Protein AF-0000000082581229 (afdb_homodimer)

Radius of gyration: 25.02 Å; Cα contacts (8 Å, |Δi|>4): 1072; chains: 2; bounding box: 58×76×61 Å

Nearest PDB structures (foldseek):
  4x6g-assembly1_D  TM=8.024E-01  e=5.594E-21  Pseudomonas aeruginosa PAO1
  4x6g-assembly2_H  TM=7.876E-01  e=1.575E-20  Pseudomonas aeruginosa PAO1
  7d98-assembly1_Q  TM=5.792E-01  e=1.252E-20  Cupriavidus necator
  6g4r-assembly1_B  TM=6.058E-01  e=4.700E-20  Corynebacterium glutamicum
  1ixc-assembly1_B-2  TM=5.741E-01  e=1.485E-19  Cupriavidus necator

Structure (mmCIF, N/CA/C/O backbone):
data_AF-0000000082581229-model_v1
#
loop_
_entity.id
_entity.type
_entity.pdbx_description
1 polymer 'LysR family transcriptional regulator'
#
loop_
_atom_site.group_PDB
_atom_site.id
_atom_site.type_symbol
_atom_site.label_atom_id
_atom_site.label_alt_id
_atom_site.label_comp_id
_atom_site.label_asym_id
_atom_site.label_entity_id
_atom_site.label_seq_id
_atom_site.pdbx_PDB_ins_code
_atom_site.Cartn_x
_atom_site.Cartn_y
_atom_site.Cartn_z
_atom_site.occupancy
_atom_site.B_iso_or_equiv
_atom_site.auth_seq_id
_atom_site.auth_comp_id
_atom_site.auth_asym_id
_atom_site.auth_atom_id
_atom_site.pdbx_PDB_model_num
ATOM 1 N N . MET A 1 1 ? 14.617 14.516 34 1 65.75 1 MET A N 1
ATOM 2 C CA . MET A 1 1 ? 14.312 14.227 32.594 1 65.75 1 MET A CA 1
ATOM 3 C C . MET A 1 1 ? 13.984 15.508 31.844 1 65.75 1 MET A C 1
ATOM 5 O O . MET A 1 1 ? 13.422 16.438 32.406 1 65.75 1 MET A O 1
ATOM 9 N N . SER A 1 2 ? 14.648 15.609 30.688 1 73.06 2 SER A N 1
ATOM 10 C CA . SER A 1 2 ? 14.523 16.859 29.938 1 73.06 2 SER A CA 1
ATOM 11 C C . SER A 1 2 ? 13.734 16.641 28.656 1 73.06 2 SER A C 1
ATOM 13 O O . SER A 1 2 ? 13.633 15.523 28.156 1 73.06 2 SER A O 1
ATOM 15 N N . LEU A 1 3 ? 13.125 17.75 28.219 1 74.19 3 LEU A N 1
ATOM 16 C CA . LEU A 1 3 ? 12.406 17.719 26.953 1 74.19 3 LEU A CA 1
ATOM 17 C C . LEU A 1 3 ? 13.32 17.234 25.828 1 74.19 3 LEU A C 1
ATOM 19 O O . LEU A 1 3 ? 12.867 16.531 24.922 1 74.19 3 LEU A O 1
ATOM 23 N N . PHE A 1 4 ? 14.5 17.594 26.078 1 78.19 4 PHE A N 1
ATOM 24 C CA . PHE A 1 4 ? 15.484 17.234 25.078 1 78.19 4 PHE A CA 1
ATOM 25 C C . PHE A 1 4 ? 15.688 15.719 25.047 1 78.19 4 PHE A C 1
ATOM 27 O O . PHE A 1 4 ? 15.797 15.117 23.984 1 78.19 4 PHE A O 1
ATOM 34 N N . SER A 1 5 ? 15.719 15.125 26.172 1 84.25 5 SER A N 1
ATOM 35 C CA . SER A 1 5 ? 15.852 13.672 26.234 1 84.25 5 SER A CA 1
ATOM 36 C C . SER A 1 5 ? 14.641 12.977 25.625 1 84.25 5 SER A C 1
ATOM 38 O O . SER A 1 5 ? 14.773 11.922 25.016 1 84.25 5 SER A O 1
ATOM 40 N N . TYR A 1 6 ? 13.508 13.555 25.797 1 84.12 6 TYR A N 1
ATOM 41 C CA . TYR A 1 6 ? 12.281 13.016 25.219 1 84.12 6 TYR A CA 1
ATOM 42 C C . TYR A 1 6 ? 12.305 13.117 23.688 1 84.12 6 TYR A C 1
ATOM 44 O O . TYR A 1 6 ? 11.867 12.203 23 1 84.12 6 TYR A O 1
ATOM 52 N N . GLN A 1 7 ? 12.805 14.203 23.219 1 85.75 7 GLN A N 1
ATOM 53 C CA . GLN A 1 7 ? 12.953 14.398 21.781 1 85.75 7 GLN A CA 1
ATOM 54 C C . GLN A 1 7 ? 13.883 13.344 21.172 1 85.75 7 GLN A C 1
ATOM 56 O O . GLN A 1 7 ? 13.617 12.828 20.078 1 85.75 7 GLN A O 1
ATOM 61 N N . ILE A 1 8 ? 14.93 13.102 21.891 1 86.88 8 ILE A N 1
ATOM 62 C CA . ILE A 1 8 ? 15.891 12.109 21.422 1 86.88 8 ILE A CA 1
ATOM 63 C C . ILE A 1 8 ? 15.25 10.727 21.406 1 86.88 8 ILE A C 1
ATOM 65 O O . ILE A 1 8 ? 15.406 9.977 20.438 1 86.88 8 ILE A O 1
ATOM 69 N N . PHE A 1 9 ? 14.555 10.398 22.438 1 89.25 9 PHE A N 1
ATOM 70 C CA . PHE A 1 9 ? 13.836 9.133 22.531 1 89.25 9 PHE A CA 1
ATOM 71 C C . PHE A 1 9 ? 12.875 8.969 21.359 1 89.25 9 PHE A C 1
ATOM 73 O O . PHE A 1 9 ? 12.859 7.93 20.703 1 89.25 9 PHE A O 1
ATOM 80 N N . ASP A 1 10 ? 12.141 9.977 21.156 1 86.75 10 ASP A N 1
ATOM 81 C CA . ASP A 1 10 ? 11.172 9.977 20.047 1 86.75 10 ASP A CA 1
ATOM 82 C C . ASP A 1 10 ? 11.875 9.812 18.703 1 86.75 10 ASP A C 1
ATOM 84 O O . ASP A 1 10 ? 11.398 9.078 17.844 1 86.75 10 ASP A O 1
ATOM 88 N N . ALA A 1 11 ? 12.969 10.477 18.516 1 85.81 11 ALA A N 1
ATOM 89 C CA . ALA A 1 11 ? 13.727 10.422 17.281 1 85.81 11 ALA A CA 1
ATOM 90 C C . ALA A 1 11 ? 14.266 9.016 17.031 1 85.81 11 ALA A C 1
ATOM 92 O O . ALA A 1 11 ? 14.203 8.516 15.906 1 85.81 11 ALA A O 1
ATOM 93 N N . VAL A 1 12 ? 14.734 8.422 18.078 1 88.75 12 VAL A N 1
ATOM 94 C CA . VAL A 1 12 ? 15.273 7.078 17.953 1 88.75 12 VAL A CA 1
ATOM 95 C C . VAL A 1 12 ? 14.156 6.102 17.594 1 88.75 12 VAL A C 1
ATOM 97 O O . VAL A 1 12 ? 14.336 5.207 16.766 1 88.75 12 VAL A O 1
ATOM 100 N N . ALA A 1 13 ? 13.094 6.301 18.25 1 85.31 13 ALA A N 1
ATOM 101 C CA . ALA A 1 13 ? 11.953 5.43 17.984 1 85.31 13 ALA A CA 1
ATOM 102 C C . ALA A 1 13 ? 11.477 5.566 16.547 1 85.31 13 ALA A C 1
ATOM 104 O O . ALA A 1 13 ? 11.148 4.57 15.891 1 85.31 13 ALA A O 1
ATOM 105 N N . LYS A 1 14 ? 11.461 6.785 16.109 1 79.56 14 LYS A N 1
ATOM 106 C CA . LYS A 1 14 ? 11 7.094 14.758 1 79.56 14 LYS A CA 1
ATOM 107 C C . LYS A 1 14 ? 11.953 6.531 13.711 1 79.56 14 LYS A C 1
ATOM 109 O O . LYS A 1 14 ? 11.516 5.973 12.703 1 79.56 14 LYS A O 1
ATOM 114 N N . GLN A 1 15 ? 13.234 6.684 13.961 1 75.81 15 GLN A N 1
ATOM 115 C CA . GLN A 1 15 ? 14.258 6.328 12.977 1 75.81 15 GLN A CA 1
ATOM 116 C C . GLN A 1 15 ? 14.656 4.859 13.109 1 75.81 15 GLN A C 1
ATOM 118 O O . GLN A 1 15 ? 15.305 4.305 12.227 1 75.81 15 GLN A O 1
ATOM 123 N N . GLN A 1 16 ? 14.25 4.344 14.203 1 79 16 GLN A N 1
ATOM 124 C CA . GLN A 1 16 ? 14.633 2.98 14.555 1 79 16 GLN A CA 1
ATOM 125 C C . GLN A 1 16 ? 16.141 2.781 14.414 1 79 16 GLN A C 1
ATOM 127 O O . GLN A 1 16 ? 16.594 1.725 13.969 1 79 16 GLN A O 1
ATOM 132 N N . SER A 1 17 ? 16.828 3.82 14.648 1 83.31 17 SER A N 1
ATOM 133 C CA . SER A 1 17 ? 18.281 3.838 14.555 1 83.31 17 SER A CA 1
ATOM 134 C C . SER A 1 17 ? 18.875 4.973 15.383 1 83.31 17 SER A C 1
ATOM 136 O O . SER A 1 17 ? 18.422 6.117 15.281 1 83.31 17 SER A O 1
ATOM 138 N N . PHE A 1 18 ? 19.906 4.598 16.141 1 87.94 18 PHE A N 1
ATOM 139 C CA . PHE A 1 18 ? 20.594 5.617 16.938 1 87.94 18 PHE A CA 1
ATOM 140 C C . PHE A 1 18 ? 21.391 6.551 16.031 1 87.94 18 PHE A C 1
ATOM 142 O O . PHE A 1 18 ? 21.406 7.766 16.25 1 87.94 18 PHE A O 1
ATOM 149 N N . LEU A 1 19 ? 21.938 5.93 15.055 1 85.56 19 LEU A N 1
ATOM 150 C CA . LEU A 1 19 ? 22.75 6.703 14.133 1 85.56 19 LEU A CA 1
ATOM 151 C C . LEU A 1 19 ? 21.891 7.688 13.336 1 85.56 19 LEU A C 1
ATOM 153 O O . LEU A 1 19 ? 22.234 8.867 13.234 1 85.56 19 LEU A O 1
ATOM 157 N N . ARG A 1 20 ? 20.859 7.223 12.867 1 81.44 20 ARG A N 1
ATOM 158 C CA . ARG A 1 20 ? 19.984 8.078 12.062 1 81.44 20 ARG A CA 1
ATOM 159 C C . ARG A 1 20 ? 19.344 9.156 12.922 1 81.44 20 ARG A C 1
ATOM 161 O O . ARG A 1 20 ? 19.172 10.289 12.477 1 81.44 20 ARG A O 1
ATOM 168 N N . ALA A 1 21 ? 18.953 8.758 14.062 1 86.25 21 ALA A N 1
ATOM 169 C CA . ALA A 1 21 ? 18.391 9.734 14.984 1 86.25 21 ALA A CA 1
ATOM 170 C C . ALA A 1 21 ? 19.391 10.852 15.273 1 86.25 21 ALA A C 1
ATOM 172 O O . ALA A 1 21 ? 19.031 12.031 15.328 1 86.25 21 ALA A O 1
ATOM 173 N N . ALA A 1 22 ? 20.641 10.477 15.383 1 86.69 22 ALA A N 1
ATOM 174 C CA . ALA A 1 22 ? 21.703 11.461 15.633 1 86.69 22 ALA A CA 1
ATOM 175 C C . ALA A 1 22 ? 21.844 12.422 14.453 1 86.69 22 ALA A C 1
ATOM 177 O O . ALA A 1 22 ? 21.953 13.633 14.648 1 86.69 22 ALA A O 1
ATOM 178 N N . GLU A 1 23 ? 21.719 11.898 13.328 1 80.81 23 GLU A N 1
ATOM 179 C CA . GLU A 1 23 ? 21.828 12.703 12.117 1 80.81 23 GLU A CA 1
ATOM 180 C C . GLU A 1 23 ? 20.688 13.695 12.008 1 80.81 23 GLU A C 1
ATOM 182 O O . GLU A 1 23 ? 20.906 14.883 11.75 1 80.81 23 GLU A O 1
ATOM 187 N N . VAL A 1 24 ? 19.578 13.25 12.297 1 77.44 24 VAL A N 1
ATOM 188 C CA . VAL A 1 24 ? 18.391 14.07 12.133 1 77.44 24 VAL A CA 1
ATOM 189 C C . VAL A 1 24 ? 18.359 15.156 13.203 1 77.44 24 VAL A C 1
ATOM 191 O O . VAL A 1 24 ? 17.891 16.281 12.953 1 77.44 24 VAL A O 1
ATOM 194 N N . MET A 1 25 ? 18.953 14.844 14.297 1 81.62 25 MET A N 1
ATOM 195 C CA . MET A 1 25 ? 18.906 15.781 15.414 1 81.62 25 MET A CA 1
ATOM 196 C C . MET A 1 25 ? 20.188 16.609 15.477 1 81.62 25 MET A C 1
ATOM 198 O O . MET A 1 25 ? 20.328 17.469 16.359 1 81.62 25 MET A O 1
ATOM 202 N N . ASN A 1 26 ? 21.062 16.297 14.445 1 81.69 26 ASN A N 1
ATOM 203 C CA . ASN A 1 26 ? 22.359 16.969 14.414 1 81.69 26 ASN A CA 1
ATOM 204 C C . ASN A 1 26 ? 23.125 16.781 15.727 1 81.69 26 ASN A C 1
ATOM 206 O O . ASN A 1 26 ? 23.562 17.766 16.344 1 81.69 26 ASN A O 1
ATOM 210 N N . LEU A 1 27 ? 23.125 15.547 16.141 1 84.38 27 LEU A N 1
ATOM 211 C CA . LEU A 1 27 ? 23.844 15.125 17.344 1 84.38 27 LEU A CA 1
ATOM 212 C C . LEU A 1 27 ? 24.859 14.031 17.016 1 84.38 27 LEU A C 1
ATOM 214 O O . LEU A 1 27 ? 24.828 13.469 15.922 1 84.38 27 LEU A O 1
ATOM 218 N N . THR A 1 28 ? 25.766 13.805 17.859 1 84.5 28 THR A N 1
ATOM 219 C CA . THR A 1 28 ? 26.641 12.641 17.719 1 84.5 28 THR A CA 1
ATOM 220 C C . THR A 1 28 ? 25.922 11.375 18.188 1 84.5 28 THR A C 1
ATOM 222 O O . THR A 1 28 ? 25.094 11.43 19.094 1 84.5 28 THR A O 1
ATOM 225 N N . PRO A 1 29 ? 26.234 10.336 17.547 1 88.25 29 PRO A N 1
ATOM 226 C CA . PRO A 1 29 ? 25.641 9.07 18 1 88.25 29 PRO A CA 1
ATOM 227 C C . PRO A 1 29 ? 25.906 8.805 19.469 1 88.25 29 PRO A C 1
ATOM 229 O O . PRO A 1 29 ? 25.047 8.242 20.156 1 88.25 29 PRO A O 1
ATOM 232 N N . SER A 1 30 ? 27 9.18 19.938 1 88.44 30 SER A N 1
ATOM 233 C CA . SER A 1 30 ? 27.344 8.992 21.344 1 88.44 30 SER A CA 1
ATOM 234 C C . SER A 1 30 ? 26.406 9.789 22.25 1 88.44 30 SER A C 1
ATOM 236 O O . SER A 1 30 ? 25.984 9.305 23.297 1 88.44 30 SER A O 1
ATOM 238 N N . ALA A 1 31 ? 26.125 10.961 21.828 1 86.62 31 ALA A N 1
ATOM 239 C CA . ALA A 1 31 ? 25.219 11.805 22.594 1 86.62 31 ALA A CA 1
ATOM 240 C C . ALA A 1 31 ? 23.812 11.195 22.656 1 86.62 31 ALA A C 1
ATOM 242 O O . ALA A 1 31 ? 23.172 11.211 23.703 1 86.62 31 ALA A O 1
ATOM 243 N N . VAL A 1 32 ? 23.375 10.68 21.562 1 92.38 32 VAL A N 1
ATOM 244 C CA . VAL A 1 32 ? 22.062 10.039 21.484 1 92.38 32 VAL A CA 1
ATOM 245 C C . VAL A 1 32 ? 22.047 8.812 22.391 1 92.38 32 VAL A C 1
ATOM 247 O O . VAL A 1 32 ? 21.109 8.625 23.172 1 92.38 32 VAL A O 1
ATOM 250 N N . SER A 1 33 ? 23.062 8.031 22.297 1 91.5 33 SER A N 1
ATOM 251 C CA . SER A 1 33 ? 23.156 6.824 23.109 1 91.5 33 SER A CA 1
ATOM 252 C C . SER A 1 33 ? 23.188 7.156 24.594 1 91.5 33 SER A C 1
ATOM 254 O O . SER A 1 33 ? 22.516 6.5 25.406 1 91.5 33 SER A O 1
ATOM 256 N N . HIS A 1 34 ? 23.938 8.102 24.906 1 89.06 34 HIS A N 1
ATOM 257 C CA . HIS A 1 34 ? 24.031 8.523 26.312 1 89.06 34 HIS A CA 1
ATOM 258 C C . HIS A 1 34 ? 22.688 9.016 26.844 1 89.06 34 HIS A C 1
ATOM 260 O O . HIS A 1 34 ? 22.328 8.727 27.984 1 89.06 34 HIS A O 1
ATOM 266 N N . SER A 1 35 ? 22.094 9.836 26.047 1 90 35 SER A N 1
ATOM 267 C CA . SER A 1 35 ? 20.797 10.367 26.453 1 90 35 SER A CA 1
ATOM 268 C C . SER A 1 35 ? 19.797 9.242 26.719 1 90 35 SER A C 1
ATOM 270 O O . SER A 1 35 ? 19.078 9.258 27.719 1 90 35 SER A O 1
ATOM 272 N N . ILE A 1 36 ? 19.781 8.289 25.844 1 92.38 36 ILE A N 1
ATOM 273 C CA . ILE A 1 36 ? 18.859 7.168 25.984 1 92.38 36 ILE A CA 1
ATOM 274 C C . ILE A 1 36 ? 19.219 6.332 27.203 1 92.38 36 ILE A C 1
ATOM 276 O O . ILE A 1 36 ? 18.359 5.93 27.969 1 92.38 36 ILE A O 1
ATOM 280 N N . SER A 1 37 ? 20.5 6.098 27.344 1 90.94 37 SER A N 1
ATOM 281 C CA . SER A 1 37 ? 20.969 5.336 28.5 1 90.94 37 SER A CA 1
ATOM 282 C C . SER A 1 37 ? 20.609 6.035 29.797 1 90.94 37 SER A C 1
ATOM 284 O O . SER A 1 37 ? 20.203 5.383 30.766 1 90.94 37 SER A O 1
ATOM 286 N N . SER A 1 38 ? 20.844 7.262 29.781 1 87.12 38 SER A N 1
ATOM 287 C CA . SER A 1 38 ? 20.5 8.047 30.969 1 87.12 38 SER A CA 1
ATOM 288 C C . SER A 1 38 ? 19 7.969 31.25 1 87.12 38 SER A C 1
ATOM 290 O O . SER A 1 38 ? 18.594 7.836 32.406 1 87.12 38 SER A O 1
ATOM 292 N N . LEU A 1 39 ? 18.203 8.125 30.266 1 87.88 39 LEU A N 1
ATOM 293 C CA . LEU A 1 39 ? 16.75 8.047 30.406 1 87.88 39 LEU A CA 1
ATOM 294 C C . LEU A 1 39 ? 16.328 6.672 30.922 1 87.88 39 LEU A C 1
ATOM 296 O O . LEU A 1 39 ? 15.477 6.57 31.797 1 87.88 39 LEU A O 1
ATOM 300 N N . GLU A 1 40 ? 16.938 5.637 30.344 1 90.31 40 GLU A N 1
ATOM 301 C CA . GLU A 1 40 ? 16.656 4.27 30.781 1 90.31 40 GLU A CA 1
ATOM 302 C C . GLU A 1 40 ? 17.047 4.059 32.25 1 90.31 40 GLU A C 1
ATOM 304 O O . GLU A 1 40 ? 16.312 3.396 33 1 90.31 40 GLU A O 1
ATOM 309 N N . SER A 1 41 ? 18.172 4.578 32.594 1 86.44 41 SER A N 1
ATOM 310 C CA . SER A 1 41 ? 18.641 4.48 33.969 1 86.44 41 SER A CA 1
ATOM 311 C C . SER A 1 41 ? 17.672 5.148 34.938 1 86.44 41 SER A C 1
ATOM 313 O O . SER A 1 41 ? 17.391 4.617 36.031 1 86.44 41 SER A O 1
ATOM 315 N N . LYS A 1 42 ? 17.203 6.266 34.625 1 81.19 42 LYS A N 1
ATOM 316 C CA . LYS A 1 42 ? 16.266 7.004 35.469 1 81.19 42 LYS A CA 1
ATOM 317 C C . LYS A 1 42 ? 14.938 6.277 35.562 1 81.19 42 LYS A C 1
ATOM 319 O O . LYS A 1 42 ? 14.297 6.297 36.625 1 81.19 42 LYS A O 1
ATOM 324 N N . LEU A 1 43 ? 14.547 5.695 34.469 1 82.44 43 LEU A N 1
ATOM 325 C CA . LEU A 1 43 ? 13.266 5 34.406 1 82.44 43 LEU A CA 1
ATOM 326 C C . LEU A 1 43 ? 13.375 3.613 35.031 1 82.44 43 LEU A C 1
ATOM 328 O O . LEU A 1 43 ? 12.383 3.057 35.5 1 82.44 43 LEU A O 1
ATOM 332 N N . GLY A 1 44 ? 14.57 3.025 34.969 1 86 44 GLY A N 1
ATOM 333 C CA . GLY A 1 44 ? 14.828 1.747 35.594 1 86 44 GLY A CA 1
ATOM 334 C C . GLY A 1 44 ? 14.594 0.56 34.688 1 86 44 GLY A C 1
ATOM 335 O O . GLY A 1 44 ? 14.531 -0.582 35.156 1 86 44 GLY A O 1
ATOM 336 N N . PHE A 1 45 ? 14.336 0.855 33.5 1 84.62 45 PHE A N 1
ATOM 337 C CA . PHE A 1 45 ? 14.141 -0.22 32.531 1 84.62 45 PHE A CA 1
ATOM 338 C C . PHE A 1 45 ? 14.57 0.217 31.141 1 84.62 45 PHE A C 1
ATOM 340 O O . PHE A 1 45 ? 14.586 1.41 30.828 1 84.62 45 PHE A O 1
ATOM 347 N N . PRO A 1 46 ? 14.891 -0.79 30.297 1 89.88 46 PRO A N 1
ATOM 348 C CA . PRO A 1 46 ? 15.297 -0.449 28.938 1 89.88 46 PRO A CA 1
ATOM 349 C C . PRO A 1 46 ? 14.117 -0.022 28.062 1 89.88 46 PRO A C 1
ATOM 351 O O . PRO A 1 46 ? 13.016 -0.553 28.203 1 89.88 46 PRO A O 1
ATOM 354 N N . LEU A 1 47 ? 14.438 0.93 27.219 1 90.38 47 LEU A N 1
ATOM 355 C CA . LEU A 1 47 ? 13.43 1.433 26.281 1 90.38 47 LEU A CA 1
ATOM 356 C C . LEU A 1 47 ? 13.57 0.761 24.922 1 90.38 47 LEU A C 1
ATOM 358 O O . LEU A 1 47 ? 12.586 0.641 24.188 1 90.38 47 LEU A O 1
ATOM 362 N N . PHE A 1 48 ? 14.758 0.41 24.609 1 91.25 48 PHE A N 1
ATOM 363 C CA . PHE A 1 48 ? 15.031 -0.188 23.312 1 91.25 48 PHE A CA 1
ATOM 364 C C . PHE A 1 48 ? 15.742 -1.528 23.469 1 91.25 48 PHE A C 1
ATOM 366 O O . PHE A 1 48 ? 16.5 -1.727 24.422 1 91.25 48 PHE A O 1
ATOM 373 N N . LEU A 1 49 ? 15.336 -2.43 22.547 1 84.88 49 LEU A N 1
ATOM 374 C CA . LEU A 1 49 ? 16.125 -3.641 22.312 1 84.88 49 LEU A CA 1
ATOM 375 C C . LEU A 1 49 ? 17.078 -3.455 21.141 1 84.88 49 LEU A C 1
ATOM 377 O O . LEU A 1 49 ? 16.656 -3.09 20.047 1 84.88 49 LEU A O 1
ATOM 381 N N . ARG A 1 50 ? 18.312 -3.508 21.5 1 77.62 50 ARG A N 1
ATOM 382 C CA . ARG A 1 50 ? 19.328 -3.346 20.469 1 77.62 50 ARG A CA 1
ATOM 383 C C . ARG A 1 50 ? 19.844 -4.699 19.984 1 77.62 50 ARG A C 1
ATOM 385 O O . ARG A 1 50 ? 20.172 -5.566 20.797 1 77.62 50 ARG A O 1
ATOM 392 N N . SER A 1 51 ? 19.516 -5.016 18.766 1 66.75 51 SER A N 1
ATOM 393 C CA . SER A 1 51 ? 20.016 -6.25 18.172 1 66.75 51 SER A CA 1
ATOM 394 C C . SER A 1 51 ? 20.812 -5.965 16.906 1 66.75 51 SER A C 1
ATOM 396 O O . SER A 1 51 ? 20.984 -4.809 16.516 1 66.75 51 SER A O 1
ATOM 398 N N . ARG A 1 52 ? 21.312 -7.074 16.281 1 62 52 ARG A N 1
ATOM 399 C CA . ARG A 1 52 ? 22.047 -6.9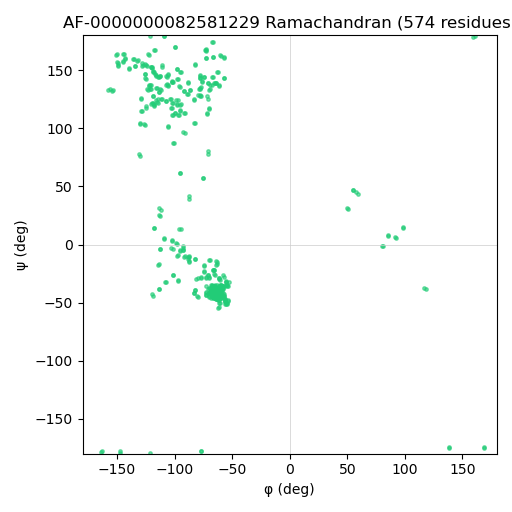73 15.016 1 62 52 ARG A CA 1
ATOM 400 C C . ARG A 1 52 ? 21.125 -6.512 13.891 1 62 52 ARG A C 1
ATOM 402 O O . ARG A 1 52 ? 21.562 -5.891 12.93 1 62 52 ARG A O 1
ATOM 409 N N . THR A 1 53 ? 19.938 -6.719 14.117 1 58.78 53 THR A N 1
ATOM 410 C CA . THR A 1 53 ? 18.984 -6.449 13.047 1 58.78 53 THR A CA 1
ATOM 411 C C . THR A 1 53 ? 18.391 -5.051 13.188 1 58.78 53 THR A C 1
ATOM 413 O O . THR A 1 53 ? 17.641 -4.602 12.32 1 58.78 53 THR A O 1
ATOM 416 N N . GLY A 1 54 ? 18.703 -4.355 14.242 1 72.81 54 GLY A N 1
ATOM 417 C CA . GLY A 1 54 ? 18.234 -2.988 14.383 1 72.81 54 GLY A CA 1
ATOM 418 C C . GLY A 1 54 ? 17.766 -2.662 15.789 1 72.81 54 GLY A C 1
ATOM 419 O O . GLY A 1 54 ? 18.141 -3.326 16.75 1 72.81 54 GLY A O 1
ATOM 420 N N . VAL A 1 55 ? 17.219 -1.47 15.984 1 81.94 55 VAL A N 1
ATOM 421 C CA . VAL A 1 55 ? 16.734 -0.932 17.25 1 81.94 55 VAL A CA 1
ATOM 422 C C . VAL A 1 55 ? 15.203 -0.997 17.281 1 81.94 55 VAL A C 1
ATOM 424 O O . VAL A 1 55 ? 14.531 -0.549 16.344 1 81.94 55 VAL A O 1
ATOM 427 N N . LYS A 1 56 ? 14.695 -1.795 18.25 1 82.44 56 LYS A N 1
ATOM 428 C CA . LYS A 1 56 ? 13.25 -1.868 18.438 1 82.44 56 LYS A CA 1
ATOM 429 C C . LYS A 1 56 ? 12.852 -1.436 19.859 1 82.44 56 LYS A C 1
ATOM 431 O O . LYS A 1 56 ? 13.617 -1.622 20.797 1 82.44 56 LYS A O 1
ATOM 436 N N . LEU A 1 57 ? 11.656 -0.933 19.969 1 84.38 57 LEU A N 1
ATOM 437 C CA . LEU A 1 57 ? 11.125 -0.557 21.266 1 84.38 57 LEU A CA 1
ATOM 438 C C . LEU A 1 57 ? 10.805 -1.794 22.109 1 84.38 57 LEU A C 1
ATOM 440 O O . LEU A 1 57 ? 10.312 -2.793 21.578 1 84.38 57 LEU A O 1
ATOM 444 N N . THR A 1 58 ? 11.133 -1.729 23.406 1 80.69 58 THR A N 1
ATOM 445 C CA . THR A 1 58 ? 10.578 -2.693 24.344 1 80.69 58 THR A CA 1
ATOM 446 C C . THR A 1 58 ? 9.102 -2.414 24.609 1 80.69 58 THR A C 1
ATOM 448 O O . THR A 1 58 ? 8.578 -1.386 24.172 1 80.69 58 THR A O 1
ATOM 451 N N . GLY A 1 59 ? 8.461 -3.35 25.219 1 77.5 59 GLY A N 1
ATOM 452 C CA . GLY A 1 59 ? 7.09 -3.092 25.641 1 77.5 59 GLY A CA 1
ATOM 453 C C . GLY A 1 59 ? 6.949 -1.845 26.484 1 77.5 59 GLY A C 1
ATOM 454 O O . GLY A 1 59 ? 6.059 -1.025 26.266 1 77.5 59 GLY A O 1
ATOM 455 N N . GLU A 1 60 ? 7.789 -1.768 27.422 1 77.81 60 GLU A N 1
ATOM 456 C CA . GLU A 1 60 ? 7.832 -0.581 28.266 1 77.81 60 GLU A CA 1
ATOM 457 C C . GLU A 1 60 ? 8.18 0.665 27.453 1 77.81 60 GLU A C 1
ATOM 459 O O . GLU A 1 60 ? 7.656 1.75 27.719 1 77.81 60 GLU A O 1
ATOM 464 N N . GLY A 1 61 ? 9.062 0.447 26.531 1 84.56 61 GLY A N 1
ATOM 465 C CA . GLY A 1 61 ? 9.43 1.549 25.656 1 84.56 61 GLY A CA 1
ATOM 466 C C . GLY A 1 61 ? 8.25 2.102 24.875 1 84.56 61 GLY A C 1
ATOM 467 O O . GLY A 1 61 ? 8.109 3.318 24.734 1 84.56 61 GLY A O 1
ATOM 468 N N . GLU A 1 62 ? 7.445 1.258 24.438 1 79.44 62 GLU A N 1
ATOM 469 C CA . GLU A 1 62 ? 6.25 1.662 23.703 1 79.44 62 GLU A CA 1
ATOM 470 C C . GLU A 1 62 ? 5.309 2.48 24.594 1 79.44 62 GLU A C 1
ATOM 472 O O . GLU A 1 62 ? 4.777 3.504 24.156 1 79.44 62 GLU A O 1
ATOM 477 N N . LEU A 1 63 ? 5.117 2.027 25.75 1 73.25 63 LEU A N 1
ATOM 478 C CA . LEU A 1 63 ? 4.25 2.725 26.688 1 73.25 63 LEU A CA 1
ATOM 479 C C . LEU A 1 63 ? 4.816 4.098 27.031 1 73.25 63 LEU A C 1
ATOM 481 O O . LEU A 1 63 ? 4.078 5.086 27.078 1 73.25 63 LEU A O 1
ATOM 485 N N . MET A 1 64 ? 6.086 4.105 27.297 1 80.06 64 MET A N 1
ATOM 486 C CA . MET A 1 64 ? 6.719 5.371 27.656 1 80.06 64 MET A CA 1
ATOM 487 C C . MET A 1 64 ? 6.688 6.355 26.5 1 80.06 64 MET A C 1
ATOM 489 O O . MET A 1 64 ? 6.551 7.562 26.703 1 80.06 64 MET A O 1
ATOM 493 N N . LEU A 1 65 ? 6.855 5.762 25.328 1 83.56 65 LEU A N 1
ATOM 494 C CA . LEU A 1 65 ? 6.871 6.625 24.156 1 83.56 65 LEU A CA 1
ATOM 495 C C . LEU A 1 65 ? 5.547 7.363 24 1 83.56 65 LEU A C 1
ATOM 497 O O . LEU A 1 65 ? 5.523 8.547 23.641 1 83.56 65 LEU A O 1
ATOM 501 N N . MET A 1 66 ? 4.52 6.73 24.328 1 72.56 66 MET A N 1
ATOM 502 C CA . MET A 1 66 ? 3.195 7.344 24.281 1 72.56 66 MET A CA 1
ATOM 503 C C . MET A 1 66 ? 3.121 8.555 25.203 1 72.56 66 MET A C 1
ATOM 505 O O . MET A 1 66 ? 2.611 9.609 24.812 1 72.56 66 MET A O 1
ATOM 509 N N . HIS A 1 67 ? 3.645 8.375 26.312 1 74.06 67 HIS A N 1
ATOM 510 C CA . HIS A 1 67 ? 3.619 9.453 27.297 1 74.06 67 HIS A CA 1
ATOM 511 C C . HIS A 1 67 ? 4.574 10.57 26.906 1 74.06 67 HIS A C 1
ATOM 513 O O . HIS A 1 67 ? 4.258 11.75 27.078 1 74.06 67 HIS A O 1
ATOM 519 N N . VAL A 1 68 ? 5.691 10.18 26.453 1 79.94 68 VAL A N 1
ATOM 520 C CA . VAL A 1 68 ? 6.688 11.156 26.031 1 79.94 68 VAL A CA 1
ATOM 521 C C . VAL A 1 68 ? 6.129 12.008 24.891 1 79.94 68 VAL A C 1
ATOM 523 O O . VAL A 1 68 ? 6.281 13.234 24.891 1 79.94 68 VAL A O 1
ATOM 526 N N . ARG A 1 69 ? 5.484 11.375 24.031 1 77.88 69 ARG A N 1
ATOM 527 C CA . ARG A 1 69 ? 4.914 12.109 22.906 1 77.88 69 ARG A CA 1
ATOM 528 C C . ARG A 1 69 ? 3.805 13.047 23.359 1 77.88 69 ARG A C 1
ATOM 530 O O . ARG A 1 69 ? 3.66 14.148 22.828 1 77.88 69 ARG A O 1
ATOM 537 N N . GLU A 1 70 ? 3.086 12.625 24.297 1 70.69 70 GLU A N 1
ATOM 538 C CA . GLU A 1 70 ? 2.088 13.508 24.891 1 70.69 70 GLU A CA 1
ATOM 539 C C . GLU A 1 70 ? 2.73 14.773 25.453 1 70.69 70 GLU A C 1
ATOM 541 O O . GLU A 1 70 ? 2.207 15.875 25.266 1 70.69 70 GLU A O 1
ATOM 546 N N . ILE A 1 71 ? 3.797 14.578 26.094 1 71.94 71 ILE A N 1
ATOM 547 C CA . ILE A 1 71 ? 4.512 15.703 26.672 1 71.94 71 ILE A CA 1
ATOM 548 C C . ILE A 1 71 ? 5.035 16.625 25.578 1 71.94 71 ILE A C 1
ATOM 550 O O . ILE A 1 71 ? 4.875 17.844 25.641 1 71.94 71 ILE A O 1
ATOM 554 N N . LEU A 1 72 ? 5.594 16 24.625 1 78.12 72 LEU A N 1
ATOM 555 C CA . LEU A 1 72 ? 6.16 16.781 23.531 1 78.12 72 LEU A CA 1
ATOM 556 C C . LEU A 1 72 ? 5.07 17.547 22.797 1 78.12 72 LEU A C 1
ATOM 558 O O . LEU A 1 72 ? 5.273 18.703 22.391 1 78.12 72 LEU A O 1
ATOM 562 N N . ASN A 1 73 ? 4.008 16.922 22.688 1 72.94 73 ASN A N 1
ATOM 563 C CA . ASN A 1 73 ? 2.863 17.562 22.047 1 72.94 73 ASN A CA 1
ATOM 564 C C . ASN A 1 73 ? 2.359 18.75 22.875 1 72.94 73 ASN A C 1
ATOM 566 O O . ASN A 1 73 ? 1.998 19.781 22.312 1 72.94 73 ASN A O 1
ATOM 570 N N . CYS A 1 74 ? 2.336 18.547 24.141 1 67.5 74 CYS A N 1
ATOM 571 C CA . CYS A 1 74 ? 1.918 19.625 25.016 1 67.5 74 CYS A CA 1
ATOM 572 C C . CYS A 1 74 ? 2.861 20.812 24.922 1 67.5 74 CYS A C 1
ATOM 574 O O . CYS A 1 74 ? 2.418 21.969 24.906 1 67.5 74 CYS A O 1
ATOM 576 N N . GLU A 1 75 ? 4.113 20.469 24.891 1 68.69 75 GLU A N 1
ATOM 577 C CA . GLU A 1 75 ? 5.105 21.531 24.719 1 68.69 75 GLU A CA 1
ATOM 578 C C . GLU A 1 75 ? 4.902 22.266 23.391 1 68.69 75 GLU A C 1
ATOM 580 O O . GLU A 1 75 ? 5.012 23.5 23.344 1 68.69 75 GLU A O 1
ATOM 585 N N . GLU A 1 76 ? 4.676 21.547 22.422 1 71.5 76 GLU A N 1
ATOM 586 C CA . GLU A 1 76 ? 4.43 22.141 21.094 1 71.5 76 GLU A CA 1
ATOM 587 C C . GLU A 1 76 ? 3.178 23.016 21.109 1 71.5 76 GLU A C 1
ATOM 589 O O . GLU A 1 76 ? 3.166 24.094 20.516 1 71.5 76 GLU A O 1
ATOM 594 N N . GLN A 1 77 ? 2.252 22.547 21.797 1 68.06 77 GLN A N 1
ATOM 595 C CA . GLN A 1 77 ? 1.017 23.312 21.922 1 68.06 77 GLN A CA 1
ATOM 596 C C . GLN A 1 77 ? 1.268 24.641 22.625 1 68.06 77 GLN A C 1
ATOM 598 O O . GLN A 1 77 ? 0.736 25.672 22.219 1 68.06 77 GLN A O 1
ATOM 603 N N . LEU A 1 78 ? 2.021 24.562 23.641 1 62.62 78 LEU A N 1
ATOM 604 C CA . LEU A 1 78 ? 2.367 25.766 24.391 1 62.62 78 LEU A CA 1
ATOM 605 C C . LEU A 1 78 ? 3.08 26.781 23.5 1 62.62 78 LEU A C 1
ATOM 607 O O . LEU A 1 78 ? 2.766 27.969 23.531 1 62.62 78 LEU A O 1
ATOM 611 N N . GLN A 1 79 ? 3.965 26.266 22.781 1 67.81 79 GLN A N 1
ATOM 612 C CA . GLN A 1 79 ? 4.723 27.141 21.891 1 67.81 79 GLN A CA 1
ATOM 613 C C . GLN A 1 79 ? 3.82 27.75 20.812 1 67.81 79 GLN A C 1
ATOM 615 O O . GLN A 1 79 ? 3.949 28.938 20.484 1 67.81 79 GLN A O 1
ATOM 620 N N . GLN A 1 80 ? 2.994 26.984 20.328 1 67.62 80 GLN A N 1
ATOM 621 C CA . GLN A 1 80 ? 2.088 27.453 19.281 1 67.62 80 GLN A CA 1
ATOM 622 C C . GLN A 1 80 ? 1.093 28.469 19.844 1 67.62 80 GLN A C 1
ATOM 624 O O . GLN A 1 80 ? 0.785 29.453 19.172 1 67.62 80 GLN A O 1
ATOM 629 N N . LYS A 1 81 ? 0.604 28.219 20.938 1 63.16 81 LYS A N 1
ATOM 630 C CA . LYS A 1 81 ? -0.303 29.172 21.578 1 63.16 81 LYS A CA 1
ATOM 631 C C . LYS A 1 81 ? 0.392 30.5 21.844 1 63.16 81 LYS A C 1
ATOM 633 O O . LYS A 1 81 ? -0.196 31.562 21.641 1 63.16 81 LYS A O 1
ATOM 638 N N . ALA A 1 82 ? 1.574 30.359 22.266 1 63.84 82 ALA A N 1
ATOM 639 C CA . ALA A 1 82 ? 2.359 31.562 22.484 1 63.84 82 ALA A CA 1
ATOM 640 C C . ALA A 1 82 ? 2.551 32.344 21.188 1 63.84 82 ALA A C 1
ATOM 642 O O . ALA A 1 82 ? 2.445 33.562 21.156 1 63.84 82 ALA A O 1
ATOM 643 N N . ALA A 1 83 ? 2.756 31.578 20.141 1 62.69 83 ALA A N 1
ATOM 644 C CA . ALA A 1 83 ? 2.934 32.188 18.828 1 62.69 83 ALA A CA 1
ATOM 645 C C . ALA A 1 83 ? 1.631 32.812 18.328 1 62.69 83 ALA A C 1
ATOM 647 O O . ALA A 1 83 ? 1.638 33.906 17.75 1 62.69 83 ALA A O 1
ATOM 648 N N . GLU A 1 84 ? 0.59 32.125 18.531 1 62.56 84 GLU A N 1
ATOM 649 C CA . GLU A 1 84 ? -0.729 32.625 18.125 1 62.56 84 GLU A CA 1
ATOM 650 C C . GLU A 1 84 ? -1.062 33.938 18.812 1 62.56 84 GLU A C 1
ATOM 652 O O . GLU A 1 84 ? -1.627 34.844 18.188 1 62.56 84 GLU A O 1
ATOM 657 N N . ILE A 1 85 ? -0.79 33.969 20 1 59.47 85 ILE A N 1
ATOM 658 C CA . ILE A 1 85 ? -1.021 35.188 20.766 1 59.47 85 ILE A CA 1
ATOM 659 C C . ILE A 1 85 ? -0.237 36.344 20.141 1 59.47 85 ILE A C 1
ATOM 661 O O . ILE A 1 85 ? -0.713 37.469 20.094 1 59.47 85 ILE A O 1
ATOM 665 N N . ASN A 1 86 ? 0.76 35.844 19.531 1 60.06 86 ASN A N 1
ATOM 666 C CA . ASN A 1 86 ? 1.582 36.875 18.906 1 60.06 86 ASN A CA 1
ATOM 667 C C . ASN A 1 86 ? 1.216 37.062 17.438 1 60.06 86 ASN A C 1
ATOM 669 O O . ASN A 1 86 ? 1.944 37.719 16.688 1 60.06 86 ASN A O 1
ATOM 673 N N . GLY A 1 87 ? 0.078 36.5 17.062 1 59.97 87 GLY A N 1
ATOM 674 C CA . GLY A 1 87 ? -0.462 36.656 15.719 1 59.97 87 GLY A CA 1
ATOM 675 C C . GLY A 1 87 ? 0.185 35.75 14.695 1 59.97 87 GLY A C 1
ATOM 676 O O . GLY A 1 87 ? 0.004 35.938 13.492 1 59.97 87 GLY A O 1
ATOM 677 N N . LEU A 1 88 ? 1.101 35.031 15.156 1 56.81 88 LEU A N 1
ATOM 678 C CA . LEU A 1 88 ? 1.821 34.156 14.234 1 56.81 88 LEU A CA 1
ATOM 679 C C . LEU A 1 88 ? 1.165 32.781 14.156 1 56.81 88 LEU A C 1
ATOM 681 O O . LEU A 1 88 ? 0.989 32.125 15.188 1 56.81 88 LEU A O 1
ATOM 685 N N . GLU A 1 89 ? 0.341 32.656 13.164 1 71.25 89 GLU A N 1
ATOM 686 C CA . GLU A 1 89 ? -0.221 31.328 12.945 1 71.25 89 GLU A CA 1
ATOM 687 C C . GLU A 1 89 ? 0.833 30.359 12.406 1 71.25 89 GLU A C 1
ATOM 689 O O . GLU A 1 89 ? 1.047 30.281 11.195 1 71.25 89 GLU A O 1
ATOM 694 N N . LYS A 1 90 ? 1.692 29.859 13.297 1 76.75 90 LYS A N 1
ATOM 695 C CA . LYS A 1 90 ? 2.771 28.953 12.93 1 76.75 90 LYS A CA 1
ATOM 696 C C . LYS A 1 90 ? 2.59 27.594 13.602 1 76.75 90 LYS A C 1
ATOM 698 O O . LYS A 1 90 ? 1.855 27.469 14.586 1 76.75 90 LYS A O 1
ATOM 703 N N . GLY A 1 91 ? 2.994 26.625 12.938 1 84.69 91 GLY A N 1
ATOM 704 C CA . GLY A 1 91 ? 2.965 25.297 13.531 1 84.69 91 GLY A CA 1
ATOM 705 C C . GLY A 1 91 ? 3.041 24.188 12.5 1 84.69 91 GLY A C 1
ATOM 706 O O . GLY A 1 91 ? 3.33 24.438 11.328 1 84.69 91 GLY A O 1
ATOM 707 N N . THR A 1 92 ? 3.031 22.984 13.07 1 86.06 92 THR A N 1
ATOM 708 C CA . THR A 1 92 ? 3.047 21.797 12.227 1 86.06 92 THR A CA 1
ATOM 709 C C . THR A 1 92 ? 1.859 20.891 12.547 1 86.06 92 THR A C 1
ATOM 711 O O . THR A 1 92 ? 1.502 20.703 13.711 1 86.06 92 THR A O 1
ATOM 714 N N . VAL A 1 93 ? 1.241 20.469 11.516 1 91.44 93 VAL A N 1
ATOM 715 C CA . VAL A 1 93 ? 0.164 19.5 11.656 1 91.44 93 VAL A CA 1
ATOM 716 C C . VAL A 1 93 ? 0.519 18.219 10.906 1 91.44 93 VAL A C 1
ATOM 718 O O . VAL A 1 93 ? 0.915 18.266 9.734 1 91.44 93 VAL A O 1
ATOM 721 N N . ILE A 1 94 ? 0.437 17.094 11.562 1 91.19 94 ILE A N 1
ATOM 722 C CA . ILE A 1 94 ? 0.676 15.789 10.938 1 91.19 94 ILE A CA 1
ATOM 723 C C . ILE A 1 94 ? -0.646 15.039 10.781 1 91.19 94 ILE A C 1
ATOM 725 O O . ILE A 1 94 ? -1.36 14.82 11.766 1 91.19 94 ILE A O 1
ATOM 729 N N . ILE A 1 95 ? -0.926 14.68 9.555 1 96.44 95 ILE A N 1
ATOM 730 C CA . ILE A 1 95 ? -2.174 13.992 9.242 1 96.44 95 ILE A CA 1
ATOM 731 C C . ILE A 1 95 ? -1.883 12.547 8.844 1 96.44 95 ILE A C 1
ATOM 733 O O . ILE A 1 95 ? -1.024 12.297 7.992 1 96.44 95 ILE A O 1
ATOM 737 N N . GLY A 1 96 ? -2.541 11.602 9.547 1 96.38 96 GLY A N 1
ATOM 738 C CA . GLY A 1 96 ? -2.543 10.211 9.125 1 96.38 96 GLY A CA 1
ATOM 739 C C . GLY A 1 96 ? -3.717 9.859 8.227 1 96.38 96 GLY A C 1
ATOM 740 O O . GLY A 1 96 ? -4.855 10.227 8.516 1 96.38 96 GLY A O 1
ATOM 741 N N . THR A 1 97 ? -3.385 9.195 7.148 1 95.31 97 THR A N 1
ATOM 742 C CA . THR A 1 97 ? -4.438 8.898 6.184 1 95.31 97 THR A CA 1
ATOM 743 C C . THR A 1 97 ? -4.227 7.516 5.566 1 95.31 97 THR A C 1
ATOM 745 O O . THR A 1 97 ? -3.166 6.91 5.734 1 95.31 97 THR A O 1
ATOM 748 N N . PHE A 1 98 ? -5.301 6.996 5.027 1 92.38 98 PHE A N 1
ATOM 749 C CA . PHE A 1 98 ? -5.191 5.773 4.238 1 92.38 98 PHE A CA 1
ATOM 750 C C . PHE A 1 98 ? -5.406 6.062 2.758 1 92.38 98 PHE A C 1
ATOM 752 O O . PHE A 1 98 ? -5.668 7.203 2.375 1 92.38 98 PHE A O 1
ATOM 759 N N . SER A 1 99 ? -5.332 5.121 1.934 1 89.5 99 SER A N 1
ATOM 760 C CA . SER A 1 99 ? -5.09 5.258 0.501 1 89.5 99 SER A CA 1
ATOM 761 C C . SER A 1 99 ? -6.199 6.055 -0.173 1 89.5 99 SER A C 1
ATOM 763 O O . SER A 1 99 ? -5.934 7.035 -0.87 1 89.5 99 SER A O 1
ATOM 765 N N . SER A 1 100 ? -7.469 5.688 -0.026 1 91.38 100 SER A N 1
ATOM 766 C CA . SER A 1 100 ? -8.57 6.316 -0.75 1 91.38 100 SER A CA 1
ATOM 767 C C . SER A 1 100 ? -8.719 7.785 -0.364 1 91.38 100 SER A C 1
ATOM 769 O O . SER A 1 100 ? -8.969 8.633 -1.22 1 91.38 100 SER A O 1
ATOM 771 N N . VAL A 1 101 ? -8.5 8.094 0.896 1 94.81 101 VAL A N 1
ATOM 772 C CA . VAL A 1 101 ? -8.578 9.477 1.351 1 94.81 101 VAL A CA 1
ATOM 773 C C . VAL A 1 101 ? -7.375 10.266 0.842 1 94.81 101 VAL A C 1
ATOM 775 O O . VAL A 1 101 ? -7.512 11.414 0.409 1 94.81 101 VAL A O 1
ATOM 778 N N . CYS A 1 102 ? -6.27 9.633 0.947 1 93.38 102 CYS A N 1
ATOM 779 C CA . CYS A 1 102 ? -5.035 10.297 0.538 1 93.38 102 CYS A CA 1
ATOM 780 C C . CYS A 1 102 ? -5.102 10.711 -0.927 1 93.38 102 CYS A C 1
ATOM 782 O O . CYS A 1 102 ? -4.746 11.836 -1.271 1 93.38 102 CYS A O 1
ATOM 784 N N . ALA A 1 103 ? -5.574 9.891 -1.722 1 90.81 103 ALA A N 1
ATOM 785 C CA . ALA A 1 103 ? -5.59 10.141 -3.16 1 90.81 103 ALA A CA 1
ATOM 786 C C . ALA A 1 103 ? -6.703 11.117 -3.531 1 90.81 103 ALA A C 1
ATOM 788 O O . ALA A 1 103 ? -6.562 11.906 -4.473 1 90.81 103 ALA A O 1
ATOM 789 N N . ASN A 1 104 ? -7.754 11.156 -2.771 1 93.25 104 ASN A N 1
ATOM 790 C CA . ASN A 1 104 ? -8.953 11.836 -3.248 1 93.25 104 ASN A CA 1
ATOM 791 C C . ASN A 1 104 ? -9.18 13.156 -2.506 1 93.25 104 ASN A C 1
ATOM 793 O O . ASN A 1 104 ? -9.734 14.102 -3.064 1 93.25 104 ASN A O 1
ATOM 797 N N . TRP A 1 105 ? -8.789 13.203 -1.247 1 96.31 105 TRP A N 1
ATOM 798 C CA . TRP A 1 105 ? -9.172 14.359 -0.448 1 96.31 105 TRP A CA 1
ATOM 799 C C . TRP A 1 105 ? -7.949 15.18 -0.057 1 96.31 105 TRP A C 1
ATOM 801 O O . TRP A 1 105 ? -7.988 16.406 -0.071 1 96.31 105 TRP A O 1
ATOM 811 N N . ILE A 1 106 ? -6.852 14.562 0.257 1 96.31 106 ILE A N 1
ATOM 812 C CA . ILE A 1 106 ? -5.691 15.211 0.859 1 96.31 106 ILE A CA 1
ATOM 813 C C . ILE A 1 106 ? -5.172 16.312 -0.067 1 96.31 106 ILE A C 1
ATOM 815 O O . ILE A 1 106 ? -4.863 17.406 0.384 1 96.31 106 ILE A O 1
ATOM 819 N N . PRO A 1 107 ? -5.098 16.047 -1.384 1 94.38 107 PRO A N 1
ATOM 820 C CA . PRO A 1 107 ? -4.57 17.094 -2.26 1 94.38 107 PRO A CA 1
ATOM 821 C C . PRO A 1 107 ? -5.348 18.406 -2.146 1 94.38 107 PRO A C 1
ATOM 823 O O . PRO A 1 107 ? -4.754 19.469 -1.968 1 94.38 107 PRO A O 1
ATOM 826 N N . ASP A 1 108 ? -6.633 18.328 -2.176 1 95.25 108 ASP A N 1
ATOM 827 C CA . ASP A 1 108 ? -7.469 19.516 -2.104 1 95.25 108 ASP A CA 1
ATOM 828 C C . ASP A 1 108 ? -7.41 20.141 -0.713 1 95.25 108 ASP A C 1
ATOM 830 O O . ASP A 1 108 ? -7.352 21.375 -0.581 1 95.25 108 ASP A O 1
ATOM 834 N N . ILE A 1 109 ? -7.438 19.312 0.273 1 97.12 109 ILE A N 1
ATOM 835 C CA . ILE A 1 109 ? -7.414 19.781 1.655 1 97.12 109 ILE A CA 1
ATOM 836 C C . ILE A 1 109 ? -6.117 20.547 1.924 1 97.12 109 ILE A C 1
ATOM 838 O O . ILE A 1 109 ? -6.145 21.641 2.471 1 97.12 109 ILE A O 1
ATOM 842 N N . VAL A 1 110 ? -4.996 19.969 1.524 1 96 110 VAL A N 1
ATOM 843 C CA . VAL A 1 110 ? -3.689 20.562 1.779 1 96 110 VAL A CA 1
ATOM 844 C C . VAL A 1 110 ? -3.557 21.859 0.996 1 96 110 VAL A C 1
ATOM 846 O O . VAL A 1 110 ? -3.113 22.875 1.539 1 96 110 VAL A O 1
ATOM 849 N N . LYS A 1 111 ? -3.941 21.859 -0.225 1 94 111 LYS A N 1
ATOM 850 C CA . LYS A 1 111 ? -3.82 23.047 -1.077 1 94 111 LYS A CA 1
ATOM 851 C C . LYS A 1 111 ? -4.629 24.203 -0.517 1 94 111 LYS A C 1
ATOM 853 O O . LYS A 1 111 ? -4.113 25.328 -0.391 1 94 111 LYS A O 1
ATOM 858 N N . SER A 1 112 ? -5.855 23.969 -0.208 1 95.75 112 SER A N 1
ATOM 859 C CA . SER A 1 112 ? -6.73 25.031 0.279 1 95.75 112 SER A CA 1
ATOM 860 C C . SER A 1 112 ? -6.289 25.516 1.653 1 95.75 112 SER A C 1
ATOM 862 O O . SER A 1 112 ? -6.363 26.719 1.945 1 95.75 112 SER A O 1
ATOM 864 N N . PHE A 1 113 ? -5.828 24.656 2.512 1 96.31 113 PHE A N 1
ATOM 865 C CA . PHE A 1 113 ? -5.375 25.047 3.842 1 96.31 113 PHE A CA 1
ATOM 866 C C . PHE A 1 113 ? -4.109 25.891 3.758 1 96.31 113 PHE A C 1
ATOM 868 O O . PHE A 1 113 ? -3.969 26.875 4.48 1 96.31 113 PHE A O 1
ATOM 875 N N . ARG A 1 114 ? -3.203 25.422 2.883 1 93.5 114 ARG A N 1
ATOM 876 C CA . ARG A 1 114 ? -1.962 26.172 2.713 1 93.5 114 ARG A CA 1
ATOM 877 C C . ARG A 1 114 ? -2.24 27.594 2.248 1 93.5 114 ARG A C 1
ATOM 879 O O . ARG A 1 114 ? -1.52 28.531 2.617 1 93.5 114 ARG A O 1
ATOM 886 N N . ASN A 1 115 ? -3.217 27.781 1.463 1 93.75 115 ASN A N 1
ATOM 887 C CA . ASN A 1 115 ? -3.609 29.109 1.007 1 93.75 115 ASN A CA 1
ATOM 888 C C . ASN A 1 115 ? -4.117 29.969 2.16 1 93.75 115 ASN A C 1
ATOM 890 O O . ASN A 1 115 ? -3.861 31.172 2.199 1 93.75 115 ASN A O 1
ATOM 894 N N . LEU A 1 116 ? -4.801 29.406 3.105 1 93.44 116 LEU A N 1
ATOM 895 C CA . LEU A 1 116 ? -5.383 30.109 4.242 1 93.44 116 LEU A CA 1
ATOM 896 C C . LEU A 1 116 ? -4.34 30.328 5.332 1 93.44 116 LEU A C 1
ATOM 898 O O . LEU A 1 116 ? -4.355 31.375 6.004 1 93.44 116 LEU A O 1
ATOM 902 N N . TYR A 1 117 ? -3.514 29.328 5.527 1 93.25 117 TYR A N 1
ATOM 903 C CA . TYR A 1 117 ? -2.525 29.344 6.598 1 93.25 117 TYR A CA 1
ATOM 904 C C . TYR A 1 117 ? -1.143 28.984 6.074 1 93.25 117 TYR A C 1
ATOM 906 O O . TYR A 1 117 ? -0.604 27.922 6.414 1 93.25 117 TYR A O 1
ATOM 914 N N . PRO A 1 118 ? -0.452 29.844 5.41 1 91.62 118 PRO A N 1
ATOM 915 C CA . PRO A 1 118 ? 0.799 29.547 4.711 1 91.62 118 PRO A CA 1
ATOM 916 C C . PRO A 1 118 ? 1.951 29.25 5.668 1 91.62 118 PRO A C 1
ATOM 918 O O . PRO A 1 118 ? 2.963 28.672 5.254 1 91.62 118 PRO A O 1
ATOM 921 N N . ASN A 1 119 ? 1.768 29.547 6.926 1 89.5 119 ASN A N 1
ATOM 922 C CA . ASN A 1 119 ? 2.875 29.391 7.859 1 89.5 119 ASN A CA 1
ATOM 923 C C . ASN A 1 119 ? 2.717 28.109 8.695 1 89.5 119 ASN A C 1
ATOM 925 O O . ASN A 1 119 ? 3.512 27.859 9.602 1 89.5 119 ASN A O 1
ATOM 929 N N . ILE A 1 120 ? 1.717 27.344 8.438 1 89.25 120 ILE A N 1
ATOM 930 C CA . ILE A 1 120 ? 1.54 26.062 9.102 1 89.25 120 ILE A CA 1
ATOM 931 C C . ILE A 1 120 ? 2.066 24.953 8.203 1 89.25 120 ILE A C 1
ATOM 933 O O . ILE A 1 120 ? 1.621 24.797 7.062 1 89.25 120 ILE A O 1
ATOM 937 N N . ASP A 1 121 ? 3.033 24.234 8.703 1 89.19 121 ASP A N 1
ATOM 938 C CA . ASP A 1 121 ? 3.578 23.094 7.977 1 89.19 121 ASP A CA 1
ATOM 939 C C . ASP A 1 121 ? 2.646 21.891 8.062 1 89.19 121 ASP A C 1
ATOM 941 O O . ASP A 1 121 ? 2.094 21.609 9.125 1 89.19 121 ASP A O 1
ATOM 945 N N . ILE A 1 122 ? 2.457 21.25 6.93 1 92.38 122 ILE A N 1
ATOM 946 C CA . ILE A 1 122 ? 1.586 20.078 6.871 1 92.38 122 ILE A CA 1
ATOM 947 C C . ILE A 1 122 ? 2.402 18.844 6.496 1 92.38 122 ILE A C 1
ATOM 949 O O . ILE A 1 122 ? 3.121 18.844 5.496 1 92.38 122 ILE A O 1
ATOM 953 N N . ASN A 1 123 ? 2.336 17.828 7.312 1 88.75 123 ASN A N 1
ATOM 954 C CA . ASN A 1 123 ? 2.932 16.531 7.023 1 88.75 123 ASN A CA 1
ATOM 955 C C . ASN A 1 123 ? 1.869 15.438 6.891 1 88.75 123 ASN A C 1
ATOM 957 O O . ASN A 1 123 ? 0.922 15.391 7.68 1 88.75 123 ASN A O 1
ATOM 961 N N . ILE A 1 124 ? 2.023 14.641 5.859 1 92.69 124 ILE A N 1
ATOM 962 C CA . ILE A 1 124 ? 1.074 13.562 5.605 1 92.69 124 ILE A CA 1
ATOM 963 C C . ILE A 1 124 ? 1.767 12.219 5.789 1 92.69 124 ILE A C 1
ATOM 965 O O . ILE A 1 124 ? 2.85 11.984 5.242 1 92.69 124 ILE A O 1
ATOM 969 N N . MET A 1 125 ? 1.141 11.336 6.539 1 88.75 125 MET A N 1
ATOM 970 C CA . MET A 1 125 ? 1.573 9.953 6.688 1 88.75 125 MET A CA 1
ATOM 971 C C . MET A 1 125 ? 0.486 8.992 6.219 1 88.75 125 MET A C 1
ATOM 973 O O . MET A 1 125 ? -0.634 9.016 6.73 1 88.75 125 MET A O 1
ATOM 977 N N . GLN A 1 126 ? 0.87 8.227 5.289 1 90.25 126 GLN A N 1
ATOM 978 C CA . GLN A 1 126 ? -0.09 7.258 4.77 1 90.25 126 GLN A CA 1
ATOM 979 C C . GLN A 1 126 ? 0.192 5.859 5.316 1 90.25 126 GLN A C 1
ATOM 981 O O . GLN A 1 126 ? 1.352 5.465 5.445 1 90.25 126 GLN A O 1
ATOM 986 N N . GLY A 1 127 ? -0.851 5.137 5.656 1 86 127 GLY A N 1
ATOM 987 C CA . GLY A 1 127 ? -0.798 3.762 6.125 1 86 127 GLY A CA 1
ATOM 988 C C . GLY A 1 127 ? -2.143 3.061 6.066 1 86 127 GLY A C 1
ATOM 989 O O . GLY A 1 127 ? -3.109 3.604 5.527 1 86 127 GLY A O 1
ATOM 990 N N . ASP A 1 128 ? -2.123 1.844 6.516 1 85.44 128 ASP A N 1
ATOM 991 C CA . ASP A 1 128 ? -3.406 1.152 6.598 1 85.44 128 ASP A CA 1
ATOM 992 C C . ASP A 1 128 ? -4.211 1.626 7.805 1 85.44 128 ASP A C 1
ATOM 994 O O . ASP A 1 128 ? -3.818 2.58 8.484 1 85.44 128 ASP A O 1
ATOM 998 N N . TYR A 1 129 ? -5.371 1.052 8.039 1 87.94 129 TYR A N 1
ATOM 999 C CA . TYR A 1 129 ? -6.273 1.493 9.094 1 87.94 129 TYR A CA 1
ATOM 1000 C C . TYR A 1 129 ? -5.609 1.375 10.461 1 87.94 129 TYR A C 1
ATOM 1002 O O . TYR A 1 129 ? -5.727 2.277 11.297 1 87.94 129 TYR A O 1
ATOM 1010 N N . GLU A 1 130 ? -4.941 0.324 10.641 1 83.69 130 GLU A N 1
ATOM 1011 C CA . GLU A 1 130 ? -4.309 0.074 11.93 1 83.69 130 GLU A CA 1
ATOM 1012 C C . GLU A 1 130 ? -3.15 1.039 12.172 1 83.69 130 GLU A C 1
ATOM 1014 O O . GLU A 1 130 ? -2.943 1.498 13.297 1 83.69 130 GLU A O 1
ATOM 1019 N N . ASP A 1 131 ? -2.402 1.274 11.133 1 84.5 131 ASP A N 1
ATOM 1020 C CA . ASP A 1 131 ? -1.311 2.238 11.234 1 84.5 131 ASP A CA 1
ATOM 1021 C C . ASP A 1 131 ? -1.818 3.598 11.711 1 84.5 131 ASP A C 1
ATOM 1023 O O . ASP A 1 131 ? -1.28 4.172 12.656 1 84.5 131 ASP A O 1
ATOM 1027 N N . VAL A 1 132 ? -2.805 4.035 11.055 1 92.25 132 VAL A N 1
ATOM 1028 C CA . VAL A 1 132 ? -3.309 5.383 11.312 1 92.25 132 VAL A CA 1
ATOM 1029 C C . VAL A 1 132 ? -3.844 5.469 12.742 1 92.25 132 VAL A C 1
ATOM 1031 O O . VAL A 1 132 ? -3.609 6.461 13.438 1 92.25 132 VAL A O 1
ATOM 1034 N N . LEU A 1 133 ? -4.551 4.461 13.148 1 89.94 133 LEU A N 1
ATOM 1035 C CA . LEU A 1 133 ? -5.078 4.449 14.516 1 89.94 133 LEU A CA 1
ATOM 1036 C C . LEU A 1 133 ? -3.943 4.441 15.531 1 89.94 133 LEU A C 1
ATOM 1038 O O . LEU A 1 133 ? -3.992 5.172 16.531 1 89.94 133 LEU A O 1
ATOM 1042 N N . PHE A 1 134 ? -2.986 3.633 15.289 1 82.94 134 PHE A N 1
ATOM 1043 C CA . PHE A 1 134 ? -1.834 3.529 16.172 1 82.94 134 PHE A CA 1
ATOM 1044 C C . PHE A 1 134 ? -1.091 4.859 16.25 1 82.94 134 PHE A C 1
ATOM 1046 O O . PHE A 1 134 ? -0.736 5.312 17.344 1 82.94 134 PHE A O 1
ATOM 1053 N N . TRP A 1 135 ? -0.848 5.492 15.102 1 85.06 135 TRP A N 1
ATOM 1054 C CA . TRP A 1 135 ? -0.151 6.77 15.047 1 85.06 135 TRP A CA 1
ATOM 1055 C C . TRP A 1 135 ? -0.92 7.844 15.812 1 85.06 135 TRP A C 1
ATOM 1057 O O . TRP A 1 135 ? -0.321 8.688 16.484 1 85.06 135 TRP A O 1
ATOM 1067 N N . THR A 1 136 ? -2.229 7.797 15.672 1 90.56 136 THR A N 1
ATOM 1068 C CA . THR A 1 136 ? -3.055 8.797 16.344 1 90.56 136 THR A CA 1
ATOM 1069 C C . THR A 1 136 ? -3.047 8.586 17.859 1 90.56 136 THR A C 1
ATOM 1071 O O . THR A 1 136 ? -2.881 9.531 18.625 1 90.56 136 THR A O 1
ATOM 1074 N N . LYS A 1 137 ? -3.191 7.34 18.188 1 82.56 137 LYS A N 1
ATOM 1075 C CA . LYS A 1 137 ? -3.217 6.98 19.594 1 82.56 137 LYS A CA 1
ATOM 1076 C C . LYS A 1 137 ? -1.908 7.363 20.281 1 82.56 137 LYS A C 1
ATOM 1078 O O . LYS A 1 137 ? -1.91 7.805 21.438 1 82.56 137 LYS A O 1
ATOM 1083 N N . THR A 1 138 ? -0.85 7.199 19.562 1 73.94 138 THR A N 1
ATOM 1084 C CA . THR A 1 138 ? 0.469 7.398 20.156 1 73.94 138 THR A CA 1
ATOM 1085 C C . THR A 1 138 ? 0.946 8.836 19.938 1 73.94 138 THR A C 1
ATOM 1087 O O . THR A 1 138 ? 2.045 9.195 20.359 1 73.94 138 THR A O 1
ATOM 1090 N N . GLY A 1 139 ? 0.227 9.586 19.234 1 77.5 139 GLY A N 1
ATOM 1091 C CA . GLY A 1 139 ? 0.55 10.992 19.062 1 77.5 139 GLY A CA 1
ATOM 1092 C C . GLY A 1 139 ? 1.532 11.242 17.938 1 77.5 139 GLY A C 1
ATOM 1093 O O . GLY A 1 139 ? 2.031 12.359 17.766 1 77.5 139 GLY A O 1
ATOM 1094 N N . VAL A 1 140 ? 1.829 10.211 17.188 1 77.12 140 VAL A N 1
ATOM 1095 C CA . VAL A 1 140 ? 2.689 10.359 16.016 1 77.12 140 VAL A CA 1
ATOM 1096 C C . VAL A 1 140 ? 2.01 11.258 14.984 1 77.12 140 VAL A C 1
ATOM 1098 O O . VAL A 1 140 ? 2.672 12.047 14.305 1 77.12 140 VAL A O 1
ATOM 1101 N N . VAL A 1 141 ? 0.686 11.117 14.891 1 90 141 VAL A N 1
ATOM 1102 C CA . VAL A 1 141 ? -0.099 12.008 14.039 1 90 141 VAL A CA 1
ATOM 1103 C C . VAL A 1 141 ? -1.11 12.773 14.891 1 90 141 VAL A C 1
ATOM 1105 O O . VAL A 1 141 ? -1.567 12.273 15.922 1 90 141 VAL A O 1
ATOM 1108 N N . ASP A 1 142 ? -1.39 13.961 14.438 1 90.81 142 ASP A N 1
ATOM 1109 C CA . ASP A 1 142 ? -2.297 14.828 15.172 1 90.81 142 ASP A CA 1
ATOM 1110 C C . ASP A 1 142 ? -3.754 14.516 14.844 1 90.81 142 ASP A C 1
ATOM 1112 O O . ASP A 1 142 ? -4.625 14.594 15.711 1 90.81 142 ASP A O 1
ATOM 1116 N N . ILE A 1 143 ? -3.986 14.289 13.57 1 96.75 143 ILE A N 1
ATOM 1117 C CA . ILE A 1 143 ? -5.309 13.969 13.055 1 96.75 143 ILE A CA 1
ATOM 1118 C C . ILE A 1 143 ? -5.234 12.711 12.188 1 96.75 143 ILE A C 1
ATOM 1120 O O . ILE A 1 143 ? -4.391 12.617 11.289 1 96.75 143 ILE A O 1
ATOM 1124 N N . GLY A 1 144 ? -6.074 11.75 12.539 1 97.88 144 GLY A N 1
ATOM 1125 C CA . GLY A 1 144 ? -6.129 10.555 11.711 1 97.88 144 GLY A CA 1
ATOM 1126 C C . GLY A 1 144 ? -7.449 10.406 10.977 1 97.88 144 GLY A C 1
ATOM 1127 O O . GLY A 1 144 ? -8.516 10.656 11.547 1 97.88 144 GLY A O 1
ATOM 1128 N N . PHE A 1 145 ? -7.379 10.102 9.711 1 97.94 145 PHE A N 1
ATOM 1129 C CA . PHE A 1 145 ? -8.547 9.586 9.016 1 97.94 145 PHE A CA 1
ATOM 1130 C C . PHE A 1 145 ? -8.75 8.102 9.32 1 97.94 145 PHE A C 1
ATOM 1132 O O . PHE A 1 145 ? -7.797 7.324 9.297 1 97.94 145 PHE A O 1
ATOM 1139 N N . ALA A 1 146 ? -10.031 7.746 9.633 1 95.69 146 ALA A N 1
ATOM 1140 C CA . ALA A 1 146 ? -10.312 6.359 10 1 95.69 146 ALA A CA 1
ATOM 1141 C C . ALA A 1 146 ? -11.688 5.93 9.492 1 95.69 146 ALA A C 1
ATOM 1143 O O . ALA A 1 146 ? -12.508 6.77 9.117 1 95.69 146 ALA A O 1
ATOM 1144 N N . THR A 1 147 ? -11.82 4.672 9.359 1 93.62 147 THR A N 1
ATOM 1145 C CA . THR A 1 147 ? -13.156 4.113 9.242 1 93.62 147 THR A CA 1
ATOM 1146 C C . THR A 1 147 ? -13.789 3.912 10.617 1 93.62 147 THR A C 1
ATOM 1148 O O . THR A 1 147 ? -13.188 3.287 11.492 1 93.62 147 THR A O 1
ATOM 1151 N N . LEU A 1 148 ? -14.938 4.473 10.828 1 94.06 148 LEU A N 1
ATOM 1152 C CA . LEU A 1 148 ? -15.586 4.512 12.133 1 94.06 148 LEU A CA 1
ATOM 1153 C C . LEU A 1 148 ? -16.625 3.398 12.258 1 94.06 148 LEU A C 1
ATOM 1155 O O . LEU A 1 148 ? -17.219 2.984 11.266 1 94.06 148 LEU A O 1
ATOM 1159 N N . PRO A 1 149 ? -16.859 2.926 13.438 1 93.31 149 PRO A N 1
ATOM 1160 C CA . PRO A 1 149 ? -16.266 3.328 14.719 1 93.31 149 PRO A CA 1
ATOM 1161 C C . PRO A 1 149 ? -14.914 2.676 14.969 1 93.31 149 PRO A C 1
ATOM 1163 O O . PRO A 1 149 ? -14.594 1.644 14.375 1 93.31 149 PRO A O 1
ATOM 1166 N N . VAL A 1 150 ? -14.172 3.412 15.789 1 90.94 150 VAL A N 1
ATOM 1167 C CA . VAL A 1 150 ? -12.898 2.83 16.203 1 90.94 150 VAL A CA 1
ATOM 1168 C C . VAL A 1 150 ? -12.992 2.381 17.672 1 90.94 150 VAL A C 1
ATOM 1170 O O . VAL A 1 150 ? -13.82 2.887 18.422 1 90.94 150 VAL A O 1
ATOM 1173 N N . LYS A 1 151 ? -12.398 1.317 18.141 1 81.38 151 LYS A N 1
ATOM 1174 C CA . LYS A 1 151 ? -12.414 0.789 19.5 1 81.38 151 LYS A CA 1
ATOM 1175 C C . LYS A 1 151 ? -11.312 1.411 20.344 1 81.38 151 LYS A C 1
ATOM 1177 O O . LYS A 1 151 ? -10.492 0.696 20.938 1 81.38 151 LYS A O 1
ATOM 1182 N N . GLU A 1 152 ? -11.125 2.701 20.203 1 77.69 152 GLU A N 1
ATOM 1183 C CA . GLU A 1 152 ? -10.047 3.379 20.922 1 77.69 152 GLU A CA 1
ATOM 1184 C C . GLU A 1 152 ? -10.57 4.594 21.672 1 77.69 152 GLU A C 1
ATOM 1186 O O . GLU A 1 152 ? -11.672 5.078 21.406 1 77.69 152 GLU A O 1
ATOM 1191 N N . ASP A 1 153 ? -9.812 4.945 22.703 1 84.38 153 ASP A N 1
ATOM 1192 C CA . ASP A 1 153 ? -10.148 6.145 23.469 1 84.38 153 ASP A CA 1
ATOM 1193 C C . ASP A 1 153 ? -9.766 7.41 22.703 1 84.38 153 ASP A C 1
ATOM 1195 O O . ASP A 1 153 ? -8.914 8.18 23.156 1 84.38 153 ASP A O 1
ATOM 1199 N N . LEU A 1 154 ? -10.25 7.586 21.562 1 92.88 154 LEU A N 1
ATOM 1200 C CA . LEU A 1 154 ? -10.086 8.75 20.688 1 92.88 154 LEU A CA 1
ATOM 1201 C C . LEU A 1 154 ? -11.43 9.398 20.391 1 92.88 154 LEU A C 1
ATOM 1203 O O . LEU A 1 154 ? -12.477 8.742 20.484 1 92.88 154 LEU A O 1
ATOM 1207 N N . VAL A 1 155 ? -11.406 10.633 20.141 1 95.5 155 VAL A N 1
ATOM 1208 C CA . VAL A 1 155 ? -12.609 11.336 19.703 1 95.5 155 VAL A CA 1
ATOM 1209 C C . VAL A 1 155 ? -12.867 11.062 18.234 1 95.5 155 VAL A C 1
ATOM 1211 O O . VAL A 1 155 ? -11.961 11.188 17.406 1 95.5 155 VAL A O 1
ATOM 1214 N N . GLU A 1 156 ? -14.031 10.672 17.953 1 97.44 156 GLU A N 1
ATOM 1215 C CA . GLU A 1 156 ? -14.422 10.359 16.594 1 97.44 156 GLU A CA 1
ATOM 1216 C C . GLU A 1 156 ? -15.312 11.445 16 1 97.44 156 GLU A C 1
ATOM 1218 O O . GLU A 1 156 ? -16.188 11.969 16.688 1 97.44 156 GLU A O 1
ATOM 1223 N N . THR A 1 157 ? -15.117 11.875 14.734 1 97.81 157 THR A N 1
ATOM 1224 C CA . THR A 1 157 ? -15.961 12.797 13.992 1 97.81 157 THR A CA 1
ATOM 1225 C C . THR A 1 157 ? -16.297 12.234 12.617 1 97.81 157 THR A C 1
ATOM 1227 O O . THR A 1 157 ? -15.469 12.258 11.703 1 97.81 157 THR A O 1
ATOM 1230 N N . PRO A 1 158 ? -17.562 11.734 12.453 1 97.5 158 PRO A N 1
ATOM 1231 C CA . PRO A 1 158 ? -17.938 11.219 11.141 1 97.5 158 PRO A CA 1
ATOM 1232 C C . PRO A 1 158 ? -17.938 12.297 10.055 1 97.5 158 PRO A C 1
ATOM 1234 O O . PRO A 1 158 ? -18.344 13.43 10.32 1 97.5 158 PRO A O 1
ATOM 1237 N N . LEU A 1 159 ? -17.438 11.961 8.867 1 98.06 159 LEU A N 1
ATOM 1238 C CA . LEU A 1 159 ? -17.344 12.93 7.777 1 98.06 159 LEU A CA 1
ATOM 1239 C C . LEU A 1 159 ? -18.172 12.477 6.574 1 98.06 159 LEU A C 1
ATOM 1241 O O . LEU A 1 159 ? -18.812 13.297 5.91 1 98.06 159 LEU A O 1
ATOM 1245 N N . TYR A 1 160 ? -18.078 11.188 6.223 1 96.5 160 TYR A N 1
ATOM 1246 C CA . TYR A 1 160 ? -18.562 10.758 4.914 1 96.5 160 TYR A CA 1
ATOM 1247 C C . TYR A 1 160 ? -18.969 9.289 4.941 1 96.5 160 TYR A C 1
ATOM 1249 O O . TYR A 1 160 ? -18.25 8.453 5.504 1 96.5 160 TYR A O 1
ATOM 1257 N N . MET A 1 161 ? -20.109 8.969 4.422 1 95.56 161 MET A N 1
ATOM 1258 C CA . MET A 1 161 ? -20.531 7.586 4.203 1 95.56 161 MET A CA 1
ATOM 1259 C C . MET A 1 161 ? -20.125 7.105 2.814 1 95.56 161 MET A C 1
ATOM 1261 O O . MET A 1 161 ? -20.703 7.531 1.812 1 95.56 161 MET A O 1
ATOM 1265 N N . ASP A 1 162 ? -19.219 6.172 2.795 1 95.56 162 ASP A N 1
ATOM 1266 C CA . ASP A 1 162 ? -18.625 5.672 1.56 1 95.56 162 ASP A CA 1
ATOM 1267 C C . ASP A 1 162 ? -19.219 4.324 1.168 1 95.56 162 ASP A C 1
ATOM 1269 O O . ASP A 1 162 ? -19.016 3.322 1.854 1 95.56 162 ASP A O 1
ATOM 1273 N N . ARG A 1 163 ? -19.953 4.328 0.094 1 95.38 163 ARG A N 1
ATOM 1274 C CA . ARG A 1 163 ? -20.656 3.123 -0.342 1 95.38 163 ARG A CA 1
ATOM 1275 C C . ARG A 1 163 ? -19.656 2.033 -0.744 1 95.38 163 ARG A C 1
ATOM 1277 O O . ARG A 1 163 ? -18.625 2.316 -1.359 1 95.38 163 ARG A O 1
ATOM 1284 N N . LEU A 1 164 ? -20.016 0.797 -0.324 1 94.56 164 LEU A N 1
ATOM 1285 C CA . LEU A 1 164 ? -19.312 -0.357 -0.873 1 94.56 164 LEU A CA 1
ATOM 1286 C C . LEU A 1 164 ? -19.969 -0.819 -2.176 1 94.56 164 LEU A C 1
ATOM 1288 O O . LEU A 1 164 ? -21.188 -0.925 -2.264 1 94.56 164 LEU A O 1
ATOM 1292 N N . LEU A 1 165 ? -19.141 -1.053 -3.191 1 95.56 165 LEU A N 1
ATOM 1293 C CA . LEU A 1 165 ? -19.594 -1.44 -4.523 1 95.56 165 LEU A CA 1
ATOM 1294 C C . LEU A 1 165 ? -18.953 -2.75 -4.957 1 95.56 165 LEU A C 1
ATOM 1296 O O . LEU A 1 165 ? -17.891 -3.121 -4.453 1 95.56 165 LEU A O 1
ATOM 1300 N N . CYS A 1 166 ? -19.594 -3.418 -5.773 1 95.31 166 CYS A N 1
ATOM 1301 C CA . CYS A 1 166 ? -19.047 -4.621 -6.387 1 95.31 166 CYS A CA 1
ATOM 1302 C C . CYS A 1 166 ? -18.469 -4.32 -7.762 1 95.31 166 CYS A C 1
ATOM 1304 O O . CYS A 1 166 ? -19.156 -3.754 -8.617 1 95.31 166 CYS A O 1
ATOM 1306 N N . ILE A 1 167 ? -17.219 -4.652 -7.961 1 95.25 167 ILE A N 1
ATOM 1307 C CA . ILE A 1 167 ? -16.625 -4.504 -9.281 1 95.25 167 ILE A CA 1
ATOM 1308 C C . ILE A 1 167 ? -16.438 -5.879 -9.922 1 95.25 167 ILE A C 1
ATOM 1310 O O . ILE A 1 167 ? -16.078 -6.84 -9.234 1 95.25 167 ILE A O 1
ATOM 1314 N N . THR A 1 168 ? -16.75 -5.938 -11.164 1 96.25 168 THR A N 1
ATOM 1315 C CA . THR A 1 168 ? -16.703 -7.199 -11.891 1 96.25 168 THR A CA 1
ATOM 1316 C C . THR A 1 168 ? -16.062 -7.016 -13.258 1 96.25 168 THR A C 1
ATOM 1318 O O . THR A 1 168 ? -15.969 -5.895 -13.758 1 96.25 168 THR A O 1
ATOM 1321 N N . PRO A 1 169 ? -15.586 -8.156 -13.812 1 95.88 169 PRO A N 1
ATOM 1322 C CA . PRO A 1 169 ? -15.211 -8.086 -15.227 1 95.88 169 PRO A CA 1
ATOM 1323 C C . PRO A 1 169 ? -16.375 -7.688 -16.125 1 95.88 169 PRO A C 1
ATOM 1325 O O . PRO A 1 169 ? -17.531 -7.812 -15.742 1 95.88 169 PRO A O 1
ATOM 1328 N N . LYS A 1 170 ? -16.031 -7.25 -17.344 1 95.44 170 LYS A N 1
ATOM 1329 C CA . LYS A 1 170 ? -17.031 -6.715 -18.266 1 95.44 170 LYS A CA 1
ATOM 1330 C C . LYS A 1 170 ? -18.016 -7.801 -18.703 1 95.44 170 LYS A C 1
ATOM 1332 O O . LYS A 1 170 ? -19.156 -7.508 -19.031 1 95.44 170 LYS A O 1
ATOM 1337 N N . ASN A 1 171 ? -17.641 -9.008 -18.609 1 94.44 171 ASN A N 1
ATOM 1338 C CA . ASN A 1 171 ? -18.5 -10.094 -19.094 1 94.44 171 ASN A CA 1
ATOM 1339 C C . ASN A 1 171 ? -19.391 -10.633 -17.984 1 94.44 171 ASN A C 1
ATOM 1341 O O . ASN A 1 171 ? -20.203 -11.531 -18.219 1 94.44 171 ASN A O 1
ATOM 1345 N N . PHE A 1 172 ? -19.281 -10.125 -16.812 1 95 172 PHE A N 1
ATOM 1346 C CA . PHE A 1 172 ? -20.141 -10.531 -15.703 1 95 172 PHE A CA 1
ATOM 1347 C C . PHE A 1 172 ? -21.562 -10.047 -15.922 1 95 172 PHE A C 1
ATOM 1349 O O . PHE A 1 172 ? -21.781 -8.898 -16.312 1 95 172 PHE A O 1
ATOM 1356 N N . LYS A 1 173 ? -22.562 -10.938 -15.719 1 93.62 173 LYS A N 1
ATOM 1357 C CA . LYS A 1 173 ? -23.969 -10.602 -15.883 1 93.62 173 LYS A CA 1
ATOM 1358 C C . LYS A 1 173 ? -24.766 -10.945 -14.633 1 93.62 173 LYS A C 1
ATOM 1360 O O . LYS A 1 173 ? -25.109 -12.117 -14.406 1 93.62 173 LYS A O 1
ATOM 1365 N N . PRO A 1 174 ? -25.062 -9.938 -13.883 1 93.94 174 PRO A N 1
ATOM 1366 C CA . PRO A 1 174 ? -25.922 -10.211 -12.734 1 93.94 174 PRO A CA 1
ATOM 1367 C C . PRO A 1 174 ? -27.375 -10.492 -13.125 1 93.94 174 PRO A C 1
ATOM 1369 O O . PRO A 1 174 ? -27.75 -10.273 -14.281 1 93.94 174 PRO A O 1
ATOM 1372 N N . VAL A 1 175 ? -28.156 -11.008 -12.109 1 93.5 175 VAL A N 1
ATOM 1373 C CA . VAL A 1 175 ? -29.578 -11.289 -12.336 1 93.5 175 VAL A CA 1
ATOM 1374 C C . VAL A 1 175 ? -30.312 -9.992 -12.656 1 93.5 175 VAL A C 1
ATOM 1376 O O . VAL A 1 175 ? -31.125 -9.945 -13.578 1 93.5 175 VAL A O 1
ATOM 1379 N N . HIS A 1 176 ? -29.922 -8.969 -11.883 1 91.56 176 HIS A N 1
ATOM 1380 C CA . HIS A 1 176 ? -30.5 -7.645 -12.117 1 91.56 176 HIS A CA 1
ATOM 1381 C C . HIS A 1 176 ? -29.5 -6.738 -12.844 1 91.56 176 HIS A C 1
ATOM 1383 O O . HIS A 1 176 ? -28.312 -6.742 -12.531 1 91.56 176 HIS A O 1
ATOM 1389 N N . SER A 1 177 ? -29.75 -6.141 -13.914 1 90.56 177 SER A N 1
ATOM 1390 C CA . SER A 1 177 ? -28.859 -5.395 -14.797 1 90.56 177 SER A CA 1
ATOM 1391 C C . SER A 1 177 ? -28.266 -4.18 -14.086 1 90.56 177 SER A C 1
ATOM 1393 O O . SER A 1 177 ? -27.188 -3.695 -14.461 1 90.56 177 SER A O 1
ATOM 1395 N N . LYS A 1 178 ? -28.812 -3.746 -12.984 1 94.31 178 LYS A N 1
ATOM 1396 C CA . LYS A 1 178 ? -28.391 -2.465 -12.43 1 94.31 178 LYS A CA 1
ATOM 1397 C C . LYS A 1 178 ? -27.703 -2.65 -11.086 1 94.31 178 LYS A C 1
ATOM 1399 O O . LYS A 1 178 ? -27.047 -1.73 -10.578 1 94.31 178 LYS A O 1
ATOM 1404 N N . TYR A 1 179 ? -27.859 -3.766 -10.438 1 96.88 179 TYR A N 1
ATOM 1405 C CA . TYR A 1 179 ? -27.281 -4.027 -9.125 1 96.88 179 TYR A CA 1
ATOM 1406 C C . TYR A 1 179 ? -27 -5.512 -8.945 1 96.88 179 TYR A C 1
ATOM 1408 O O . TYR A 1 179 ? -27.484 -6.344 -9.711 1 96.88 179 TYR A O 1
ATOM 1416 N N . VAL A 1 180 ? -26.156 -5.809 -7.945 1 96.75 180 VAL A N 1
ATOM 1417 C CA . VAL A 1 180 ? -25.906 -7.207 -7.609 1 96.75 180 VAL A CA 1
ATOM 1418 C C . VAL A 1 180 ? -26.484 -7.516 -6.23 1 96.75 180 VAL A C 1
ATOM 1420 O O . VAL A 1 180 ? -26.484 -6.66 -5.344 1 96.75 180 VAL A O 1
ATOM 1423 N N . THR A 1 181 ? -26.969 -8.703 -6.121 1 96.12 181 THR A N 1
ATOM 1424 C CA . THR A 1 181 ? -27.391 -9.227 -4.824 1 96.12 181 THR A CA 1
ATOM 1425 C C . THR A 1 181 ? -26.312 -10.141 -4.238 1 96.12 181 THR A C 1
ATOM 1427 O O . THR A 1 181 ? -25.344 -10.484 -4.918 1 96.12 181 THR A O 1
ATOM 1430 N N . ILE A 1 182 ? -26.516 -10.477 -3.002 1 94.38 182 ILE A N 1
ATOM 1431 C CA . ILE A 1 182 ? -25.594 -11.391 -2.338 1 94.38 182 ILE A CA 1
ATOM 1432 C C . ILE A 1 182 ? -25.562 -12.727 -3.084 1 94.38 182 ILE A C 1
ATOM 1434 O O . ILE A 1 182 ? -24.516 -13.344 -3.211 1 94.38 182 ILE A O 1
ATOM 1438 N N . ASP A 1 183 ? -26.625 -13.102 -3.576 1 93.5 183 ASP A N 1
ATOM 1439 C CA . ASP A 1 183 ? -26.719 -14.367 -4.309 1 93.5 183 ASP A CA 1
ATOM 1440 C C . ASP A 1 183 ? -25.938 -14.297 -5.621 1 93.5 183 ASP A C 1
ATOM 1442 O O . ASP A 1 183 ? -25.375 -15.297 -6.062 1 93.5 183 ASP A O 1
ATOM 1446 N N . ASP A 1 184 ? -25.953 -13.141 -6.195 1 94.38 184 ASP A N 1
ATOM 1447 C CA . ASP A 1 184 ? -25.234 -12.953 -7.445 1 94.38 184 ASP A CA 1
ATOM 1448 C C . ASP A 1 184 ? -23.734 -13.211 -7.254 1 94.38 184 ASP A C 1
ATOM 1450 O O . ASP A 1 184 ? -23.047 -13.625 -8.188 1 94.38 184 ASP A O 1
ATOM 1454 N N . ILE A 1 185 ? -23.25 -12.914 -5.965 1 91.81 185 ILE A N 1
ATOM 1455 C CA . ILE A 1 185 ? -21.812 -12.859 -5.824 1 91.81 185 ILE A CA 1
ATOM 1456 C C . ILE A 1 185 ? -21.328 -14.008 -4.941 1 91.81 185 ILE A C 1
ATOM 1458 O O . ILE A 1 185 ? -20.125 -14.227 -4.789 1 91.81 185 ILE A O 1
ATOM 1462 N N . ARG A 1 186 ? -22.109 -14.82 -4.367 1 89.44 186 ARG A N 1
ATOM 1463 C CA . ARG A 1 186 ? -21.812 -15.844 -3.375 1 89.44 186 ARG A CA 1
ATOM 1464 C C . ARG A 1 186 ? -20.812 -16.859 -3.916 1 89.44 186 ARG A C 1
ATOM 1466 O O . ARG A 1 186 ? -19.906 -17.281 -3.197 1 89.44 186 ARG A O 1
ATOM 1473 N N . ASP A 1 187 ? -20.812 -17.281 -5.141 1 85.94 187 ASP A N 1
ATOM 1474 C CA . ASP A 1 187 ? -19.953 -18.328 -5.66 1 85.94 187 ASP A CA 1
ATOM 1475 C C . ASP A 1 187 ? -18.938 -17.781 -6.664 1 85.94 187 ASP A C 1
ATOM 1477 O O . ASP A 1 187 ? -18.391 -18.516 -7.477 1 85.94 187 ASP A O 1
ATOM 1481 N N . GLN A 1 188 ? -18.703 -16.516 -6.48 1 88.31 188 GLN A N 1
ATOM 1482 C CA . GLN A 1 188 ? -17.75 -15.875 -7.383 1 88.31 188 GLN A CA 1
ATOM 1483 C C . GLN A 1 188 ? -16.344 -15.859 -6.781 1 88.31 188 GLN A C 1
ATOM 1485 O O . GLN A 1 188 ? -16.188 -15.859 -5.559 1 88.31 188 GLN A O 1
ATOM 1490 N N . PRO A 1 189 ? -15.32 -15.93 -7.59 1 87.94 189 PRO A N 1
ATOM 1491 C CA . PRO A 1 189 ? -13.961 -15.766 -7.082 1 87.94 189 PRO A CA 1
ATOM 1492 C C . PRO A 1 189 ? -13.664 -14.336 -6.641 1 87.94 189 PRO A C 1
ATOM 1494 O O . PRO A 1 189 ? -13.586 -13.43 -7.473 1 87.94 189 PRO A O 1
ATOM 1497 N N . PHE A 1 190 ? -13.398 -14.234 -5.34 1 87.88 190 PHE A N 1
ATOM 1498 C CA . PHE A 1 190 ? -13.172 -12.898 -4.793 1 87.88 190 PHE A CA 1
ATOM 1499 C C . PHE A 1 190 ? -11.688 -12.57 -4.746 1 87.88 190 PHE A C 1
ATOM 1501 O O . PHE A 1 190 ? -10.867 -13.43 -4.41 1 87.88 190 PHE A O 1
ATOM 1508 N N . ILE A 1 191 ? -11.422 -11.391 -5.164 1 87.75 191 ILE A N 1
ATOM 1509 C CA . ILE A 1 191 ? -10.109 -10.797 -4.938 1 87.75 191 ILE A CA 1
ATOM 1510 C C . ILE A 1 191 ? -10.141 -9.945 -3.67 1 87.75 191 ILE A C 1
ATOM 1512 O O . ILE A 1 191 ? -10.914 -8.984 -3.578 1 87.75 191 ILE A O 1
ATOM 1516 N N . LEU A 1 192 ? -9.281 -10.305 -2.703 1 80.12 192 LEU A N 1
ATOM 1517 C CA . LEU A 1 192 ? -9.352 -9.641 -1.406 1 80.12 192 LEU A CA 1
ATOM 1518 C C . LEU A 1 192 ? -8.078 -8.859 -1.128 1 80.12 192 LEU A C 1
ATOM 1520 O O . LEU A 1 192 ? -7 -9.234 -1.598 1 80.12 192 LEU A O 1
ATOM 1524 N N . GLN A 1 193 ? -8.344 -7.785 -0.47 1 78.5 193 GLN A N 1
ATOM 1525 C CA . GLN A 1 193 ? -7.191 -7.051 0.048 1 78.5 193 GLN A CA 1
ATOM 1526 C C . GLN A 1 193 ? -6.633 -7.719 1.301 1 78.5 193 GLN A C 1
ATOM 1528 O O . GLN A 1 193 ? -7.379 -8.32 2.076 1 78.5 193 GLN A O 1
ATOM 1533 N N . ARG A 1 194 ? -5.289 -7.656 1.371 1 65.69 194 ARG A N 1
ATOM 1534 C CA . ARG A 1 194 ? -4.617 -8.227 2.537 1 65.69 194 ARG A CA 1
ATOM 1535 C C . ARG A 1 194 ? -5.125 -7.586 3.824 1 65.69 194 ARG A C 1
ATOM 1537 O O . ARG A 1 194 ? -5.605 -6.449 3.814 1 65.69 194 ARG A O 1
ATOM 1544 N N . GLU A 1 195 ? -4.871 -8.312 4.934 1 57.62 195 GLU A N 1
ATOM 1545 C CA . GLU A 1 195 ? -5.316 -7.852 6.246 1 57.62 195 GLU A CA 1
ATOM 1546 C C . GLU A 1 195 ? -4.68 -6.512 6.609 1 57.62 195 GLU A C 1
ATOM 1548 O O . GLU A 1 195 ? -3.545 -6.234 6.223 1 57.62 195 GLU A O 1
ATOM 1553 N N . GLY A 1 196 ? -5.391 -5.598 7.156 1 56.25 196 GLY A N 1
ATOM 1554 C CA . GLY A 1 196 ? -5.02 -4.258 7.582 1 56.25 196 GLY A CA 1
ATOM 1555 C C . GLY A 1 196 ? -5.754 -3.166 6.824 1 56.25 196 GLY A C 1
ATOM 1556 O O . GLY A 1 196 ? -5.965 -2.072 7.348 1 56.25 196 GLY A O 1
ATOM 1557 N N . TYR A 1 197 ? -5.926 -3.486 5.535 1 52.12 197 TYR A N 1
ATOM 1558 C CA . TYR A 1 197 ? -6.652 -2.527 4.707 1 52.12 197 TYR A CA 1
ATOM 1559 C C . TYR A 1 197 ? -8.117 -2.932 4.562 1 52.12 197 TYR A C 1
ATOM 1561 O O . TYR A 1 197 ? -8.922 -2.176 4.02 1 52.12 197 TYR A O 1
ATOM 1569 N N . ASN A 1 198 ? -8.422 -4.199 5.047 1 59.31 198 ASN A N 1
ATOM 1570 C CA . ASN A 1 198 ? -9.609 -4.859 4.512 1 59.31 198 ASN A CA 1
ATOM 1571 C C . ASN A 1 198 ? -10.703 -4.98 5.566 1 59.31 198 ASN A C 1
ATOM 1573 O O . ASN A 1 198 ? -11.586 -5.836 5.457 1 59.31 198 ASN A O 1
ATOM 1577 N N . SER A 1 199 ? -10.68 -4.086 6.402 1 64 199 SER A N 1
ATOM 1578 C CA . SER A 1 199 ? -11.688 -4.32 7.434 1 64 199 SER A CA 1
ATOM 1579 C C . SER A 1 199 ? -13.102 -4.25 6.855 1 64 199 SER A C 1
ATOM 1581 O O . SER A 1 199 ? -13.961 -5.055 7.207 1 64 199 SER A O 1
ATOM 1583 N N . ASP A 1 200 ? -13.156 -3.512 5.816 1 77.5 200 ASP A N 1
ATOM 1584 C CA . ASP A 1 200 ? -14.508 -3.311 5.312 1 77.5 200 ASP A CA 1
ATOM 1585 C C . ASP A 1 200 ? -14.977 -4.508 4.484 1 77.5 200 ASP A C 1
ATOM 1587 O O . ASP A 1 200 ? -16.078 -5.012 4.68 1 77.5 200 ASP A O 1
ATOM 1591 N N . THR A 1 201 ? -14.148 -4.98 3.652 1 77.62 201 THR A N 1
ATOM 1592 C CA . THR A 1 201 ? -14.484 -6.102 2.781 1 77.62 201 THR A CA 1
ATOM 1593 C C . THR A 1 201 ? -14.609 -7.395 3.586 1 77.62 201 THR A C 1
ATOM 1595 O O . THR A 1 201 ? -15.5 -8.203 3.336 1 77.62 201 THR A O 1
ATOM 1598 N N . ILE A 1 202 ? -13.758 -7.473 4.523 1 75.94 202 ILE A N 1
ATOM 1599 C CA . ILE A 1 202 ? -13.797 -8.656 5.371 1 75.94 202 ILE A CA 1
ATOM 1600 C C . ILE A 1 202 ? -15.078 -8.656 6.203 1 75.94 202 ILE A C 1
ATOM 1602 O O . ILE A 1 202 ? -15.719 -9.695 6.367 1 75.94 202 ILE A O 1
ATOM 1606 N N . SER A 1 203 ? -15.367 -7.512 6.738 1 80.19 203 SER A N 1
ATOM 1607 C CA . SER A 1 203 ? -16.609 -7.387 7.5 1 80.19 203 SER A CA 1
ATOM 1608 C C . SER A 1 203 ? -17.812 -7.723 6.641 1 80.19 203 SER A C 1
ATOM 1610 O O . SER A 1 203 ? -18.766 -8.352 7.113 1 80.19 203 SER A O 1
ATOM 1612 N N . PHE A 1 204 ? -17.75 -7.332 5.43 1 86.19 204 PHE A N 1
ATOM 1613 C CA . PHE A 1 204 ? -18.812 -7.625 4.48 1 86.19 204 PHE A CA 1
ATOM 1614 C C . PHE A 1 204 ? -18.938 -9.125 4.25 1 86.19 204 PHE A C 1
ATOM 1616 O O . PHE A 1 204 ? -20.047 -9.672 4.293 1 86.19 204 PHE A O 1
ATOM 1623 N N . ILE A 1 205 ? -17.859 -9.711 4.062 1 82.25 205 ILE A N 1
ATOM 1624 C CA . ILE A 1 205 ? -17.812 -11.141 3.777 1 82.25 205 ILE A CA 1
ATOM 1625 C C . ILE A 1 205 ? -18.344 -11.914 4.977 1 82.25 205 ILE A C 1
ATOM 1627 O O . ILE A 1 205 ? -19.125 -12.859 4.816 1 82.25 205 ILE A O 1
ATOM 1631 N N . LYS A 1 206 ? -17.938 -11.492 6.109 1 81.94 206 LYS A N 1
ATOM 1632 C CA . LYS A 1 206 ? -18.391 -12.148 7.336 1 81.94 206 LYS A CA 1
ATOM 1633 C C . LYS A 1 206 ? -19.875 -11.938 7.559 1 81.94 206 LYS A C 1
ATOM 1635 O O . LYS A 1 206 ? -20.594 -12.875 7.914 1 81.94 206 LYS A O 1
ATOM 1640 N N . LYS A 1 207 ? -20.328 -10.773 7.367 1 87.38 207 LYS A N 1
ATOM 1641 C CA . LYS A 1 207 ? -21.734 -10.406 7.586 1 87.38 207 LYS A CA 1
ATOM 1642 C C . LYS A 1 207 ? -22.672 -11.266 6.746 1 87.38 207 LYS A C 1
ATOM 1644 O O . LYS A 1 207 ? -23.734 -11.672 7.215 1 87.38 207 LYS A O 1
ATOM 1649 N N . TYR A 1 208 ? -22.25 -11.602 5.555 1 90.56 208 TYR A N 1
ATOM 1650 C CA . TYR A 1 208 ? -23.141 -12.305 4.641 1 90.56 208 TYR A CA 1
ATOM 1651 C C . TYR A 1 208 ? -22.703 -13.758 4.465 1 90.56 208 TYR A C 1
ATOM 1653 O O . TYR A 1 208 ? -23.188 -14.453 3.57 1 90.56 208 TYR A O 1
ATOM 1661 N N . ASN A 1 209 ? -21.719 -14.172 5.195 1 85.75 209 ASN A N 1
ATOM 1662 C CA . ASN A 1 209 ? -21.266 -15.555 5.234 1 85.75 209 ASN A CA 1
ATOM 1663 C C . ASN A 1 209 ? -20.828 -16.047 3.852 1 85.75 209 ASN A C 1
ATOM 1665 O O . ASN A 1 209 ? -21.281 -17.094 3.396 1 85.75 209 ASN A O 1
ATOM 1669 N N . LEU A 1 210 ? -20.125 -15.203 3.209 1 83.06 210 LEU A N 1
ATOM 1670 C CA . LEU A 1 210 ? -19.609 -15.594 1.902 1 83.06 210 LEU A CA 1
ATOM 1671 C C . LEU A 1 210 ? -18.406 -16.516 2.051 1 83.06 210 LEU A C 1
ATOM 1673 O O . LEU A 1 210 ? -17.562 -16.328 2.938 1 83.06 210 LEU A O 1
ATOM 1677 N N . SER A 1 211 ? -18.406 -17.625 1.422 1 73.12 211 SER A N 1
ATOM 1678 C CA . SER A 1 211 ? -17.266 -18.531 1.416 1 73.12 211 SER A CA 1
ATOM 1679 C C . SER A 1 211 ? -16.234 -18.109 0.377 1 73.12 211 SER A C 1
ATOM 1681 O O . SER A 1 211 ? -16.484 -18.203 -0.826 1 73.12 211 SER A O 1
ATOM 1683 N N . ILE A 1 212 ? -15.211 -17.547 0.933 1 69.81 212 ILE A N 1
ATOM 1684 C CA . ILE A 1 212 ? -14.211 -17.062 -0.012 1 69.81 212 ILE A CA 1
ATOM 1685 C C . ILE A 1 212 ? -12.906 -17.844 0.165 1 69.81 212 ILE A C 1
ATOM 1687 O O . ILE A 1 212 ? -12.562 -18.234 1.282 1 69.81 212 ILE A O 1
ATOM 1691 N N . ARG A 1 213 ? -12.398 -18.484 -0.824 1 63.41 213 ARG A N 1
ATOM 1692 C CA . ARG A 1 213 ? -11.039 -19.016 -0.862 1 63.41 213 ARG A CA 1
ATOM 1693 C C . ARG A 1 213 ? -10.125 -18.109 -1.682 1 63.41 213 ARG A C 1
ATOM 1695 O O . ARG A 1 213 ? -10.016 -18.266 -2.898 1 63.41 213 ARG A O 1
ATOM 1702 N N . PRO A 1 214 ? -9.539 -17.078 -0.943 1 62.97 214 PRO A N 1
ATOM 1703 C CA . PRO A 1 214 ? -8.836 -16.094 -1.771 1 62.97 214 PRO A CA 1
ATOM 1704 C C . PRO A 1 214 ? -7.539 -16.641 -2.357 1 62.97 214 PRO A C 1
ATOM 1706 O O . PRO A 1 214 ? -6.785 -17.328 -1.665 1 62.97 214 PRO A O 1
ATOM 1709 N N . GLN A 1 215 ? -7.402 -16.516 -3.662 1 70.31 215 GLN A N 1
ATOM 1710 C CA . GLN A 1 215 ? -6.168 -16.828 -4.379 1 70.31 215 GLN A CA 1
ATOM 1711 C C . GLN A 1 215 ? -5.285 -15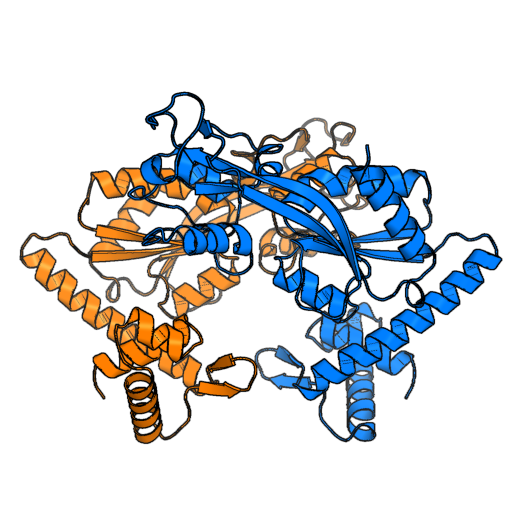.586 -4.508 1 70.31 215 GLN A C 1
ATOM 1713 O O . GLN A 1 215 ? -4.09 -15.703 -4.805 1 70.31 215 GLN A O 1
ATOM 1718 N N . PHE A 1 216 ? -5.828 -14.5 -4.188 1 75.75 216 PHE A N 1
ATOM 1719 C CA . PHE A 1 216 ? -5.133 -13.227 -4.367 1 75.75 216 PHE A CA 1
ATOM 1720 C C . PHE A 1 216 ? -5.156 -12.414 -3.078 1 75.75 216 PHE A C 1
ATOM 1722 O O . PHE A 1 216 ? -6.227 -12.047 -2.586 1 75.75 216 PHE A O 1
ATOM 1729 N N . PHE A 1 217 ? -3.961 -12.242 -2.549 1 77.88 217 PHE A N 1
ATOM 1730 C CA . PHE A 1 217 ? -3.799 -11.305 -1.442 1 77.88 217 PHE A CA 1
ATOM 1731 C C . PHE A 1 217 ? -3.104 -10.031 -1.909 1 77.88 217 PHE A C 1
ATOM 1733 O O . PHE A 1 217 ? -1.889 -10.023 -2.119 1 77.88 217 PHE A O 1
ATOM 1740 N N . ILE A 1 218 ? -3.947 -9.078 -2.074 1 82.56 218 ILE A N 1
ATOM 1741 C CA . ILE A 1 218 ? -3.5 -7.875 -2.76 1 82.56 218 ILE A CA 1
ATOM 1742 C C . ILE A 1 218 ? -3.525 -6.691 -1.794 1 82.56 218 ILE A C 1
ATOM 1744 O O . ILE A 1 218 ? -4.41 -6.598 -0.939 1 82.56 218 ILE A O 1
ATOM 1748 N N . ASP A 1 219 ? -2.566 -5.812 -1.951 1 77.31 219 ASP A N 1
ATOM 1749 C CA . ASP A 1 219 ? -2.367 -4.738 -0.982 1 77.31 219 ASP A CA 1
ATOM 1750 C C . ASP A 1 219 ? -2.945 -3.422 -1.495 1 77.31 219 ASP A C 1
ATOM 1752 O O . ASP A 1 219 ? -3.295 -2.541 -0.706 1 77.31 219 ASP A O 1
ATOM 1756 N N . ASP A 1 220 ? -3.002 -3.336 -2.834 1 83.19 220 ASP A N 1
ATOM 1757 C CA . ASP A 1 220 ? -3.342 -1.992 -3.293 1 83.19 220 ASP A CA 1
ATOM 1758 C C . ASP A 1 220 ? -4.512 -2.027 -4.273 1 83.19 220 ASP A C 1
ATOM 1760 O O . ASP A 1 220 ? -4.699 -3.012 -4.988 1 83.19 220 ASP A O 1
ATOM 1764 N N . ASP A 1 221 ? -5.195 -0.942 -4.305 1 84 221 ASP A N 1
ATOM 1765 C CA . ASP A 1 221 ? -6.449 -0.819 -5.043 1 84 221 ASP A CA 1
ATOM 1766 C C . ASP A 1 221 ? -6.223 -0.981 -6.543 1 84 221 ASP A C 1
ATOM 1768 O O . ASP A 1 221 ? -7.047 -1.575 -7.238 1 84 221 ASP A O 1
ATOM 1772 N N . GLN A 1 222 ? -5.211 -0.46 -6.992 1 86.31 222 GLN A N 1
ATOM 1773 C CA . GLN A 1 222 ? -4.941 -0.53 -8.422 1 86.31 222 GLN A CA 1
ATOM 1774 C C . GLN A 1 222 ? -4.77 -1.976 -8.883 1 86.31 222 GLN A C 1
ATOM 1776 O O . GLN A 1 222 ? -5.258 -2.355 -9.953 1 86.31 222 GLN A O 1
ATOM 1781 N N . SER A 1 223 ? -4.039 -2.713 -8.102 1 89.38 223 SER A N 1
ATOM 1782 C CA . SER A 1 223 ? -3.832 -4.121 -8.43 1 89.38 223 SER A CA 1
ATOM 1783 C C . SER A 1 223 ? -5.145 -4.895 -8.391 1 89.38 223 SER A C 1
ATOM 1785 O O . SER A 1 223 ? -5.395 -5.754 -9.242 1 89.38 223 SER A O 1
ATOM 1787 N N . ILE A 1 224 ? -5.949 -4.621 -7.406 1 89.5 224 ILE A N 1
ATOM 1788 C CA . ILE A 1 224 ? -7.25 -5.27 -7.312 1 89.5 224 ILE A CA 1
ATOM 1789 C C . ILE A 1 224 ? -8.047 -5.016 -8.594 1 89.5 224 ILE A C 1
ATOM 1791 O O . ILE A 1 224 ? -8.578 -5.949 -9.195 1 89.5 224 ILE A O 1
ATOM 1795 N N . ILE A 1 225 ? -8.094 -3.807 -9 1 90.5 225 ILE A N 1
ATOM 1796 C CA . ILE A 1 225 ? -8.875 -3.418 -10.172 1 90.5 225 ILE A CA 1
ATOM 1797 C C . ILE A 1 225 ? -8.312 -4.102 -11.422 1 90.5 225 ILE A C 1
ATOM 1799 O O . ILE A 1 225 ? -9.07 -4.625 -12.242 1 90.5 225 ILE A O 1
ATOM 1803 N N . ALA A 1 226 ? -7.02 -4.086 -11.562 1 90.75 226 ALA A N 1
ATOM 1804 C CA . ALA A 1 226 ? -6.379 -4.703 -12.719 1 90.75 226 ALA A CA 1
ATOM 1805 C C . ALA A 1 226 ? -6.703 -6.191 -12.797 1 90.75 226 ALA A C 1
ATOM 1807 O O . ALA A 1 226 ? -6.945 -6.727 -13.883 1 90.75 226 ALA A O 1
ATOM 1808 N N . ILE A 1 227 ? -6.664 -6.82 -11.695 1 92 227 ILE A N 1
ATOM 1809 C CA . ILE A 1 227 ? -6.934 -8.258 -11.648 1 92 227 ILE A CA 1
ATOM 1810 C C . ILE A 1 227 ? -8.398 -8.516 -11.977 1 92 227 ILE A C 1
ATOM 1812 O O . ILE A 1 227 ? -8.719 -9.422 -12.742 1 92 227 ILE A O 1
ATOM 1816 N N . VAL A 1 228 ? -9.273 -7.73 -11.461 1 93.38 228 VAL A N 1
ATOM 1817 C CA . VAL A 1 228 ? -10.688 -7.844 -11.789 1 93.38 228 VAL A CA 1
ATOM 1818 C C . VAL A 1 228 ? -10.898 -7.617 -13.281 1 93.38 228 VAL A C 1
ATOM 1820 O O . VAL A 1 228 ? -11.625 -8.367 -13.938 1 93.38 228 VAL A O 1
ATOM 1823 N N . GLU A 1 229 ? -10.273 -6.605 -13.812 1 93.31 229 GLU A N 1
ATOM 1824 C CA . GLU A 1 229 ? -10.367 -6.262 -15.227 1 93.31 229 GLU A CA 1
ATOM 1825 C C . GLU A 1 229 ? -9.984 -7.445 -16.109 1 93.31 229 GLU A C 1
ATOM 1827 O O . GLU A 1 229 ? -10.531 -7.625 -17.203 1 93.31 229 GLU A O 1
ATOM 1832 N N . SER A 1 230 ? -9.109 -8.195 -15.617 1 92.12 230 SER A N 1
ATOM 1833 C CA . SER A 1 230 ? -8.562 -9.289 -16.422 1 92.12 230 SER A CA 1
ATOM 1834 C C . SER A 1 230 ? -9.484 -10.508 -16.391 1 92.12 230 SER A C 1
ATOM 1836 O O . SER A 1 230 ? -9.25 -11.484 -17.094 1 92.12 230 SER A O 1
ATOM 1838 N N . GLY A 1 231 ? -10.422 -10.477 -15.492 1 92.19 231 GLY A N 1
ATOM 1839 C CA . GLY A 1 231 ? -11.414 -11.539 -15.477 1 92.19 231 GLY A CA 1
ATOM 1840 C C . GLY A 1 231 ? -11.117 -12.617 -14.453 1 92.19 231 GLY A C 1
ATOM 1841 O O . GLY A 1 231 ? -11.742 -13.68 -14.469 1 92.19 231 GLY A O 1
ATOM 1842 N N . LEU A 1 232 ? -10.25 -12.32 -13.578 1 91 232 LEU A N 1
ATOM 1843 C CA . LEU A 1 232 ? -9.781 -13.352 -12.648 1 91 232 LEU A CA 1
ATOM 1844 C C . LEU A 1 232 ? -10.68 -13.422 -11.422 1 91 232 LEU A C 1
ATOM 1846 O O . LEU A 1 232 ? -10.57 -14.352 -10.617 1 91 232 LEU A O 1
ATOM 1850 N N . GLY A 1 233 ? -11.547 -12.469 -11.289 1 91.94 233 GLY A N 1
ATOM 1851 C CA . GLY A 1 233 ? -12.461 -12.469 -10.164 1 91.94 233 GLY A CA 1
ATOM 1852 C C . GLY A 1 233 ? -13.219 -11.156 -10.008 1 91.94 233 GLY A C 1
ATOM 1853 O O . GLY A 1 233 ? -13.211 -10.32 -10.906 1 91.94 233 GLY A O 1
ATOM 1854 N N . ILE A 1 234 ? -13.961 -11.125 -8.914 1 93 234 ILE A N 1
ATOM 1855 C CA . ILE A 1 234 ? -14.695 -9.914 -8.562 1 93 234 ILE A CA 1
ATOM 1856 C C . ILE A 1 234 ? -14.188 -9.375 -7.227 1 93 234 ILE A C 1
ATOM 1858 O O . ILE A 1 234 ? -13.422 -10.039 -6.527 1 93 234 ILE A O 1
ATOM 1862 N N . SER A 1 235 ? -14.539 -8.18 -6.887 1 92.25 235 SER A N 1
ATOM 1863 C CA . SER A 1 235 ? -14.156 -7.605 -5.602 1 92.25 235 SER A CA 1
ATOM 1864 C C . SER A 1 235 ? -15.203 -6.625 -5.098 1 92.25 235 SER A C 1
ATOM 1866 O O . SER A 1 235 ? -16.062 -6.172 -5.863 1 92.25 235 SER A O 1
ATOM 1868 N N . ILE A 1 236 ? -15.242 -6.469 -3.797 1 92.12 236 ILE A N 1
ATOM 1869 C CA . ILE A 1 236 ? -16 -5.414 -3.141 1 92.12 236 ILE A CA 1
ATOM 1870 C C . ILE A 1 236 ? -15.062 -4.289 -2.711 1 92.12 236 ILE A C 1
ATOM 1872 O O . ILE A 1 236 ? -14.078 -4.527 -2.004 1 92.12 236 ILE A O 1
ATOM 1876 N N . VAL A 1 237 ? -15.352 -3.107 -3.205 1 91.81 237 VAL A N 1
ATOM 1877 C CA . VAL A 1 237 ? -14.438 -1.999 -2.93 1 91.81 237 VAL A CA 1
ATOM 1878 C C . VAL A 1 237 ? -15.242 -0.769 -2.506 1 91.81 237 VAL A C 1
ATOM 1880 O O . VAL A 1 237 ? -16.406 -0.61 -2.893 1 91.81 237 VAL A O 1
ATOM 1883 N N . PRO A 1 238 ? -14.617 0.146 -1.704 1 92.56 238 PRO A N 1
ATOM 1884 C CA . PRO A 1 238 ? -15.258 1.439 -1.442 1 92.56 238 PRO A CA 1
ATOM 1885 C C . PRO A 1 238 ? -15.344 2.316 -2.689 1 92.56 238 PRO A C 1
ATOM 1887 O O . PRO A 1 238 ? -14.422 2.33 -3.506 1 92.56 238 PRO A O 1
ATOM 1890 N N . GLU A 1 239 ? -16.406 3.037 -2.797 1 93.62 239 GLU A N 1
ATOM 1891 C CA . GLU A 1 239 ? -16.656 3.904 -3.943 1 93.62 239 GLU A CA 1
ATOM 1892 C C . GLU A 1 239 ? -15.547 4.926 -4.125 1 93.62 239 GLU A C 1
ATOM 1894 O O . GLU A 1 239 ? -15.156 5.238 -5.254 1 93.62 239 GLU A O 1
ATOM 1899 N N . LEU A 1 240 ? -15 5.41 -3.062 1 92.56 240 LEU A N 1
ATOM 1900 C CA . LEU A 1 240 ? -14.008 6.484 -3.09 1 92.56 240 LEU A CA 1
ATOM 1901 C C . LEU A 1 240 ? -12.766 6.059 -3.863 1 92.56 240 LEU A C 1
ATOM 1903 O O . LEU A 1 240 ? -12.102 6.891 -4.477 1 92.56 240 LEU A O 1
ATOM 1907 N N . ILE A 1 241 ? -12.445 4.766 -3.885 1 88.56 241 ILE A N 1
ATOM 1908 C CA . ILE A 1 241 ? -11.219 4.301 -4.531 1 88.56 241 ILE A CA 1
ATOM 1909 C C . ILE A 1 241 ? -11.391 4.344 -6.047 1 88.56 241 ILE A C 1
ATOM 1911 O O . ILE A 1 241 ? -10.406 4.289 -6.789 1 88.56 241 ILE A O 1
ATOM 1915 N N . LEU A 1 242 ? -12.594 4.41 -6.559 1 88.94 242 LEU A N 1
ATOM 1916 C CA . LEU A 1 242 ? -12.883 4.328 -7.988 1 88.94 242 LEU A CA 1
ATOM 1917 C C . LEU A 1 242 ? -12.82 5.707 -8.633 1 88.94 242 LEU A C 1
ATOM 1919 O O . LEU A 1 242 ? -12.812 5.82 -9.859 1 88.94 242 LEU A O 1
ATOM 1923 N N . ASN A 1 243 ? -12.773 6.73 -7.883 1 83.44 243 ASN A N 1
ATOM 1924 C CA . ASN A 1 243 ? -12.828 8.094 -8.406 1 83.44 243 ASN A CA 1
ATOM 1925 C C . ASN A 1 243 ? -11.547 8.445 -9.164 1 83.44 243 ASN A C 1
ATOM 1927 O O . ASN A 1 243 ? -11.578 9.258 -10.094 1 83.44 243 ASN A O 1
ATOM 1931 N N . LYS A 1 244 ? -10.375 7.871 -8.867 1 72.5 244 LYS A N 1
ATOM 1932 C CA . LYS A 1 244 ? -9.109 8.312 -9.43 1 72.5 244 LYS A CA 1
ATOM 1933 C C . LYS A 1 244 ? -8.453 7.207 -10.25 1 72.5 244 LYS A C 1
ATOM 1935 O O . LYS A 1 244 ? -7.27 7.293 -10.586 1 72.5 244 LYS A O 1
ATOM 1940 N N . VAL A 1 245 ? -9.211 6.227 -10.547 1 70 245 VAL A N 1
ATOM 1941 C CA . VAL A 1 245 ? -8.57 5.109 -11.234 1 70 245 VAL A CA 1
ATOM 1942 C C . VAL A 1 245 ? -9.266 4.855 -12.57 1 70 245 VAL A C 1
ATOM 1944 O O . VAL A 1 245 ? -10.477 5.043 -12.688 1 70 245 VAL A O 1
ATOM 1947 N N . ARG A 1 246 ? -8.383 4.629 -13.555 1 70.19 246 ARG A N 1
ATOM 1948 C CA . ARG A 1 246 ? -8.906 4.082 -14.797 1 70.19 246 ARG A CA 1
ATOM 1949 C C . ARG A 1 246 ? -9.32 2.625 -14.633 1 70.19 246 ARG A C 1
ATOM 1951 O O . ARG A 1 246 ? -8.516 1.795 -14.195 1 70.19 246 ARG A O 1
ATOM 1958 N N . CYS A 1 247 ? -10.656 2.512 -14.75 1 76.19 247 CYS A N 1
ATOM 1959 C CA . CYS A 1 247 ? -11.109 1.147 -14.508 1 76.19 247 CYS A CA 1
ATOM 1960 C C . CYS A 1 247 ? -11.922 0.624 -15.688 1 76.19 247 CYS A C 1
ATOM 1962 O O . CYS A 1 247 ? -12.836 1.298 -16.156 1 76.19 247 CYS A O 1
ATOM 1964 N N . ASN A 1 248 ? -11.398 -0.39 -16.266 1 87.62 248 ASN A N 1
ATOM 1965 C CA . ASN A 1 248 ? -12.211 -1.082 -17.25 1 87.62 248 ASN A CA 1
ATOM 1966 C C . ASN A 1 248 ? -12.945 -2.273 -16.656 1 87.62 248 ASN A C 1
ATOM 1968 O O . ASN A 1 248 ? -12.75 -3.412 -17.078 1 87.62 248 ASN A O 1
ATOM 1972 N N . VAL A 1 249 ? -13.82 -1.935 -15.656 1 95.12 249 VAL A N 1
ATOM 1973 C CA . VAL A 1 249 ? -14.625 -2.926 -14.953 1 95.12 249 VAL A CA 1
ATOM 1974 C C . VAL A 1 249 ? -16.078 -2.453 -14.883 1 95.12 249 VAL A C 1
ATOM 1976 O O . VAL A 1 249 ? -16.375 -1.286 -15.148 1 95.12 249 VAL A O 1
ATOM 1979 N N . ASN A 1 250 ? -17.016 -3.387 -14.688 1 96.06 250 ASN A N 1
ATOM 1980 C CA . ASN A 1 250 ? -18.359 -2.994 -14.281 1 96.06 250 ASN A CA 1
ATOM 1981 C C . ASN A 1 250 ? -18.422 -2.621 -12.805 1 96.06 250 ASN A C 1
ATOM 1983 O O . ASN A 1 250 ? -17.75 -3.244 -11.977 1 96.06 250 ASN A O 1
ATOM 1987 N N . VAL A 1 251 ? -19.141 -1.631 -12.531 1 95.88 251 VAL A N 1
ATOM 1988 C CA . VAL A 1 251 ? -19.344 -1.194 -11.148 1 95.88 251 VAL A CA 1
ATOM 1989 C C . VAL A 1 251 ? -20.828 -1.312 -10.789 1 95.88 251 VAL A C 1
ATOM 1991 O O . VAL A 1 251 ? -21.688 -0.673 -11.406 1 95.88 251 VAL A O 1
ATOM 1994 N N . TYR A 1 252 ? -21.156 -2.113 -9.773 1 97 252 TYR A N 1
ATOM 1995 C CA . TYR A 1 252 ? -22.531 -2.34 -9.383 1 97 252 TYR A CA 1
ATOM 1996 C C . TYR A 1 252 ? -22.766 -1.947 -7.934 1 97 252 TYR A C 1
ATOM 1998 O O . TYR A 1 252 ? -21.984 -2.299 -7.055 1 97 252 TYR A O 1
ATOM 2006 N N . PRO A 1 253 ? -23.859 -1.29 -7.672 1 97.19 253 PRO A N 1
ATOM 2007 C CA . PRO A 1 253 ? -24.344 -1.263 -6.285 1 97.19 253 PRO A CA 1
ATOM 2008 C C . PRO A 1 253 ? -24.703 -2.648 -5.758 1 97.19 253 PRO A C 1
ATOM 2010 O O . PRO A 1 253 ? -25.109 -3.518 -6.531 1 97.19 253 PRO A O 1
ATOM 2013 N N . ILE A 1 254 ? -24.5 -2.781 -4.5 1 96.12 254 ILE A N 1
ATOM 2014 C CA . ILE A 1 254 ? -24.875 -4.031 -3.85 1 96.12 254 ILE A CA 1
ATOM 2015 C C . ILE A 1 254 ? -26.188 -3.85 -3.1 1 96.12 254 ILE A C 1
ATOM 2017 O O . ILE A 1 254 ? -26.406 -2.82 -2.457 1 96.12 254 ILE A O 1
ATOM 2021 N N . VAL A 1 255 ? -27.016 -4.875 -3.182 1 95.38 255 VAL A N 1
ATOM 2022 C CA . VAL A 1 255 ? -28.25 -4.887 -2.42 1 95.38 255 VAL A CA 1
ATOM 2023 C C . VAL A 1 255 ? -28.25 -6.07 -1.455 1 95.38 255 VAL A C 1
ATOM 2025 O O . VAL A 1 255 ? -28.156 -7.227 -1.878 1 95.38 255 VAL A O 1
ATOM 2028 N N . PRO A 1 256 ? -28.391 -5.715 -0.199 1 94.69 256 PRO A N 1
ATOM 2029 C CA . PRO A 1 256 ? -28.625 -4.414 0.433 1 94.69 256 PRO A CA 1
ATOM 2030 C C . PRO A 1 256 ? -27.391 -3.518 0.412 1 94.69 256 PRO A C 1
ATOM 2032 O O . PRO A 1 256 ? -26.266 -4.016 0.345 1 94.69 256 PRO A O 1
ATOM 2035 N N . ASN A 1 257 ? -27.703 -2.262 0.583 1 95.06 257 ASN A N 1
ATOM 2036 C CA . ASN A 1 257 ? -26.625 -1.288 0.573 1 95.06 257 ASN A CA 1
ATOM 2037 C C . ASN A 1 257 ? -25.719 -1.45 1.788 1 95.06 257 ASN A C 1
ATOM 2039 O O . ASN A 1 257 ? -26.188 -1.705 2.895 1 95.06 257 ASN A O 1
ATOM 2043 N N . GLU A 1 258 ? -24.391 -1.348 1.483 1 93.56 258 GLU A N 1
ATOM 2044 C CA . GLU A 1 258 ? -23.375 -1.357 2.529 1 93.56 258 GLU A CA 1
ATOM 2045 C C . GLU A 1 258 ? -22.469 -0.136 2.426 1 93.56 258 GLU A C 1
ATOM 2047 O O . GLU A 1 258 ? -22.234 0.378 1.331 1 93.56 258 GLU A O 1
ATOM 2052 N N . PHE A 1 259 ? -22.031 0.316 3.629 1 94.44 259 PHE A N 1
ATOM 2053 C CA . PHE A 1 259 ? -21.219 1.517 3.684 1 94.44 259 PHE A CA 1
ATOM 2054 C C . PHE A 1 259 ? -20.094 1.356 4.699 1 94.44 259 PHE A C 1
ATOM 2056 O O . PHE A 1 259 ? -20.203 0.563 5.637 1 94.44 259 PHE A O 1
ATOM 2063 N N . ARG A 1 260 ? -19.016 2.07 4.391 1 93.31 260 ARG A N 1
ATOM 2064 C CA . ARG A 1 260 ? -18.094 2.414 5.469 1 93.31 260 ARG A CA 1
ATOM 2065 C C . ARG A 1 260 ? -18.219 3.885 5.852 1 93.31 260 ARG A C 1
ATOM 2067 O O . ARG A 1 260 ? -18.562 4.723 5.012 1 93.31 260 ARG A O 1
ATOM 2074 N N . THR A 1 261 ? -18.031 4.195 7.09 1 95.31 261 THR A N 1
ATOM 2075 C CA . THR A 1 261 ? -18.047 5.578 7.555 1 95.31 261 THR A CA 1
ATOM 2076 C C . THR A 1 261 ? -16.625 6.109 7.723 1 95.31 261 THR A C 1
ATOM 2078 O O . THR A 1 261 ? -15.875 5.633 8.578 1 95.31 261 THR A O 1
ATOM 2081 N N . ILE A 1 262 ? -16.312 7.055 6.887 1 96.88 262 ILE A N 1
ATOM 2082 C CA . ILE A 1 262 ? -15.016 7.719 7.016 1 96.88 262 ILE A CA 1
ATOM 2083 C C . ILE A 1 262 ? -15.141 8.914 7.961 1 96.88 262 ILE A C 1
ATOM 2085 O O . ILE A 1 262 ? -16.078 9.695 7.859 1 96.88 262 ILE A O 1
ATOM 2089 N N . GLY A 1 263 ? -14.234 8.93 8.906 1 97.88 263 GLY A N 1
ATOM 2090 C CA . GLY A 1 263 ? -14.219 10.055 9.828 1 97.88 263 GLY A CA 1
ATOM 2091 C C . GLY A 1 263 ? -12.828 10.414 10.305 1 97.88 263 GLY A C 1
ATOM 2092 O O . GLY A 1 263 ? -11.836 9.852 9.836 1 97.88 263 GLY A O 1
ATOM 2093 N N . LEU A 1 264 ? -12.797 11.414 11.18 1 98.31 264 LEU A N 1
ATOM 2094 C CA . LEU A 1 264 ? -11.562 11.812 11.844 1 98.31 264 LEU A CA 1
ATOM 2095 C C . LEU A 1 264 ? -11.469 11.195 13.234 1 98.31 264 LEU A C 1
ATOM 2097 O O . LEU A 1 264 ? -12.484 11.031 13.914 1 98.31 264 LEU A O 1
ATOM 2101 N N . VAL A 1 265 ? -10.273 10.836 13.562 1 97.38 265 VAL A N 1
ATOM 2102 C CA . VAL A 1 265 ? -9.977 10.469 14.945 1 97.38 265 VAL A CA 1
ATOM 2103 C C . VAL A 1 265 ? -8.883 11.383 15.5 1 97.38 265 VAL A C 1
ATOM 2105 O O . VAL A 1 265 ? -7.883 11.641 14.82 1 97.38 265 VAL A O 1
ATOM 2108 N N . THR A 1 266 ? -9.102 11.867 16.656 1 95.06 266 THR A N 1
ATOM 2109 C CA . THR A 1 266 ? -8.156 12.727 17.344 1 95.06 266 THR A CA 1
ATOM 2110 C C . THR A 1 266 ? -8.172 12.461 18.859 1 95.06 266 THR A C 1
ATOM 2112 O O . THR A 1 266 ? -9.062 11.766 19.359 1 95.06 266 THR A O 1
ATOM 2115 N N . HIS A 1 267 ? -7.082 12.977 19.531 1 87.75 267 HIS A N 1
ATOM 2116 C CA . HIS A 1 267 ? -7.223 13.133 20.969 1 87.75 267 HIS A CA 1
ATOM 2117 C C . HIS A 1 267 ? -8.242 14.219 21.312 1 87.75 267 HIS A C 1
ATOM 2119 O O . HIS A 1 267 ? -8.781 14.875 20.406 1 87.75 267 HIS A O 1
ATOM 2125 N N . LYS A 1 268 ? -8.523 14.344 22.625 1 87.19 268 LYS A N 1
ATOM 2126 C CA . LYS A 1 268 ? -9.477 15.352 23.078 1 87.19 268 LYS A CA 1
ATOM 2127 C C . LYS A 1 268 ? -9.047 16.75 22.625 1 87.19 268 LYS A C 1
ATOM 2129 O O . LYS A 1 268 ? -7.859 17.062 22.609 1 87.19 268 LYS A O 1
ATOM 2134 N N . LYS A 1 269 ? -9.984 17.516 22.297 1 83.31 269 LYS A N 1
ATOM 2135 C CA . LYS A 1 269 ? -9.758 18.828 21.703 1 83.31 269 LYS A CA 1
ATOM 2136 C C . LYS A 1 269 ? -8.852 19.688 22.578 1 83.31 269 LYS A C 1
ATOM 2138 O O . LYS A 1 269 ? -8.055 20.469 22.062 1 83.31 269 LYS A O 1
ATOM 2143 N N . GLN A 1 270 ? -8.977 19.531 23.844 1 77.56 270 GLN A N 1
ATOM 2144 C CA . GLN A 1 270 ? -8.188 20.328 24.766 1 77.56 270 GLN A CA 1
ATOM 2145 C C . GLN A 1 270 ? -6.695 20.031 24.625 1 77.56 270 GLN A C 1
ATOM 2147 O O . GLN A 1 270 ? -5.855 20.844 24.984 1 77.56 270 GLN A O 1
ATOM 2152 N N . LEU A 1 271 ? -6.422 18.969 23.953 1 74.62 271 LEU A N 1
ATOM 2153 C CA . LEU A 1 271 ? -5.031 18.547 23.828 1 74.62 271 LEU A CA 1
ATOM 2154 C C . LEU A 1 271 ? -4.484 18.906 22.453 1 74.62 271 LEU A C 1
ATOM 2156 O O . LEU A 1 271 ? -3.287 18.766 22.188 1 74.62 271 LEU A O 1
ATOM 2160 N N . LEU A 1 272 ? -5.348 19.453 21.609 1 84.38 272 LEU A N 1
ATOM 2161 C CA . LEU A 1 272 ? -4.914 19.75 20.25 1 84.38 272 LEU A CA 1
ATOM 2162 C C . LEU A 1 272 ? -4.297 21.141 20.172 1 84.38 272 LEU A C 1
ATOM 2164 O O . LEU A 1 272 ? -4.785 22.078 20.812 1 84.38 272 LEU A O 1
ATOM 2168 N N . SER A 1 273 ? -3.227 21.25 19.422 1 81.81 273 SER A N 1
ATOM 2169 C CA . SER A 1 273 ? -2.621 22.562 19.188 1 81.81 273 SER A CA 1
ATOM 2170 C C . SER A 1 273 ? -3.541 23.453 18.375 1 81.81 273 SER A C 1
ATOM 2172 O O . SER A 1 273 ? -4.445 22.969 17.688 1 81.81 273 SER A O 1
ATOM 2174 N N . PRO A 1 274 ? -3.326 24.766 18.391 1 84.94 274 PRO A N 1
ATOM 2175 C CA . PRO A 1 274 ? -4.125 25.688 17.562 1 84.94 274 PRO A CA 1
ATOM 2176 C C . PRO A 1 274 ? -4.055 25.359 16.078 1 84.94 274 PRO A C 1
ATOM 2178 O O . PRO A 1 274 ? -5.078 25.375 15.383 1 84.94 274 PRO A O 1
ATOM 2181 N N . ALA A 1 275 ? -2.873 25.031 15.586 1 88.5 275 ALA A N 1
ATOM 2182 C CA . ALA A 1 275 ? -2.711 24.656 14.18 1 88.5 275 ALA A CA 1
ATOM 2183 C C . ALA A 1 275 ? -3.535 23.406 13.852 1 88.5 275 ALA A C 1
ATOM 2185 O O . ALA A 1 275 ? -4.195 23.359 12.812 1 88.5 275 ALA A O 1
ATOM 2186 N N . THR A 1 276 ? -3.51 22.422 14.766 1 92.12 276 THR A N 1
ATOM 2187 C CA . THR A 1 276 ? -4.254 21.188 14.57 1 92.12 276 THR A CA 1
ATOM 2188 C C . THR A 1 276 ? -5.758 21.453 14.562 1 92.12 276 THR A C 1
ATOM 2190 O O . THR A 1 276 ? -6.492 20.875 13.758 1 92.12 276 THR A O 1
ATOM 2193 N N . LEU A 1 277 ? -6.184 22.312 15.469 1 91.81 277 LEU A N 1
ATOM 2194 C CA . LEU A 1 277 ? -7.598 22.672 15.539 1 91.81 277 LEU A CA 1
ATOM 2195 C C . LEU A 1 277 ? -8.047 23.359 14.25 1 91.81 277 LEU A C 1
ATOM 2197 O O . LEU A 1 277 ? -9.148 23.094 13.758 1 91.81 277 LEU A O 1
ATOM 2201 N N . LYS A 1 278 ? -7.242 24.203 13.75 1 93.81 278 LYS A N 1
ATOM 2202 C CA . LYS A 1 278 ? -7.566 24.875 12.492 1 93.81 278 LYS A CA 1
ATOM 2203 C C . LYS A 1 278 ? -7.672 23.875 11.344 1 93.81 278 LYS A C 1
ATOM 2205 O O . LYS A 1 278 ? -8.586 23.953 10.523 1 93.81 278 LYS A O 1
ATOM 2210 N N . MET A 1 279 ? -6.73 22.969 11.273 1 96.31 279 MET A N 1
ATOM 2211 C CA . MET A 1 279 ? -6.773 21.938 10.25 1 96.31 279 MET A CA 1
ATOM 2212 C C . MET A 1 279 ? -8.016 21.062 10.414 1 96.31 279 MET A C 1
ATOM 2214 O O . MET A 1 279 ? -8.68 20.719 9.43 1 96.31 279 MET A O 1
ATOM 2218 N N . PHE A 1 280 ? -8.289 20.688 11.68 1 97 280 PHE A N 1
ATOM 2219 C CA . PHE A 1 280 ? -9.469 19.891 11.984 1 97 280 PHE A CA 1
ATOM 2220 C C . PHE A 1 280 ? -10.727 20.562 11.445 1 97 280 PHE A C 1
ATOM 2222 O O . PHE A 1 280 ? -11.508 19.938 10.719 1 97 280 PHE A O 1
ATOM 2229 N N . ASP A 1 281 ? -10.891 21.781 11.742 1 96.81 281 ASP A N 1
ATOM 2230 C CA . ASP A 1 281 ? -12.062 22.531 11.305 1 96.81 281 ASP A CA 1
ATOM 2231 C C . ASP A 1 281 ? -12.102 22.641 9.781 1 96.81 281 ASP A C 1
ATOM 2233 O O . ASP A 1 281 ? -13.18 22.562 9.18 1 96.81 281 ASP A O 1
ATOM 2237 N N . HIS A 1 282 ? -10.977 22.844 9.172 1 97.5 282 HIS A N 1
ATOM 2238 C CA . HIS A 1 282 ? -10.875 22.938 7.723 1 97.5 282 HIS A CA 1
ATOM 2239 C C . HIS A 1 282 ? -11.328 21.641 7.055 1 97.5 282 HIS A C 1
ATOM 2241 O O . HIS A 1 282 ? -12.055 21.672 6.059 1 97.5 282 HIS A O 1
ATOM 2247 N N . ILE A 1 283 ? -10.906 20.484 7.602 1 98.38 283 ILE A N 1
ATOM 2248 C CA . ILE A 1 283 ? -11.266 19.172 7.047 1 98.38 283 ILE A CA 1
ATOM 2249 C C . ILE A 1 283 ? -12.773 18.953 7.188 1 98.38 283 ILE A C 1
ATOM 2251 O O . ILE A 1 283 ? -13.422 18.484 6.25 1 98.38 283 ILE A O 1
ATOM 2255 N N . VAL A 1 284 ? -13.305 19.25 8.352 1 97.69 284 VAL A N 1
ATOM 2256 C CA . VAL A 1 284 ? -14.734 19.078 8.594 1 97.69 284 VAL A CA 1
ATOM 2257 C C . VAL A 1 284 ? -15.539 19.922 7.613 1 97.69 284 VAL A C 1
ATOM 2259 O O . VAL A 1 284 ? -16.531 19.469 7.059 1 97.69 284 VAL A O 1
ATOM 2262 N N . SER A 1 285 ? -15.102 21.141 7.391 1 96.94 285 SER A N 1
ATOM 2263 C CA . SER A 1 285 ? -15.773 22.031 6.441 1 96.94 285 SER A CA 1
ATOM 2264 C C . SER A 1 285 ? -15.68 21.484 5.02 1 96.94 285 SER A C 1
ATOM 2266 O O . SER A 1 285 ? -16.641 21.578 4.254 1 96.94 285 SER A O 1
ATOM 2268 N N . TYR A 1 286 ? -14.523 20.969 4.648 1 96 286 TYR A N 1
ATOM 2269 C CA . TYR A 1 286 ? -14.305 20.375 3.332 1 96 286 TYR A CA 1
ATOM 2270 C C . TYR A 1 286 ? -15.273 19.234 3.076 1 96 286 TYR A C 1
ATOM 2272 O O . TYR A 1 286 ? -15.828 19.109 1.979 1 96 286 TYR A O 1
ATOM 2280 N N . ALA A 1 287 ? -15.461 18.375 4.078 1 94.62 287 ALA A N 1
ATOM 2281 C CA . ALA A 1 287 ? -16.281 17.172 3.934 1 94.62 287 ALA A CA 1
ATOM 2282 C C . ALA A 1 287 ? -17.766 17.547 3.826 1 94.62 287 ALA A C 1
ATOM 2284 O O . ALA A 1 287 ? -18.562 16.766 3.299 1 94.62 287 ALA A O 1
ATOM 2285 N N . LYS A 1 288 ? -18.203 18.672 4.371 1 89.94 288 LYS A N 1
ATOM 2286 C CA . LYS A 1 288 ? -19.578 19.141 4.312 1 89.94 288 LYS A CA 1
ATOM 2287 C C . LYS A 1 288 ? -19.922 19.688 2.932 1 89.94 288 LYS A C 1
ATOM 2289 O O . LYS A 1 288 ? -21.094 19.75 2.555 1 89.94 288 LYS A O 1
ATOM 2294 N N . GLU A 1 289 ? -19.016 20.109 2.143 1 78.81 289 GLU A N 1
ATOM 2295 C CA . GLU A 1 289 ? -19.25 20.641 0.806 1 78.81 289 GLU A CA 1
ATOM 2296 C C . GLU A 1 289 ? -19.453 19.516 -0.21 1 78.81 289 GLU A C 1
ATOM 2298 O O . GLU A 1 289 ?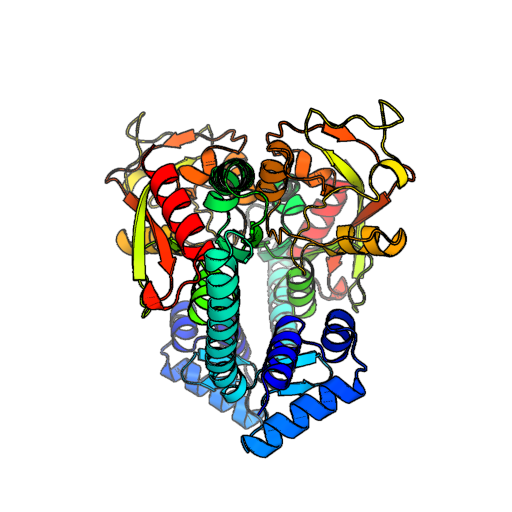 -20.25 19.656 -1.138 1 78.81 289 GLU A O 1
ATOM 2303 N N . MET B 1 1 ? 9.656 -35.906 14.977 1 65.69 1 MET B N 1
ATOM 2304 C CA . MET B 1 1 ? 9 -34.75 14.375 1 65.69 1 MET B CA 1
ATOM 2305 C C . MET B 1 1 ? 8.305 -35.125 13.078 1 65.69 1 MET B C 1
ATOM 2307 O O . MET B 1 1 ? 8.781 -36 12.352 1 65.69 1 MET B O 1
ATOM 2311 N N . SER B 1 2 ? 7.055 -34.688 13.023 1 72.25 2 SER B N 1
ATOM 2312 C CA . SER B 1 2 ? 6.246 -35.125 11.883 1 72.25 2 SER B CA 1
ATOM 2313 C C . SER B 1 2 ? 5.953 -33.969 10.945 1 72.25 2 SER B C 1
ATOM 2315 O O . SER B 1 2 ? 6.027 -32.781 11.344 1 72.25 2 SER B O 1
ATOM 2317 N N . LEU B 1 3 ? 5.746 -34.344 9.672 1 73.75 3 LEU B N 1
ATOM 2318 C CA . LEU B 1 3 ? 5.363 -33.344 8.68 1 73.75 3 LEU B CA 1
ATOM 2319 C C . LEU B 1 3 ? 4.141 -32.531 9.148 1 73.75 3 LEU B C 1
ATOM 2321 O O . LEU B 1 3 ? 4.031 -31.344 8.883 1 73.75 3 LEU B O 1
ATOM 2325 N N . PHE B 1 4 ? 3.424 -33.312 9.844 1 76.38 4 PHE B N 1
ATOM 2326 C CA . PHE B 1 4 ? 2.197 -32.688 10.336 1 76.38 4 PHE B CA 1
ATOM 2327 C C . PHE B 1 4 ? 2.506 -31.625 11.375 1 76.38 4 PHE B C 1
ATOM 2329 O O . PHE B 1 4 ? 1.886 -30.562 11.383 1 76.38 4 PHE B O 1
ATOM 2336 N N . SER B 1 5 ? 3.416 -31.891 12.211 1 83.69 5 SER B N 1
ATOM 2337 C CA . SER B 1 5 ? 3.822 -30.891 13.195 1 83.69 5 SER B CA 1
ATOM 2338 C C . SER B 1 5 ? 4.426 -29.656 12.531 1 83.69 5 SER B C 1
ATOM 2340 O O . SER B 1 5 ? 4.242 -28.531 13.008 1 83.69 5 SER B O 1
ATOM 2342 N N . TYR B 1 6 ? 5.113 -29.859 11.469 1 83.75 6 TYR B N 1
ATOM 2343 C CA . TYR B 1 6 ? 5.691 -28.766 10.703 1 83.75 6 TYR B CA 1
ATOM 2344 C C . TYR B 1 6 ? 4.602 -27.922 10.047 1 83.75 6 TYR B C 1
ATOM 2346 O O . TYR B 1 6 ? 4.699 -26.703 10.008 1 83.75 6 TYR B O 1
ATOM 2354 N N . GLN B 1 7 ? 3.609 -28.578 9.555 1 85.5 7 GLN B N 1
ATOM 2355 C CA . GLN B 1 7 ? 2.475 -27.891 8.953 1 85.5 7 GLN B CA 1
ATOM 2356 C C . GLN B 1 7 ? 1.765 -27 9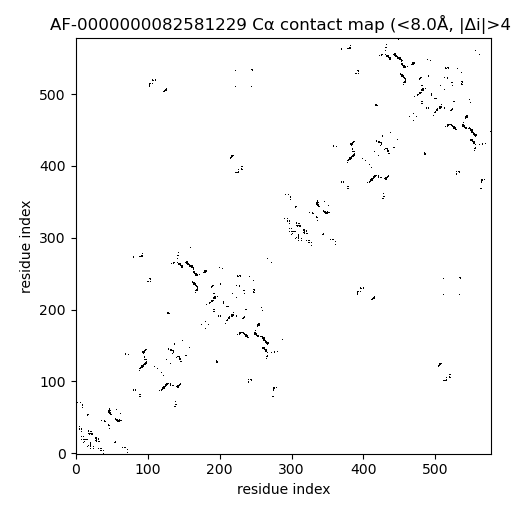.984 1 85.5 7 GLN B C 1
ATOM 2358 O O . GLN B 1 7 ? 1.358 -25.891 9.672 1 85.5 7 GLN B O 1
ATOM 2363 N N . ILE B 1 8 ? 1.639 -27.562 11.141 1 86.5 8 ILE B N 1
ATOM 2364 C CA . ILE B 1 8 ? 0.986 -26.812 12.219 1 86.5 8 ILE B CA 1
ATOM 2365 C C . ILE B 1 8 ? 1.823 -25.594 12.586 1 86.5 8 ILE B C 1
ATOM 2367 O O . ILE B 1 8 ? 1.289 -24.5 12.758 1 86.5 8 ILE B O 1
ATOM 2371 N N . PHE B 1 9 ? 3.084 -25.797 12.719 1 88.88 9 PHE B N 1
ATOM 2372 C CA . PHE B 1 9 ? 4.016 -24.703 13.023 1 88.88 9 PHE B CA 1
ATOM 2373 C C . PHE B 1 9 ? 3.908 -23.594 11.977 1 88.88 9 PHE B C 1
ATOM 2375 O O . PHE B 1 9 ? 3.779 -22.422 12.328 1 88.88 9 PHE B O 1
ATOM 2382 N N . ASP B 1 10 ? 3.938 -24.016 10.781 1 86.75 10 ASP B N 1
ATOM 2383 C CA . ASP B 1 10 ? 3.83 -23.062 9.672 1 86.75 10 ASP B CA 1
ATOM 2384 C C . ASP B 1 10 ? 2.494 -22.328 9.711 1 86.75 10 ASP B C 1
ATOM 2386 O O . ASP B 1 10 ? 2.441 -21.109 9.469 1 86.75 10 ASP B O 1
ATOM 2390 N N . ALA B 1 11 ? 1.443 -23.016 10 1 85.88 11 ALA B N 1
ATOM 2391 C CA . ALA B 1 11 ? 0.107 -22.422 10.055 1 85.88 11 ALA B CA 1
ATOM 2392 C C . ALA B 1 11 ? 0.01 -21.391 11.164 1 85.88 11 ALA B C 1
ATOM 2394 O O . ALA B 1 11 ? -0.557 -20.312 10.969 1 85.88 11 ALA B O 1
ATOM 2395 N N . VAL B 1 12 ? 0.596 -21.734 12.273 1 88.75 12 VAL B N 1
ATOM 2396 C CA . VAL B 1 12 ? 0.562 -20.797 13.398 1 88.75 12 VAL B CA 1
ATOM 2397 C C . VAL B 1 12 ? 1.37 -19.547 13.062 1 88.75 12 VAL B C 1
ATOM 2399 O O . VAL B 1 12 ? 0.96 -18.438 13.383 1 88.75 12 VAL B O 1
ATOM 2402 N N . ALA B 1 13 ? 2.457 -19.797 12.461 1 85.5 13 ALA B N 1
ATOM 2403 C CA . ALA B 1 13 ? 3.307 -18.672 12.086 1 85.5 13 ALA B CA 1
ATOM 2404 C C . ALA B 1 13 ? 2.598 -17.75 11.094 1 85.5 13 ALA B C 1
ATOM 2406 O O . ALA B 1 13 ? 2.682 -16.531 11.195 1 85.5 13 ALA B O 1
ATOM 2407 N N . LYS B 1 14 ? 1.936 -18.391 10.18 1 79.62 14 LYS B N 1
ATOM 2408 C CA . LYS B 1 14 ? 1.223 -17.656 9.133 1 79.62 14 LYS B CA 1
ATOM 2409 C C . LYS B 1 14 ? 0.049 -16.875 9.711 1 79.62 14 LYS B C 1
ATOM 2411 O O . LYS B 1 14 ? -0.174 -15.719 9.336 1 79.62 14 LYS B O 1
ATOM 2416 N N . GLN B 1 15 ? -0.677 -17.5 10.609 1 75.88 15 GLN B N 1
ATOM 2417 C CA . GLN B 1 15 ? -1.912 -16.922 11.141 1 75.88 15 GLN B CA 1
ATOM 2418 C C . GLN B 1 15 ? -1.634 -16.031 12.344 1 75.88 15 GLN B C 1
ATOM 2420 O O . GLN B 1 15 ? -2.5 -15.258 12.766 1 75.88 15 GLN B O 1
ATOM 2425 N N . GLN B 1 16 ? -0.45 -16.219 12.812 1 79.06 16 GLN B N 1
ATOM 2426 C CA . GLN B 1 16 ? -0.043 -15.531 14.039 1 79.06 16 GLN B CA 1
ATOM 2427 C C . GLN B 1 16 ? -1.076 -15.727 15.148 1 79.06 16 GLN B C 1
ATOM 2429 O O . GLN B 1 16 ? -1.351 -14.805 15.914 1 79.06 16 GLN B O 1
ATOM 2434 N N . SER B 1 17 ? -1.701 -16.812 15.086 1 83.44 17 SER B N 1
ATOM 2435 C CA . SER B 1 17 ? -2.732 -17.188 16.047 1 83.44 17 SER B CA 1
ATOM 2436 C C . SER B 1 17 ? -2.908 -18.688 16.109 1 83.44 17 SER B C 1
ATOM 2438 O O . SER B 1 17 ? -3.029 -19.359 15.078 1 83.44 17 SER B O 1
ATOM 2440 N N . PHE B 1 18 ? -2.965 -19.172 17.375 1 87.69 18 PHE B N 1
ATOM 2441 C CA . PHE B 1 18 ? -3.186 -20.609 17.547 1 87.69 18 PHE B CA 1
ATOM 2442 C C . PHE B 1 18 ? -4.617 -20.984 17.203 1 87.69 18 PHE B C 1
ATOM 2444 O O . PHE B 1 18 ? -4.855 -22.016 16.562 1 87.69 18 PHE B O 1
ATOM 2451 N N . LEU B 1 19 ? -5.461 -20.078 17.547 1 85.38 19 LEU B N 1
ATOM 2452 C CA . LEU B 1 19 ? -6.875 -20.328 17.281 1 85.38 19 LEU B CA 1
ATOM 2453 C C . LEU B 1 19 ? -7.152 -20.328 15.781 1 85.38 19 LEU B C 1
ATOM 2455 O O . LEU B 1 19 ? -7.816 -21.234 15.266 1 85.38 19 LEU B O 1
ATOM 2459 N N . ARG B 1 20 ? -6.645 -19.391 15.141 1 81.69 20 ARG B N 1
ATOM 2460 C CA . ARG B 1 20 ? -6.883 -19.297 13.703 1 81.69 20 ARG B CA 1
ATOM 2461 C C . ARG B 1 20 ? -6.195 -20.422 12.953 1 81.69 20 ARG B C 1
ATOM 2463 O O . ARG B 1 20 ? -6.738 -20.953 11.969 1 81.69 20 ARG B O 1
ATOM 2470 N N . ALA B 1 21 ? -5.035 -20.719 13.383 1 86.31 21 ALA B N 1
ATOM 2471 C CA . ALA B 1 21 ? -4.336 -21.844 12.781 1 86.31 21 ALA B CA 1
ATOM 2472 C C . ALA B 1 21 ? -5.145 -23.125 12.922 1 86.31 21 ALA B C 1
ATOM 2474 O O . ALA B 1 21 ? -5.227 -23.922 11.984 1 86.31 21 ALA B O 1
ATOM 2475 N N . ALA B 1 22 ? -5.785 -23.297 14.055 1 86.31 22 ALA B N 1
ATOM 2476 C CA . ALA B 1 22 ? -6.613 -24.469 14.297 1 86.31 22 ALA B CA 1
ATOM 2477 C C . ALA B 1 22 ? -7.805 -24.5 13.344 1 86.31 22 ALA B C 1
ATOM 2479 O O . ALA B 1 22 ? -8.125 -25.547 12.781 1 86.31 22 ALA B O 1
ATOM 2480 N N . GLU B 1 23 ? -8.328 -23.391 13.133 1 80.44 23 GLU B N 1
ATOM 2481 C CA . GLU B 1 23 ? -9.484 -23.266 12.234 1 80.44 23 GLU B CA 1
ATOM 2482 C C . GLU B 1 23 ? -9.102 -23.609 10.797 1 80.44 23 GLU B C 1
ATOM 2484 O O . GLU B 1 23 ? -9.781 -24.391 10.141 1 80.44 23 GLU B O 1
ATOM 2489 N N . VAL B 1 24 ? -8.031 -23.141 10.414 1 77.5 24 VAL B N 1
ATOM 2490 C CA . VAL B 1 24 ? -7.605 -23.312 9.031 1 77.5 24 VAL B CA 1
ATOM 2491 C C . VAL B 1 24 ? -7.184 -24.75 8.789 1 77.5 24 VAL B C 1
ATOM 2493 O O . VAL B 1 24 ? -7.395 -25.297 7.703 1 77.5 24 VAL B O 1
ATOM 2496 N N . MET B 1 25 ? -6.727 -25.359 9.836 1 81.44 25 MET B N 1
ATOM 2497 C CA . MET B 1 25 ? -6.219 -26.719 9.703 1 81.44 25 MET B CA 1
ATOM 2498 C C . MET B 1 25 ? -7.277 -27.734 10.109 1 81.44 25 MET B C 1
ATOM 2500 O O . MET B 1 25 ? -7.039 -28.938 10.055 1 81.44 25 MET B O 1
ATOM 2504 N N . ASN B 1 26 ? -8.477 -27.141 10.492 1 81.19 26 ASN B N 1
ATOM 2505 C CA . ASN B 1 26 ? -9.562 -27.984 10.969 1 81.19 26 ASN B CA 1
ATOM 2506 C C . ASN B 1 26 ? -9.109 -28.859 12.141 1 81.19 26 ASN B C 1
ATOM 2508 O O . ASN B 1 26 ? -9.289 -30.078 12.109 1 81.19 26 ASN B O 1
ATOM 2512 N N . LEU B 1 27 ? -8.445 -28.188 13.062 1 84 27 LEU B N 1
ATOM 2513 C CA . LEU B 1 27 ? -7.984 -28.828 14.289 1 84 27 LEU B CA 1
ATOM 2514 C C . LEU B 1 27 ? -8.539 -28.094 15.516 1 84 27 LEU B C 1
ATOM 2516 O O . LEU B 1 27 ? -9.109 -27.016 15.391 1 84 27 LEU B O 1
ATOM 2520 N N . THR B 1 28 ? -8.5 -28.688 16.609 1 83.94 28 THR B N 1
ATOM 2521 C CA . THR B 1 28 ? -8.812 -28 17.859 1 83.94 28 THR B CA 1
ATOM 2522 C C . THR B 1 28 ? -7.633 -27.141 18.312 1 83.94 28 THR B C 1
ATOM 2524 O O . THR B 1 28 ? -6.477 -27.5 18.062 1 83.94 28 THR B O 1
ATOM 2527 N N . PRO B 1 29 ? -7.953 -26.062 18.875 1 87.88 29 PRO B N 1
ATOM 2528 C CA . PRO B 1 29 ? -6.867 -25.234 19.406 1 87.88 29 PRO B CA 1
ATOM 2529 C C . PRO B 1 29 ? -5.945 -26.016 20.344 1 87.88 29 PRO B C 1
ATOM 2531 O O . PRO B 1 29 ? -4.734 -25.766 20.375 1 87.88 29 PRO B O 1
ATOM 2534 N N . SER B 1 30 ? -6.469 -26.891 21.078 1 87.88 30 SER B N 1
ATOM 2535 C CA . SER B 1 30 ? -5.68 -27.703 21.984 1 87.88 30 SER B CA 1
ATOM 2536 C C . SER B 1 30 ? -4.688 -28.578 21.219 1 87.88 30 SER B C 1
ATOM 2538 O O . SER B 1 30 ? -3.543 -28.75 21.641 1 87.88 30 SER B O 1
ATOM 2540 N N . ALA B 1 31 ? -5.16 -29.109 20.156 1 86.19 31 ALA B N 1
ATOM 2541 C CA . ALA B 1 31 ? -4.289 -29.953 19.328 1 86.19 31 ALA B CA 1
ATOM 2542 C C . ALA B 1 31 ? -3.137 -29.141 18.75 1 86.19 31 ALA B C 1
ATOM 2544 O O . ALA B 1 31 ? -1.994 -29.594 18.719 1 86.19 31 ALA B O 1
ATOM 2545 N N . VAL B 1 32 ? -3.436 -27.953 18.297 1 92.19 32 VAL B N 1
ATOM 2546 C CA . VAL B 1 32 ? -2.418 -27.062 17.766 1 92.19 32 VAL B CA 1
ATOM 2547 C C . VAL B 1 32 ? -1.408 -26.703 18.844 1 92.19 32 VAL B C 1
ATOM 2549 O O . VAL B 1 32 ? -0.197 -26.766 18.625 1 92.19 32 VAL B O 1
ATOM 2552 N N . SER B 1 33 ? -1.903 -26.375 19.984 1 91.12 33 SER B N 1
ATOM 2553 C CA . SER B 1 33 ? -1.049 -26 21.109 1 91.12 33 SER B CA 1
ATOM 2554 C C . SER B 1 33 ? -0.153 -27.156 21.531 1 91.12 33 SER B C 1
ATOM 2556 O O . SER B 1 33 ? 1.039 -26.969 21.781 1 91.12 33 SER B O 1
ATOM 2558 N N . HIS B 1 34 ? -0.715 -28.266 21.578 1 88.56 34 HIS B N 1
ATOM 2559 C CA . HIS B 1 34 ? 0.039 -29.453 21.969 1 88.56 34 HIS B CA 1
ATOM 2560 C C . HIS B 1 34 ? 1.139 -29.75 20.953 1 88.56 34 HIS B C 1
ATOM 2562 O O . HIS B 1 34 ? 2.248 -30.141 21.344 1 88.56 34 HIS B O 1
ATOM 2568 N N . SER B 1 35 ? 0.739 -29.703 19.734 1 89.69 35 SER B N 1
ATOM 2569 C CA . SER B 1 35 ? 1.717 -29.969 18.688 1 89.69 35 SER B CA 1
ATOM 2570 C C . SER B 1 35 ? 2.9 -29.016 18.781 1 89.69 35 SER B C 1
ATOM 2572 O O . SER B 1 35 ? 4.055 -29.438 18.672 1 89.69 35 SER B O 1
ATOM 2574 N N . ILE B 1 36 ? 2.604 -27.766 18.984 1 92.12 36 ILE B N 1
ATOM 2575 C CA . ILE B 1 36 ? 3.65 -26.766 19.062 1 92.12 36 ILE B CA 1
ATOM 2576 C C . ILE B 1 36 ? 4.496 -27 20.312 1 92.12 36 ILE B C 1
ATOM 2578 O O . ILE B 1 36 ? 5.727 -26.922 20.266 1 92.12 36 ILE B O 1
ATOM 2582 N N . SER B 1 37 ? 3.82 -27.266 21.391 1 90.62 37 SER B N 1
ATOM 2583 C CA . SER B 1 37 ? 4.531 -27.547 22.641 1 90.62 37 SER B CA 1
ATOM 2584 C C . SER B 1 37 ? 5.445 -28.75 22.5 1 90.62 37 SER B C 1
ATOM 2586 O O . SER B 1 37 ? 6.57 -28.75 23 1 90.62 37 SER B O 1
ATOM 2588 N N . SER B 1 38 ? 4.902 -29.703 21.938 1 86.81 38 SER B N 1
ATOM 2589 C CA . SER B 1 38 ? 5.695 -30.906 21.703 1 86.81 38 SER B CA 1
ATOM 2590 C C . SER B 1 38 ? 6.91 -30.609 20.828 1 86.81 38 SER B C 1
ATOM 2592 O O . SER B 1 38 ? 8.008 -31.109 21.094 1 86.81 38 SER B O 1
ATOM 2594 N N . LEU B 1 39 ? 6.707 -29.891 19.781 1 87.38 39 LEU B N 1
ATOM 2595 C CA . LEU B 1 39 ? 7.789 -29.516 18.875 1 87.38 39 LEU B CA 1
ATOM 2596 C C . LEU B 1 39 ? 8.844 -28.688 19.609 1 87.38 39 LEU B C 1
ATOM 2598 O O . LEU B 1 39 ? 10.039 -28.922 19.438 1 87.38 39 LEU B O 1
ATOM 2602 N N . GLU B 1 40 ? 8.383 -27.75 20.422 1 89.88 40 GLU B N 1
ATOM 2603 C CA . GLU B 1 40 ? 9.281 -26.922 21.219 1 89.88 40 GLU B CA 1
ATOM 2604 C C . GLU B 1 40 ? 10.086 -27.766 22.203 1 89.88 40 GLU B C 1
ATOM 2606 O O . GLU B 1 40 ? 11.281 -27.531 22.391 1 89.88 40 GLU B O 1
ATOM 2611 N N . SER B 1 41 ? 9.422 -28.672 22.812 1 86 41 SER B N 1
ATOM 2612 C CA . SER B 1 41 ? 10.078 -29.578 23.75 1 86 41 SER B CA 1
ATOM 2613 C C . SER B 1 41 ? 11.172 -30.391 23.062 1 86 41 SER B C 1
ATOM 2615 O O . SER B 1 41 ? 12.258 -30.562 23.625 1 86 41 SER B O 1
ATOM 2617 N N . LYS B 1 42 ? 10.906 -30.891 21.953 1 80.69 42 LYS B N 1
ATOM 2618 C CA . LYS B 1 42 ? 11.875 -31.688 21.203 1 80.69 42 LYS B CA 1
ATOM 2619 C C . LYS B 1 42 ? 13.055 -30.844 20.75 1 80.69 42 LYS B C 1
ATOM 2621 O O . LYS B 1 42 ? 14.195 -31.312 20.734 1 80.69 42 LYS B O 1
ATOM 2626 N N . LEU B 1 43 ? 12.742 -29.609 20.406 1 81.88 43 LEU B N 1
ATOM 2627 C CA . LEU B 1 43 ? 13.766 -28.703 19.906 1 81.88 43 LEU B CA 1
ATOM 2628 C C . LEU B 1 43 ? 14.555 -28.094 21.062 1 81.88 43 LEU B C 1
ATOM 2630 O O . LEU B 1 43 ? 15.703 -27.688 20.891 1 81.88 43 LEU B O 1
ATOM 2634 N N . GLY B 1 44 ? 13.898 -27.953 22.203 1 85.56 44 GLY B N 1
ATOM 2635 C CA . GLY B 1 44 ? 14.562 -27.469 23.406 1 85.56 44 GLY B CA 1
ATOM 2636 C C . GLY B 1 44 ? 14.453 -25.969 23.578 1 85.56 44 GLY B C 1
ATOM 2637 O O . GLY B 1 44 ? 15.164 -25.391 24.406 1 85.56 44 GLY B O 1
ATOM 2638 N N . PHE B 1 45 ? 13.734 -25.391 22.75 1 84.5 45 PHE B N 1
ATOM 2639 C CA . PHE B 1 45 ? 13.539 -23.953 22.859 1 84.5 45 PHE B CA 1
ATOM 2640 C C . PHE B 1 45 ? 12.164 -23.547 22.344 1 84.5 45 PHE B C 1
ATOM 2642 O O . PHE B 1 45 ? 11.586 -24.25 21.516 1 84.5 45 PHE B O 1
ATOM 2649 N N . PRO B 1 46 ? 11.695 -22.391 22.828 1 89.5 46 PRO B N 1
ATOM 2650 C CA . PRO B 1 46 ? 10.383 -21.922 22.344 1 89.5 46 PRO B CA 1
ATOM 2651 C C . PRO B 1 46 ? 10.438 -21.359 20.922 1 89.5 46 PRO B C 1
ATOM 2653 O O . PRO B 1 46 ? 11.43 -20.75 20.531 1 89.5 46 PRO B O 1
ATOM 2656 N N . LEU B 1 47 ? 9.352 -21.641 20.234 1 90.12 47 LEU B N 1
ATOM 2657 C CA . LEU B 1 47 ? 9.227 -21.172 18.875 1 90.12 47 LEU B CA 1
ATOM 2658 C C . LEU B 1 47 ? 8.414 -19.875 18.812 1 90.12 47 LEU B C 1
ATOM 2660 O O . LEU B 1 47 ? 8.602 -19.062 17.906 1 90.12 47 LEU B O 1
ATOM 2664 N N . PHE B 1 48 ? 7.527 -19.781 19.719 1 91.12 48 PHE B N 1
ATOM 2665 C CA . PHE B 1 48 ? 6.641 -18.625 19.75 1 91.12 48 PHE B CA 1
ATOM 2666 C C . PHE B 1 48 ? 6.699 -17.922 21.109 1 91.12 48 PHE B C 1
ATOM 2668 O O . PHE B 1 48 ? 6.91 -18.578 22.141 1 91.12 48 PHE B O 1
ATOM 2675 N N . LEU B 1 49 ? 6.621 -16.562 20.984 1 84.62 49 LEU B N 1
ATOM 2676 C CA . LEU B 1 49 ? 6.324 -15.75 22.156 1 84.62 49 LEU B CA 1
ATOM 2677 C C . LEU B 1 49 ? 4.832 -15.445 22.25 1 84.62 49 LEU B C 1
ATOM 2679 O O . LEU B 1 49 ? 4.242 -14.938 21.297 1 84.62 49 LEU B O 1
ATOM 2683 N N . ARG B 1 50 ? 4.258 -15.984 23.281 1 77.38 50 ARG B N 1
ATOM 2684 C CA . ARG B 1 50 ? 2.828 -15.758 23.469 1 77.38 50 ARG B CA 1
ATOM 2685 C C . ARG B 1 50 ? 2.58 -14.602 24.438 1 77.38 50 ARG B C 1
ATOM 2687 O O . ARG B 1 50 ? 3.18 -14.547 25.516 1 77.38 50 ARG B O 1
ATOM 2694 N N . SER B 1 51 ? 2.072 -13.539 23.906 1 66.44 51 SER B N 1
ATOM 2695 C CA . SER B 1 51 ? 1.716 -12.406 24.75 1 66.44 51 SER B CA 1
ATOM 2696 C C . SER B 1 51 ? 0.236 -12.062 24.625 1 66.44 51 SER B C 1
ATOM 2698 O O . SER B 1 51 ? -0.5 -12.727 23.891 1 66.44 51 SER B O 1
ATOM 2700 N N . ARG B 1 52 ? -0.186 -11.016 25.391 1 62 52 ARG B N 1
ATOM 2701 C CA . ARG B 1 52 ? -1.559 -10.523 25.328 1 62 52 ARG B CA 1
ATOM 2702 C C . ARG B 1 52 ? -1.862 -9.922 23.953 1 62 52 ARG B C 1
ATOM 2704 O O . ARG B 1 52 ? -3.012 -9.93 23.516 1 62 52 ARG B O 1
ATOM 2711 N N . THR B 1 53 ? -0.869 -9.562 23.328 1 58.56 53 THR B N 1
ATOM 2712 C CA . THR B 1 53 ? -1.063 -8.836 22.078 1 58.56 53 THR B CA 1
ATOM 2713 C C . THR B 1 53 ? -1.003 -9.789 20.891 1 58.56 53 THR B C 1
ATOM 2715 O O . THR B 1 53 ? -1.25 -9.391 19.75 1 58.56 53 THR B O 1
ATOM 2718 N N . GLY B 1 54 ? -0.704 -11.055 21.125 1 72.81 54 GLY B N 1
ATOM 2719 C CA . GLY B 1 54 ? -0.716 -12.016 20.031 1 72.81 54 GLY B CA 1
ATOM 2720 C C . GLY B 1 54 ? 0.455 -12.984 20.078 1 72.81 54 GLY B C 1
ATOM 2721 O O . GLY B 1 54 ? 1.064 -13.18 21.125 1 72.81 54 GLY B O 1
ATOM 2722 N N . VAL B 1 55 ? 0.576 -13.828 19.078 1 82.12 55 VAL B N 1
ATOM 2723 C CA . VAL B 1 55 ? 1.597 -14.859 18.922 1 82.12 55 VAL B CA 1
ATOM 2724 C C . VAL B 1 55 ? 2.65 -14.398 17.922 1 82.12 55 VAL B C 1
ATOM 2726 O O . VAL B 1 55 ? 2.314 -13.969 16.812 1 82.12 55 VAL B O 1
ATOM 2729 N N . LYS B 1 56 ? 3.898 -14.258 18.422 1 82.69 56 LYS B N 1
ATOM 2730 C CA . LYS B 1 56 ? 5.008 -13.906 17.547 1 82.69 56 LYS B CA 1
ATOM 2731 C C . LYS B 1 56 ? 6.098 -14.977 17.578 1 82.69 56 LYS B C 1
ATOM 2733 O O . LYS B 1 56 ? 6.293 -15.633 18.609 1 82.69 56 LYS B O 1
ATOM 2738 N N . LEU B 1 57 ? 6.82 -15.078 16.5 1 84.5 57 LEU B N 1
ATOM 2739 C CA . LEU B 1 57 ? 7.949 -16 16.438 1 84.5 57 LEU B CA 1
ATOM 2740 C C . LEU B 1 57 ? 9.109 -15.508 17.297 1 84.5 57 LEU B C 1
ATOM 2742 O O . LEU B 1 57 ? 9.383 -14.305 17.344 1 84.5 57 LEU B O 1
ATOM 2746 N N . THR B 1 58 ? 9.75 -16.438 18 1 80.69 58 THR B N 1
ATOM 2747 C CA . THR B 1 58 ? 11.062 -16.141 18.578 1 80.69 58 THR B CA 1
ATOM 2748 C C . THR B 1 58 ? 12.125 -16.094 17.5 1 80.69 58 THR B C 1
ATOM 2750 O O . THR B 1 58 ? 11.867 -16.438 16.344 1 80.69 58 THR B O 1
ATOM 2753 N N . GLY B 1 59 ? 13.266 -15.57 17.844 1 77.62 59 GLY B N 1
ATOM 2754 C CA . GLY B 1 59 ? 14.375 -15.625 16.906 1 77.62 59 GLY B CA 1
ATOM 2755 C C . GLY B 1 59 ? 14.664 -17.031 16.422 1 77.62 59 GLY B C 1
ATOM 2756 O O . GLY B 1 59 ? 14.852 -17.25 15.219 1 77.62 59 GLY B O 1
ATOM 2757 N N . GLU B 1 60 ? 14.734 -17.891 17.328 1 78.12 60 GLU B N 1
ATOM 2758 C CA . GLU B 1 60 ? 14.922 -19.297 17 1 78.12 60 GLU B CA 1
ATOM 2759 C C . GLU B 1 60 ? 13.758 -19.828 16.172 1 78.12 60 GLU B C 1
ATOM 2761 O O . GLU B 1 60 ? 13.953 -20.641 15.266 1 78.12 60 GLU B O 1
ATOM 2766 N N . GLY B 1 61 ? 12.602 -19.344 16.531 1 84.5 61 GLY B N 1
ATOM 2767 C CA . GLY B 1 61 ? 11.422 -19.734 15.773 1 84.5 61 GLY B CA 1
ATOM 2768 C C . GLY B 1 61 ? 11.5 -19.328 14.312 1 84.5 61 GLY B C 1
ATOM 2769 O O . GLY B 1 61 ? 11.133 -20.109 13.43 1 84.5 61 GLY B O 1
ATOM 2770 N N . GLU B 1 62 ? 11.992 -18.219 14.086 1 79.25 62 GLU B N 1
ATOM 2771 C CA . GLU B 1 62 ? 12.164 -17.734 12.719 1 79.25 62 GLU B CA 1
ATOM 2772 C C . GLU B 1 62 ? 13.141 -18.609 11.938 1 79.25 62 GLU B C 1
ATOM 2774 O O . GLU B 1 62 ? 12.883 -18.953 10.781 1 79.25 62 GLU B O 1
ATOM 2779 N N . LEU B 1 63 ? 14.195 -18.922 12.547 1 73.19 63 LEU B N 1
ATOM 2780 C CA . LEU B 1 63 ? 15.195 -19.766 11.914 1 73.19 63 LEU B CA 1
ATOM 2781 C C . LEU B 1 63 ? 14.633 -21.156 11.625 1 73.19 63 LEU B C 1
ATOM 2783 O O . LEU B 1 63 ? 14.852 -21.703 10.539 1 73.19 63 LEU B O 1
ATOM 2787 N N . MET B 1 64 ? 13.969 -21.672 12.609 1 79.94 64 MET B N 1
ATOM 2788 C CA . MET B 1 64 ? 13.414 -23.016 12.438 1 79.94 64 MET B CA 1
ATOM 2789 C C . MET B 1 64 ? 12.336 -23.031 11.359 1 79.94 64 MET B C 1
ATOM 2791 O O . MET B 1 64 ? 12.203 -24.016 10.625 1 79.94 64 MET B O 1
ATOM 2795 N N . LEU B 1 65 ? 11.609 -21.922 11.352 1 83.31 65 LEU B N 1
ATOM 2796 C CA . LEU B 1 65 ? 10.531 -21.844 10.375 1 83.31 65 LEU B CA 1
ATOM 2797 C C . LEU B 1 65 ? 11.086 -21.922 8.953 1 83.31 65 LEU B C 1
ATOM 2799 O O . LEU B 1 65 ? 10.492 -22.578 8.086 1 83.31 65 LEU B O 1
ATOM 2803 N N . MET B 1 66 ? 12.188 -21.359 8.758 1 72.38 66 MET B N 1
ATOM 2804 C CA . MET B 1 66 ? 12.836 -21.406 7.453 1 72.38 66 MET B CA 1
ATOM 2805 C C . MET B 1 66 ? 13.148 -22.844 7.047 1 72.38 66 MET B C 1
ATOM 2807 O O . MET B 1 66 ? 12.898 -23.25 5.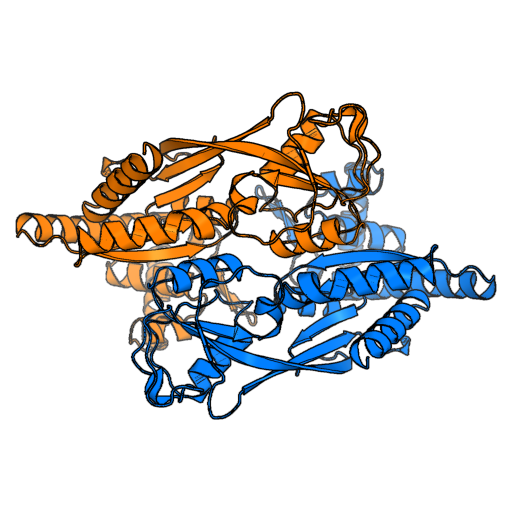91 1 72.38 66 MET B O 1
ATOM 2811 N N . HIS B 1 67 ? 13.609 -23.547 7.984 1 74.38 67 HIS B N 1
ATOM 2812 C CA . HIS B 1 67 ? 13.961 -24.938 7.719 1 74.38 67 HIS B CA 1
ATOM 2813 C C . HIS B 1 67 ? 12.719 -25.797 7.543 1 74.38 67 HIS B C 1
ATOM 2815 O O . HIS B 1 67 ? 12.68 -26.688 6.684 1 74.38 67 HIS B O 1
ATOM 2821 N N . VAL B 1 68 ? 11.789 -25.531 8.352 1 80 68 VAL B N 1
ATOM 2822 C CA . VAL B 1 68 ? 10.539 -26.281 8.289 1 80 68 VAL B CA 1
ATOM 2823 C C . VAL B 1 68 ? 9.875 -26.062 6.93 1 80 68 VAL B C 1
ATOM 2825 O O . VAL B 1 68 ? 9.398 -27.016 6.301 1 80 68 VAL B O 1
ATOM 2828 N N . ARG B 1 69 ? 9.906 -24.891 6.516 1 78.25 69 ARG B N 1
ATOM 2829 C CA . ARG B 1 69 ? 9.289 -24.578 5.23 1 78.25 69 ARG B CA 1
ATOM 2830 C C . ARG B 1 69 ? 10.055 -25.234 4.086 1 78.25 69 ARG B C 1
ATOM 2832 O O . ARG B 1 69 ? 9.453 -25.688 3.111 1 78.25 69 ARG B O 1
ATOM 2839 N N . GLU B 1 70 ? 11.297 -25.297 4.223 1 70.81 70 GLU B N 1
ATOM 2840 C CA . GLU B 1 70 ? 12.094 -26.031 3.246 1 70.81 70 GLU B CA 1
ATOM 2841 C C . GLU B 1 70 ? 11.656 -27.484 3.156 1 70.81 70 GLU B C 1
ATOM 2843 O O . GLU B 1 70 ? 11.539 -28.047 2.059 1 70.81 70 GLU B O 1
ATOM 2848 N N . ILE B 1 71 ? 11.453 -28.031 4.277 1 72.12 71 ILE B N 1
ATOM 2849 C CA . ILE B 1 71 ? 11.031 -29.422 4.336 1 72.12 71 ILE B CA 1
ATOM 2850 C C . ILE B 1 71 ? 9.648 -29.578 3.699 1 72.12 71 ILE B C 1
ATOM 2852 O O . ILE B 1 71 ? 9.43 -30.484 2.883 1 72.12 71 ILE B O 1
ATOM 2856 N N . LEU B 1 72 ? 8.828 -28.719 4.059 1 78.12 72 LEU B N 1
ATOM 2857 C CA . LEU B 1 72 ? 7.469 -28.781 3.535 1 78.12 72 LEU B CA 1
ATOM 2858 C C . LEU B 1 72 ? 7.457 -28.594 2.023 1 78.12 72 LEU B C 1
ATOM 2860 O O . LEU B 1 72 ? 6.703 -29.25 1.312 1 78.12 72 LEU B O 1
ATOM 2864 N N . ASN B 1 73 ? 8.281 -27.75 1.641 1 73.19 73 ASN B N 1
ATOM 2865 C CA . ASN B 1 73 ? 8.422 -27.516 0.208 1 73.19 73 ASN B CA 1
ATOM 2866 C C . ASN B 1 73 ? 8.961 -28.734 -0.515 1 73.19 73 ASN B C 1
ATOM 2868 O O . ASN B 1 73 ? 8.508 -29.062 -1.613 1 73.19 73 ASN B O 1
ATOM 2872 N N . CYS B 1 74 ? 9.898 -29.359 0.106 1 67.62 74 CYS B N 1
ATOM 2873 C CA . CYS B 1 74 ? 10.453 -30.578 -0.467 1 67.62 74 CYS B CA 1
ATOM 2874 C C . CYS B 1 74 ? 9.383 -31.672 -0.576 1 67.62 74 CYS B C 1
ATOM 2876 O O . CYS B 1 74 ? 9.328 -32.375 -1.573 1 67.62 74 CYS B O 1
ATOM 2878 N N . GLU B 1 75 ? 8.633 -31.734 0.485 1 69 75 GLU B N 1
ATOM 2879 C CA . GLU B 1 75 ? 7.535 -32.688 0.46 1 69 75 GLU B CA 1
ATOM 2880 C C . GLU B 1 75 ? 6.551 -32.375 -0.663 1 69 75 GLU B C 1
ATOM 2882 O O . GLU B 1 75 ? 6.074 -33.312 -1.349 1 69 75 GLU B O 1
ATOM 2887 N N . GLU B 1 76 ? 6.262 -31.203 -0.806 1 71.88 76 GLU B N 1
ATOM 2888 C CA . GLU B 1 76 ? 5.359 -30.766 -1.869 1 71.88 76 GLU B CA 1
ATOM 2889 C C . GLU B 1 76 ? 5.945 -31.078 -3.246 1 71.88 76 GLU B C 1
ATOM 2891 O O . GLU B 1 76 ? 5.227 -31.531 -4.145 1 71.88 76 GLU B O 1
ATOM 2896 N N . GLN B 1 77 ? 7.164 -30.891 -3.314 1 68.38 77 GLN B N 1
ATOM 2897 C CA . GLN B 1 77 ? 7.859 -31.188 -4.562 1 68.38 77 GLN B CA 1
ATOM 2898 C C . GLN B 1 77 ? 7.766 -32.688 -4.898 1 68.38 77 GLN B C 1
ATOM 2900 O O . GLN B 1 77 ? 7.531 -33.031 -6.051 1 68.38 77 GLN B O 1
ATOM 2905 N N . LEU B 1 78 ? 7.961 -33.438 -3.912 1 62.28 78 LEU B N 1
ATOM 2906 C CA . LEU B 1 78 ? 7.879 -34.875 -4.082 1 62.28 78 LEU B CA 1
ATOM 2907 C C . LEU B 1 78 ? 6.492 -35.312 -4.57 1 62.28 78 LEU B C 1
ATOM 2909 O O . LEU B 1 78 ? 6.371 -36.125 -5.488 1 62.28 78 LEU B O 1
ATOM 2913 N N . GLN B 1 79 ? 5.559 -34.719 -3.957 1 67.25 79 GLN B N 1
ATOM 2914 C CA . GLN B 1 79 ? 4.188 -35.031 -4.332 1 67.25 79 GLN B CA 1
ATOM 2915 C C . GLN B 1 79 ? 3.883 -34.594 -5.758 1 67.25 79 GLN B C 1
ATOM 2917 O O . GLN B 1 79 ? 3.223 -35.312 -6.516 1 67.25 79 GLN B O 1
ATOM 2922 N N . GLN B 1 80 ? 4.344 -33.469 -6.062 1 68.12 80 GLN B N 1
ATOM 2923 C CA . GLN B 1 80 ? 4.105 -32.938 -7.395 1 68.12 80 GLN B CA 1
ATOM 2924 C C . GLN B 1 80 ? 4.84 -33.75 -8.461 1 68.12 80 GLN B C 1
ATOM 2926 O O . GLN B 1 80 ? 4.301 -34 -9.539 1 68.12 80 GLN B O 1
ATOM 2931 N N . LYS B 1 81 ? 5.98 -34.125 -8.18 1 63.28 81 LYS B N 1
ATOM 2932 C CA . LYS B 1 81 ? 6.738 -34.938 -9.109 1 63.28 81 LYS B CA 1
ATOM 2933 C C . LYS B 1 81 ? 6.055 -36.312 -9.32 1 63.28 81 LYS B C 1
ATOM 2935 O O . LYS B 1 81 ? 5.988 -36.812 -10.445 1 63.28 81 LYS B O 1
ATOM 2940 N N . ALA B 1 82 ? 5.594 -36.781 -8.25 1 63.28 82 ALA B N 1
ATOM 2941 C CA . ALA B 1 82 ? 4.852 -38.031 -8.352 1 63.28 82 ALA B CA 1
ATOM 2942 C C . ALA B 1 82 ? 3.607 -37.875 -9.219 1 63.28 82 ALA B C 1
ATOM 2944 O O . ALA B 1 82 ? 3.293 -38.719 -10.039 1 63.28 82 ALA B O 1
ATOM 2945 N N . ALA B 1 83 ? 3 -36.75 -9.039 1 62.44 83 ALA B N 1
ATOM 2946 C CA . ALA B 1 83 ? 1.806 -36.438 -9.828 1 62.44 83 ALA B CA 1
ATOM 2947 C C . ALA B 1 83 ? 2.156 -36.219 -11.297 1 62.44 83 ALA B C 1
ATOM 2949 O O . ALA B 1 83 ? 1.432 -36.688 -12.188 1 62.44 83 ALA B O 1
ATOM 2950 N N . GLU B 1 84 ? 3.186 -35.531 -11.523 1 62.56 84 GLU B N 1
ATOM 2951 C CA . GLU B 1 84 ? 3.658 -35.281 -12.883 1 62.56 84 GLU B CA 1
ATOM 2952 C C . GLU B 1 84 ? 3.947 -36.594 -13.617 1 62.56 84 GLU B C 1
ATOM 2954 O O . GLU B 1 84 ? 3.631 -36.719 -14.805 1 62.56 84 GLU B O 1
ATOM 2959 N N . ILE B 1 85 ? 4.562 -37.406 -12.961 1 59.44 85 ILE B N 1
ATOM 2960 C CA . ILE B 1 85 ? 4.867 -38.719 -13.539 1 59.44 85 ILE B CA 1
ATOM 2961 C C . ILE B 1 85 ? 3.572 -39.406 -13.953 1 59.44 85 ILE B C 1
ATOM 2963 O O . ILE B 1 85 ? 3.523 -40.094 -14.977 1 59.44 85 ILE B O 1
ATOM 2967 N N . ASN B 1 86 ? 2.635 -39 -13.227 1 59.97 86 ASN B N 1
ATOM 2968 C CA . ASN B 1 86 ? 1.347 -39.625 -13.539 1 59.97 86 ASN B CA 1
ATOM 2969 C C . ASN B 1 86 ? 0.543 -38.75 -14.516 1 59.97 86 ASN B C 1
ATOM 2971 O O . ASN B 1 86 ? -0.648 -39 -14.719 1 59.97 86 ASN B O 1
ATOM 2975 N N . GLY B 1 87 ? 1.232 -37.781 -15.109 1 60.25 87 GLY B N 1
ATOM 2976 C CA . GLY B 1 87 ? 0.636 -36.938 -16.141 1 60.25 87 GLY B CA 1
ATOM 2977 C C . GLY B 1 87 ? -0.225 -35.812 -15.578 1 60.25 87 GLY B C 1
ATOM 2978 O O . GLY B 1 87 ? -0.969 -35.156 -16.312 1 60.25 87 GLY B O 1
ATOM 2979 N N . LEU B 1 88 ? -0.305 -35.812 -14.312 1 56.47 88 LEU B N 1
ATOM 2980 C CA . LEU B 1 88 ? -1.153 -34.812 -13.688 1 56.47 88 LEU B CA 1
ATOM 2981 C C . LEU B 1 88 ? -0.349 -33.562 -13.328 1 56.47 88 LEU B C 1
ATOM 2983 O O . LEU B 1 88 ? 0.648 -33.625 -12.609 1 56.47 88 LEU B O 1
ATOM 2987 N N . GLU B 1 89 ? -0.432 -32.625 -14.219 1 70.69 89 GLU B N 1
ATOM 2988 C CA . GLU B 1 89 ? 0.194 -31.344 -13.883 1 70.69 89 GLU B CA 1
ATOM 2989 C C . GLU B 1 89 ? -0.598 -30.609 -12.805 1 70.69 89 GLU B C 1
ATOM 2991 O O . GLU B 1 89 ? -1.553 -29.891 -13.102 1 70.69 89 GLU B O 1
ATOM 2996 N N . LYS B 1 90 ? -0.377 -31.016 -11.539 1 76.31 90 LYS B N 1
ATOM 2997 C CA . LYS B 1 90 ? -1.08 -30.438 -10.398 1 76.31 90 LYS B CA 1
ATOM 2998 C C . LYS B 1 90 ? -0.105 -29.766 -9.43 1 76.31 90 LYS B C 1
ATOM 3000 O O . LYS B 1 90 ? 1.099 -30.031 -9.477 1 76.31 90 LYS B O 1
ATOM 3005 N N . GLY B 1 91 ? -0.554 -28.781 -8.82 1 84.5 91 GLY B N 1
ATOM 3006 C CA . GLY B 1 91 ? 0.253 -28.141 -7.801 1 84.5 91 GLY B CA 1
ATOM 3007 C C . GLY B 1 91 ? -0.176 -26.703 -7.516 1 84.5 91 GLY B C 1
ATOM 3008 O O . GLY B 1 91 ? -1.238 -26.266 -7.965 1 84.5 91 GLY B O 1
ATOM 3009 N N . THR B 1 92 ? 0.561 -26.156 -6.566 1 86 92 THR B N 1
ATOM 3010 C CA . THR B 1 92 ? 0.319 -24.766 -6.191 1 86 92 THR B CA 1
ATOM 3011 C C . THR B 1 92 ? 1.592 -23.938 -6.34 1 86 92 THR B C 1
ATOM 3013 O O . THR B 1 92 ? 2.684 -24.391 -5.996 1 86 92 THR B O 1
ATOM 3016 N N . VAL B 1 93 ? 1.425 -22.828 -6.945 1 91.62 93 VAL B N 1
ATOM 3017 C CA . VAL B 1 93 ? 2.527 -21.875 -7.043 1 91.62 93 VAL B CA 1
ATOM 3018 C C . VAL B 1 93 ? 2.148 -20.562 -6.348 1 91.62 93 VAL B C 1
ATOM 3020 O O . VAL B 1 93 ? 1.07 -20.016 -6.59 1 91.62 93 VAL B O 1
ATOM 3023 N N . ILE B 1 94 ? 2.99 -20.094 -5.449 1 91.12 94 ILE B N 1
ATOM 3024 C CA . ILE B 1 94 ? 2.781 -18.828 -4.77 1 91.12 94 ILE B CA 1
ATOM 3025 C C . ILE B 1 94 ? 3.773 -17.781 -5.293 1 91.12 94 ILE B C 1
ATOM 3027 O O . ILE B 1 94 ? 4.988 -18 -5.246 1 91.12 94 ILE B O 1
ATOM 3031 N N . ILE B 1 95 ? 3.23 -16.703 -5.77 1 96.44 95 ILE B N 1
ATOM 3032 C CA . ILE B 1 95 ? 4.051 -15.648 -6.344 1 96.44 95 ILE B CA 1
ATOM 3033 C C . ILE B 1 95 ? 4 -14.414 -5.441 1 96.44 95 ILE B C 1
ATOM 3035 O O . ILE B 1 95 ? 2.918 -13.961 -5.055 1 96.44 95 ILE B O 1
ATOM 3039 N N . GLY B 1 96 ? 5.195 -13.938 -5.035 1 96.31 96 GLY B N 1
ATOM 3040 C CA . GLY B 1 96 ? 5.312 -12.641 -4.379 1 96.31 96 GLY B CA 1
ATOM 3041 C C . GLY B 1 96 ? 5.586 -11.508 -5.34 1 96.31 96 GLY B C 1
ATOM 3042 O O . GLY B 1 96 ? 6.434 -11.625 -6.227 1 96.31 96 GLY B O 1
ATOM 3043 N N . THR B 1 97 ? 4.816 -10.461 -5.172 1 95.38 97 THR B N 1
ATOM 3044 C CA . THR B 1 97 ? 4.945 -9.352 -6.113 1 95.38 97 THR B CA 1
ATOM 3045 C C . THR B 1 97 ? 4.781 -8.016 -5.395 1 95.38 97 THR B C 1
ATOM 3047 O O . THR B 1 97 ? 4.371 -7.969 -4.234 1 95.38 97 THR B O 1
ATOM 3050 N N . PHE B 1 98 ? 5.266 -6.984 -6.035 1 92.31 98 PHE B N 1
ATOM 3051 C CA . PHE B 1 98 ? 5.008 -5.633 -5.555 1 92.31 98 PHE B CA 1
ATOM 3052 C C . PHE B 1 98 ? 4.055 -4.898 -6.488 1 92.31 98 PHE B C 1
ATOM 3054 O O . PHE B 1 98 ? 3.639 -5.441 -7.512 1 92.31 98 PHE B O 1
ATOM 3061 N N . SER B 1 99 ? 3.725 -3.729 -6.223 1 89.5 99 SER B N 1
ATOM 3062 C CA . SER B 1 99 ? 2.541 -3.041 -6.73 1 89.5 99 SER B CA 1
ATOM 3063 C C . SER B 1 99 ? 2.588 -2.912 -8.25 1 89.5 99 SER B C 1
ATOM 3065 O O . SER B 1 99 ? 1.645 -3.305 -8.945 1 89.5 99 SER B O 1
ATOM 3067 N N . SER B 1 100 ? 3.637 -2.357 -8.844 1 91.44 100 SER B N 1
ATOM 3068 C CA . SER B 1 100 ? 3.693 -2.078 -10.273 1 91.44 100 SER B CA 1
ATOM 3069 C C . SER B 1 100 ? 3.627 -3.365 -11.094 1 91.44 100 SER B C 1
ATOM 3071 O O . SER B 1 100 ? 2.951 -3.418 -12.117 1 91.44 100 SER B O 1
ATOM 3073 N N . VAL B 1 101 ? 4.262 -4.406 -10.602 1 94.81 101 VAL B N 1
ATOM 3074 C CA . VAL B 1 101 ? 4.227 -5.688 -11.297 1 94.81 101 VAL B CA 1
ATOM 3075 C C . VAL B 1 101 ? 2.846 -6.32 -11.148 1 94.81 101 VAL B C 1
ATOM 3077 O O . VAL B 1 101 ? 2.305 -6.883 -12.102 1 94.81 101 VAL B O 1
ATOM 3080 N N . CYS B 1 102 ? 2.365 -6.238 -9.969 1 93.38 102 CYS B N 1
ATOM 3081 C CA . CYS B 1 102 ? 1.07 -6.844 -9.688 1 93.38 102 CYS B CA 1
ATOM 3082 C C . CYS B 1 102 ? -0.015 -6.258 -10.578 1 93.38 102 CYS B C 1
ATOM 3084 O O . CYS B 1 102 ? -0.814 -6.996 -11.156 1 93.38 102 CYS B O 1
ATOM 3086 N N . ALA B 1 103 ? -0.018 -5.035 -10.742 1 90.88 103 ALA B N 1
ATOM 3087 C CA . ALA B 1 103 ? -1.068 -4.359 -11.5 1 90.88 103 ALA B CA 1
ATOM 3088 C C . ALA B 1 103 ? -0.868 -4.547 -13 1 90.88 103 ALA B C 1
ATOM 3090 O O . ALA B 1 103 ? -1.838 -4.617 -13.758 1 90.88 103 ALA B O 1
ATOM 3091 N N . ASN B 1 104 ? 0.35 -4.711 -13.422 1 93.25 104 ASN B N 1
ATOM 3092 C CA . ASN B 1 104 ? 0.616 -4.594 -14.852 1 93.25 104 ASN B CA 1
ATOM 3093 C C . ASN B 1 104 ? 0.894 -5.953 -15.484 1 93.25 104 ASN B C 1
ATOM 3095 O O . ASN B 1 104 ? 0.603 -6.168 -16.672 1 93.25 104 ASN B O 1
ATOM 3099 N N . TRP B 1 105 ? 1.488 -6.844 -14.734 1 96.31 105 TRP B N 1
ATOM 3100 C CA . TRP B 1 105 ? 1.956 -8.078 -15.367 1 96.31 105 TRP B CA 1
ATOM 3101 C C . TRP B 1 105 ? 1.172 -9.281 -14.852 1 96.31 105 TRP B C 1
ATOM 3103 O O . TRP B 1 105 ? 0.833 -10.18 -15.625 1 96.31 105 TRP B O 1
ATOM 3113 N N . ILE B 1 106 ? 0.838 -9.328 -13.602 1 96.38 106 ILE B N 1
ATOM 3114 C CA . ILE B 1 106 ? 0.291 -10.516 -12.945 1 96.38 106 ILE B CA 1
ATOM 3115 C C . ILE B 1 106 ? -1.01 -10.93 -13.625 1 96.38 106 ILE B C 1
ATOM 3117 O O . ILE B 1 106 ? -1.229 -12.109 -13.891 1 96.38 106 ILE B O 1
ATOM 3121 N N . PRO B 1 107 ? -1.891 -9.969 -13.961 1 94.38 107 PRO B N 1
ATOM 3122 C CA . PRO B 1 107 ? -3.148 -10.375 -14.594 1 94.38 107 PRO B CA 1
ATOM 3123 C C . PRO B 1 107 ? -2.934 -11.195 -15.859 1 94.38 107 PRO B C 1
ATOM 3125 O O . PRO B 1 107 ? -3.518 -12.273 -16.016 1 94.38 107 PRO B O 1
ATOM 3128 N N . ASP B 1 108 ? -2.074 -10.734 -16.703 1 95.25 108 ASP B N 1
ATOM 3129 C CA . ASP B 1 108 ? -1.815 -11.422 -17.969 1 95.25 108 ASP B CA 1
ATOM 3130 C C . ASP B 1 108 ? -1.086 -12.742 -17.719 1 95.25 108 ASP B C 1
ATOM 3132 O O . ASP B 1 108 ? -1.394 -13.75 -18.359 1 95.25 108 ASP B O 1
ATOM 3136 N N . ILE B 1 109 ? -0.144 -12.719 -16.828 1 97.06 109 ILE B N 1
ATOM 3137 C CA . ILE B 1 109 ? 0.653 -13.898 -16.531 1 97.06 109 ILE B CA 1
ATOM 3138 C C . ILE B 1 109 ? -0.25 -15 -15.984 1 97.06 109 ILE B C 1
ATOM 3140 O O . ILE B 1 109 ? -0.182 -16.141 -16.438 1 97.06 109 ILE B O 1
ATOM 3144 N N . VAL B 1 110 ? -1.108 -14.656 -15.031 1 95.94 110 VAL B N 1
ATOM 3145 C CA . VAL B 1 110 ? -1.98 -15.633 -14.383 1 95.94 110 VAL B CA 1
ATOM 3146 C C . VAL B 1 110 ? -2.984 -16.172 -15.398 1 95.94 110 VAL B C 1
ATOM 3148 O O . VAL B 1 110 ? -3.203 -17.391 -15.477 1 95.94 110 VAL B O 1
ATOM 3151 N N . LYS B 1 111 ? -3.566 -15.336 -16.172 1 94 111 LYS B N 1
ATOM 3152 C CA . LYS B 1 111 ? -4.574 -15.742 -17.156 1 94 111 LYS B CA 1
ATOM 3153 C C . LYS B 1 111 ? -3.992 -16.719 -18.172 1 94 111 LYS B C 1
ATOM 3155 O O . LYS B 1 111 ? -4.57 -17.781 -18.422 1 94 111 LYS B O 1
ATOM 3160 N N . SER B 1 112 ? -2.883 -16.359 -18.734 1 95.62 112 SER B N 1
ATOM 3161 C CA . SER B 1 112 ? -2.273 -17.188 -19.781 1 95.62 112 SER B CA 1
ATOM 3162 C C . SER B 1 112 ? -1.77 -18.516 -19.203 1 95.62 112 SER B C 1
ATOM 3164 O O . SER B 1 112 ? -1.869 -19.562 -19.844 1 95.62 112 SER B O 1
ATOM 3166 N N . PHE B 1 113 ? -1.238 -18.516 -18.016 1 96.25 113 PHE B N 1
ATOM 3167 C CA . PHE B 1 113 ? -0.741 -19.734 -17.391 1 96.25 113 PHE B CA 1
ATOM 3168 C C . PHE B 1 113 ? -1.89 -20.672 -17.047 1 96.25 113 PHE B C 1
ATOM 3170 O O . PHE B 1 113 ? -1.778 -21.891 -17.25 1 96.25 113 PHE B O 1
ATOM 3177 N N . ARG B 1 114 ? -2.969 -20.062 -16.5 1 93.44 114 ARG B N 1
ATOM 3178 C CA . ARG B 1 114 ? -4.133 -20.891 -16.172 1 93.44 114 ARG B CA 1
ATOM 3179 C C . ARG B 1 114 ? -4.684 -21.594 -17.406 1 93.44 114 ARG B C 1
ATOM 3181 O O . ARG B 1 114 ? -5.18 -22.719 -17.312 1 93.44 114 ARG B O 1
ATOM 3188 N N . ASN B 1 115 ? -4.625 -20.969 -18.516 1 93.62 115 ASN B N 1
ATOM 3189 C CA . ASN B 1 115 ? -5.066 -21.562 -19.766 1 93.62 115 ASN B CA 1
ATOM 3190 C C . ASN B 1 115 ? -4.188 -22.75 -20.156 1 93.62 115 ASN B C 1
ATOM 3192 O O . ASN B 1 115 ? -4.684 -23.75 -20.688 1 93.62 115 ASN B O 1
ATOM 3196 N N . LEU B 1 116 ? -2.916 -22.703 -19.891 1 93.31 116 LEU B N 1
ATOM 3197 C CA . LEU B 1 116 ? -1.956 -23.734 -20.25 1 93.31 116 LEU B CA 1
ATOM 3198 C C . LEU B 1 116 ? -1.966 -24.859 -19.234 1 93.31 116 LEU B C 1
ATOM 3200 O O . LEU B 1 116 ? -1.793 -26.031 -19.578 1 93.31 116 LEU B O 1
ATOM 3204 N N . TYR B 1 117 ? -2.092 -24.469 -17.969 1 93.25 117 TYR B N 1
ATOM 3205 C CA . TYR B 1 117 ? -2.021 -25.422 -16.875 1 93.25 117 TYR B CA 1
ATOM 3206 C C . TYR B 1 117 ? -3.195 -25.234 -15.914 1 93.25 117 TYR B C 1
ATOM 3208 O O . TYR B 1 117 ? -3.014 -24.812 -14.773 1 93.25 117 TYR B O 1
ATOM 3216 N N . PRO B 1 118 ? -4.359 -25.688 -16.234 1 91.44 118 PRO B N 1
ATOM 3217 C CA . PRO B 1 118 ? -5.586 -25.406 -15.484 1 91.44 118 PRO B CA 1
ATOM 3218 C C . PRO B 1 118 ? -5.609 -26.094 -14.117 1 91.44 118 PRO B C 1
ATOM 3220 O O . PRO B 1 118 ? -6.398 -25.703 -13.25 1 91.44 118 PRO B O 1
ATOM 3223 N N . ASN B 1 119 ? -4.715 -27.016 -13.922 1 89.44 119 ASN B N 1
ATOM 3224 C CA . ASN B 1 119 ? -4.766 -27.766 -12.672 1 89.44 119 ASN B CA 1
ATOM 3225 C C . ASN B 1 119 ? -3.721 -27.281 -11.672 1 89.44 119 ASN B C 1
ATOM 3227 O O . ASN B 1 119 ? -3.555 -27.859 -10.602 1 89.44 119 ASN B O 1
ATOM 3231 N N . ILE B 1 120 ? -3.01 -26.266 -12.016 1 89.31 120 ILE B N 1
ATOM 3232 C CA . ILE B 1 120 ? -2.062 -25.656 -11.086 1 89.31 120 ILE B CA 1
ATOM 3233 C C . ILE B 1 120 ? -2.703 -24.438 -10.43 1 89.31 120 ILE B C 1
ATOM 3235 O O . ILE B 1 120 ? -3.152 -23.516 -11.117 1 89.31 120 ILE B O 1
ATOM 3239 N N . ASP B 1 121 ? -2.791 -24.469 -9.117 1 89.06 121 ASP B N 1
ATOM 3240 C CA . ASP B 1 121 ? -3.322 -23.344 -8.367 1 89.06 121 ASP B CA 1
ATOM 3241 C C . ASP B 1 121 ? -2.287 -22.234 -8.242 1 89.06 121 ASP B C 1
ATOM 3243 O O . ASP B 1 121 ? -1.105 -22.5 -8.016 1 89.06 121 ASP B O 1
ATOM 3247 N N . ILE B 1 122 ? -2.752 -21.016 -8.477 1 92.38 122 ILE B N 1
ATOM 3248 C CA . ILE B 1 122 ? -1.87 -19.859 -8.398 1 92.38 122 ILE B CA 1
ATOM 3249 C C . ILE B 1 122 ? -2.309 -18.953 -7.246 1 92.38 122 ILE B C 1
ATOM 3251 O O . ILE B 1 122 ? -3.477 -18.562 -7.164 1 92.38 122 ILE B O 1
ATOM 3255 N N . ASN B 1 123 ? -1.407 -18.656 -6.348 1 88.62 123 ASN B N 1
ATOM 3256 C CA . ASN B 1 123 ? -1.622 -17.688 -5.277 1 88.62 123 ASN B CA 1
ATOM 3257 C C . ASN B 1 123 ? -0.686 -16.484 -5.41 1 88.62 123 ASN B C 1
ATOM 3259 O O . ASN B 1 123 ? 0.497 -16.656 -5.715 1 88.62 123 ASN B O 1
ATOM 3263 N N . ILE B 1 124 ? -1.265 -15.32 -5.246 1 92.69 124 ILE B N 1
ATOM 3264 C CA . ILE B 1 124 ? -0.491 -14.086 -5.355 1 92.69 124 ILE B CA 1
ATOM 3265 C C . ILE B 1 124 ? -0.437 -13.391 -3.998 1 92.69 124 ILE B C 1
ATOM 3267 O O . ILE B 1 124 ? -1.466 -13.219 -3.342 1 92.69 124 ILE B O 1
ATOM 3271 N N . MET B 1 125 ? 0.75 -13.008 -3.598 1 88.88 125 MET B N 1
ATOM 3272 C CA . MET B 1 125 ? 0.966 -12.188 -2.41 1 88.88 125 MET B CA 1
ATOM 3273 C C . MET B 1 125 ? 1.654 -10.875 -2.771 1 88.88 125 MET B C 1
ATOM 3275 O O . MET B 1 125 ? 2.748 -10.875 -3.342 1 88.88 125 MET B O 1
ATOM 3279 N N . GLN B 1 126 ? 0.979 -9.859 -2.439 1 90.38 126 GLN B N 1
ATOM 3280 C CA . GLN B 1 126 ? 1.55 -8.547 -2.73 1 90.38 126 GLN B CA 1
ATOM 3281 C C . GLN B 1 126 ? 2.141 -7.914 -1.473 1 90.38 126 GLN B C 1
ATOM 3283 O O . GLN B 1 126 ? 1.571 -8.031 -0.386 1 90.38 126 GLN B O 1
ATOM 3288 N N . GLY B 1 127 ? 3.285 -7.277 -1.617 1 86 127 GLY B N 1
ATOM 3289 C CA . GLY B 1 127 ? 3.967 -6.543 -0.562 1 86 127 GLY B CA 1
ATOM 3290 C C . GLY B 1 127 ? 5.027 -5.594 -1.086 1 86 127 GLY B C 1
ATOM 3291 O O . GLY B 1 127 ? 5.137 -5.383 -2.295 1 86 127 GLY B O 1
ATOM 3292 N N . ASP B 1 128 ? 5.672 -4.965 -0.162 1 85.44 128 ASP B N 1
ATOM 3293 C CA . ASP B 1 128 ? 6.785 -4.129 -0.592 1 85.44 128 ASP B CA 1
ATOM 3294 C C . ASP B 1 128 ? 8.016 -4.973 -0.93 1 85.44 128 ASP B C 1
ATOM 3296 O O . ASP B 1 128 ? 7.938 -6.203 -0.95 1 85.44 128 ASP B O 1
ATOM 3300 N N . TYR B 1 129 ? 9.117 -4.344 -1.283 1 87.88 129 TYR B N 1
ATOM 3301 C CA . TYR B 1 129 ? 10.312 -5.047 -1.732 1 87.88 129 TYR B CA 1
ATOM 3302 C C . TYR B 1 129 ? 10.844 -5.973 -0.645 1 87.88 129 TYR B C 1
ATOM 3304 O O . TYR B 1 129 ? 11.219 -7.113 -0.921 1 87.88 129 TYR B O 1
ATOM 3312 N N . GLU B 1 130 ? 10.836 -5.484 0.519 1 83.5 130 GLU B N 1
ATOM 3313 C CA . GLU B 1 130 ? 11.375 -6.258 1.635 1 83.5 130 GLU B CA 1
ATOM 3314 C C . GLU B 1 130 ? 10.484 -7.461 1.952 1 83.5 130 GLU B C 1
ATOM 3316 O O . GLU B 1 130 ? 10.984 -8.539 2.285 1 83.5 130 GLU B O 1
ATOM 3321 N N . ASP B 1 131 ? 9.211 -7.234 1.895 1 84.56 131 ASP B N 1
ATOM 3322 C CA . ASP B 1 131 ? 8.266 -8.328 2.111 1 84.56 131 ASP B CA 1
ATOM 3323 C C . ASP B 1 131 ? 8.531 -9.477 1.143 1 84.56 131 ASP B C 1
ATOM 3325 O O . ASP B 1 131 ? 8.664 -10.633 1.56 1 84.56 131 ASP B O 1
ATOM 3329 N N . VAL B 1 132 ? 8.609 -9.133 -0.068 1 92.25 132 VAL B N 1
ATOM 3330 C CA . VAL B 1 132 ? 8.727 -10.141 -1.113 1 92.25 132 VAL B CA 1
ATOM 3331 C C . VAL B 1 132 ? 10.031 -10.906 -0.947 1 92.25 132 VAL B C 1
ATOM 3333 O O . VAL B 1 132 ? 10.07 -12.133 -1.09 1 92.25 132 VAL B O 1
ATOM 3336 N N . LEU B 1 133 ? 11.086 -10.188 -0.659 1 89.81 133 LEU B N 1
ATOM 3337 C CA . LEU B 1 133 ? 12.367 -10.852 -0.455 1 89.81 133 LEU B CA 1
ATOM 3338 C C . LEU B 1 133 ? 12.32 -11.781 0.749 1 89.81 133 LEU B C 1
ATOM 3340 O O . LEU B 1 133 ? 12.82 -12.906 0.689 1 89.81 133 LEU B O 1
ATOM 3344 N N . PHE B 1 134 ? 11.742 -11.312 1.792 1 82.81 134 PHE B N 1
ATOM 3345 C CA . PHE B 1 134 ? 11.617 -12.102 3.01 1 82.81 134 PHE B CA 1
ATOM 3346 C C . PHE B 1 134 ? 10.781 -13.352 2.758 1 82.81 134 PHE B C 1
ATOM 3348 O O . PHE B 1 134 ? 11.164 -14.453 3.174 1 82.81 134 PHE B O 1
ATOM 3355 N N . TRP B 1 135 ? 9.648 -13.211 2.072 1 85.19 135 TRP B N 1
ATOM 3356 C CA . TRP B 1 135 ? 8.773 -14.336 1.763 1 85.19 135 TRP B CA 1
ATOM 3357 C C . TRP B 1 135 ? 9.492 -15.367 0.906 1 85.19 135 TRP B C 1
ATOM 3359 O O . TRP B 1 135 ? 9.305 -16.578 1.088 1 85.19 135 TRP B O 1
ATOM 3369 N N . THR B 1 136 ? 10.281 -14.875 -0.026 1 90.44 136 THR B N 1
ATOM 3370 C CA . THR B 1 136 ? 11 -15.781 -0.916 1 90.44 136 THR B CA 1
ATOM 3371 C C . THR B 1 136 ? 12.094 -16.531 -0.159 1 90.44 136 THR B C 1
ATOM 3373 O O . THR B 1 136 ? 12.227 -17.75 -0.296 1 90.44 136 THR B O 1
ATOM 3376 N N . LYS B 1 137 ? 12.789 -15.75 0.615 1 82.38 137 LYS B N 1
ATOM 3377 C CA . LYS B 1 137 ? 13.883 -16.328 1.392 1 82.38 137 LYS B CA 1
ATOM 3378 C C . LYS B 1 137 ? 13.375 -17.406 2.348 1 82.38 137 LYS B C 1
ATOM 3380 O O . LYS B 1 137 ? 14.039 -18.422 2.555 1 82.38 137 LYS B O 1
ATOM 3385 N N . THR B 1 138 ? 12.227 -17.156 2.889 1 74 138 THR B N 1
ATOM 3386 C CA . THR B 1 138 ? 11.695 -18.047 3.922 1 74 138 THR B CA 1
ATOM 3387 C C . THR B 1 138 ? 10.805 -19.125 3.307 1 74 138 THR B C 1
ATOM 3389 O O . THR B 1 138 ? 10.258 -19.969 4.02 1 74 138 THR B O 1
ATOM 3392 N N . GLY B 1 139 ? 10.578 -19.062 2.072 1 77.62 139 GLY B N 1
ATOM 3393 C CA . GLY B 1 139 ? 9.828 -20.094 1.383 1 77.62 139 GLY B CA 1
ATOM 3394 C C . GLY B 1 139 ? 8.328 -19.891 1.444 1 77.62 139 GLY B C 1
ATOM 3395 O O . GLY B 1 139 ? 7.562 -20.781 1.065 1 77.62 139 GLY B O 1
ATOM 3396 N N . VAL B 1 140 ? 7.918 -18.75 1.942 1 77.5 140 VAL B N 1
ATOM 3397 C CA . VAL B 1 140 ? 6.496 -18.422 1.96 1 77.5 140 VAL B CA 1
ATOM 3398 C C . VAL B 1 140 ? 5.98 -18.281 0.53 1 77.5 140 VAL B C 1
ATOM 3400 O O . VAL B 1 140 ? 4.848 -18.656 0.231 1 77.5 140 VAL B O 1
ATOM 3403 N N . VAL B 1 141 ? 6.836 -17.719 -0.334 1 90 141 VAL B N 1
ATOM 3404 C CA . VAL B 1 141 ? 6.516 -17.641 -1.756 1 90 141 VAL B CA 1
ATOM 3405 C C . VAL B 1 141 ? 7.551 -18.422 -2.561 1 90 141 VAL B C 1
ATOM 3407 O O . VAL B 1 141 ? 8.711 -18.547 -2.152 1 90 141 VAL B O 1
ATOM 3410 N N . ASP B 1 142 ? 7.09 -18.969 -3.645 1 90.62 142 ASP B N 1
ATOM 3411 C CA . ASP B 1 142 ? 7.945 -19.797 -4.488 1 90.62 142 ASP B CA 1
ATOM 3412 C C . ASP B 1 142 ? 8.781 -18.938 -5.434 1 90.62 142 ASP B C 1
ATOM 3414 O O . ASP B 1 142 ? 9.938 -19.266 -5.723 1 90.62 142 ASP B O 1
ATOM 3418 N N . ILE B 1 143 ? 8.141 -17.938 -5.984 1 96.75 143 ILE B N 1
ATOM 3419 C CA . ILE B 1 143 ? 8.766 -17 -6.918 1 96.75 143 ILE B CA 1
ATOM 3420 C C . ILE B 1 143 ? 8.484 -15.57 -6.473 1 96.75 143 ILE B C 1
ATOM 3422 O O . ILE B 1 143 ? 7.332 -15.211 -6.207 1 96.75 143 ILE B O 1
ATOM 3426 N N . GLY B 1 144 ? 9.555 -14.82 -6.32 1 97.88 144 GLY B N 1
ATOM 3427 C CA . GLY B 1 144 ? 9.375 -13.414 -5.984 1 97.88 144 GLY B CA 1
ATOM 3428 C C . GLY B 1 144 ? 9.797 -12.477 -7.102 1 97.88 144 GLY B C 1
ATOM 3429 O O . GLY B 1 144 ? 10.82 -12.695 -7.746 1 97.88 144 GLY B O 1
ATOM 3430 N N . PHE B 1 145 ? 8.969 -11.516 -7.398 1 97.94 145 PHE B N 1
ATOM 3431 C CA . PHE B 1 145 ? 9.422 -10.367 -8.18 1 97.94 145 PHE B CA 1
ATOM 3432 C C . PHE B 1 145 ? 10.203 -9.398 -7.297 1 97.94 145 PHE B C 1
ATOM 3434 O O . PHE B 1 145 ? 9.781 -9.078 -6.184 1 97.94 145 PHE B O 1
ATOM 3441 N N . ALA B 1 146 ? 11.375 -8.938 -7.828 1 95.62 146 ALA B N 1
ATOM 3442 C CA . ALA B 1 146 ? 12.211 -8.039 -7.043 1 95.62 146 ALA B CA 1
ATOM 3443 C C . ALA B 1 146 ? 12.906 -7.012 -7.934 1 95.62 146 ALA B C 1
ATOM 3445 O O . ALA B 1 146 ? 12.945 -7.168 -9.156 1 95.62 146 ALA B O 1
ATOM 3446 N N . THR B 1 147 ? 13.273 -5.957 -7.332 1 93.56 147 THR B N 1
ATOM 3447 C CA . THR B 1 147 ? 14.25 -5.078 -7.965 1 93.56 147 THR B CA 1
ATOM 3448 C C . THR B 1 147 ? 15.672 -5.57 -7.707 1 93.56 147 THR B C 1
ATOM 3450 O O . THR B 1 147 ? 16.062 -5.801 -6.559 1 93.56 147 THR B O 1
ATOM 3453 N N . LEU B 1 148 ? 16.422 -5.773 -8.734 1 94.06 148 LEU B N 1
ATOM 3454 C CA . LEU B 1 148 ? 17.734 -6.398 -8.672 1 94.06 148 LEU B CA 1
ATOM 3455 C C . LEU B 1 148 ? 18.844 -5.344 -8.656 1 94.06 148 LEU B C 1
ATOM 3457 O O . LEU B 1 148 ? 18.672 -4.262 -9.227 1 94.06 148 LEU B O 1
ATOM 3461 N N . PRO B 1 149 ? 19.953 -5.629 -8.055 1 93.25 149 PRO B N 1
ATOM 3462 C CA . PRO B 1 149 ? 20.312 -6.871 -7.371 1 93.25 149 PRO B CA 1
ATOM 3463 C C . PRO B 1 149 ? 19.766 -6.938 -5.941 1 93.25 149 PRO B C 1
ATOM 3465 O O . PRO B 1 149 ? 19.453 -5.902 -5.355 1 93.25 149 PRO B O 1
ATOM 3468 N N . VAL B 1 150 ? 19.625 -8.211 -5.535 1 90.75 150 VAL B N 1
ATOM 3469 C CA . VAL B 1 150 ? 19.234 -8.398 -4.141 1 90.75 150 VAL B CA 1
ATOM 3470 C C . VAL B 1 150 ? 20.422 -8.914 -3.336 1 90.75 150 VAL B C 1
ATOM 3472 O O . VAL B 1 150 ? 21.359 -9.508 -3.895 1 90.75 150 VAL B O 1
ATOM 3475 N N . LYS B 1 151 ? 20.656 -8.578 -2.094 1 81.06 151 LYS B N 1
ATOM 3476 C CA . LYS B 1 151 ? 21.766 -9 -1.235 1 81.06 151 LYS B CA 1
ATOM 3477 C C . LYS B 1 151 ? 21.438 -10.305 -0.518 1 81.06 151 LYS B C 1
ATOM 3479 O O . LYS B 1 151 ? 21.656 -10.43 0.687 1 81.06 151 LYS B O 1
ATOM 3484 N N . GLU B 1 152 ? 20.797 -11.211 -1.193 1 77.5 152 GLU B N 1
ATOM 3485 C CA . GLU B 1 152 ? 20.375 -12.469 -0.569 1 77.5 152 GLU B CA 1
ATOM 3486 C C . GLU B 1 152 ? 20.891 -13.672 -1.348 1 77.5 152 GLU B C 1
ATOM 3488 O O . GLU B 1 152 ? 21.281 -13.547 -2.508 1 77.5 152 GLU B O 1
ATOM 3493 N N . ASP B 1 153 ? 21 -14.766 -0.625 1 84.12 153 ASP B N 1
ATOM 3494 C CA . ASP B 1 153 ? 21.391 -16.016 -1.264 1 84.12 153 ASP B CA 1
ATOM 3495 C C . ASP B 1 153 ? 20.234 -16.609 -2.074 1 84.12 153 ASP B C 1
ATOM 3497 O O . ASP B 1 153 ? 19.766 -17.703 -1.773 1 84.12 153 ASP B O 1
ATOM 3501 N N . LEU B 1 154 ? 19.734 -15.914 -2.969 1 92.56 154 LEU B N 1
ATOM 3502 C CA . LEU B 1 154 ? 18.688 -16.312 -3.91 1 92.56 154 LEU B CA 1
ATOM 3503 C C . LEU B 1 154 ? 19.203 -16.219 -5.348 1 92.56 154 LEU B C 1
ATOM 3505 O O . LEU B 1 154 ? 20.141 -15.492 -5.633 1 92.56 154 LEU B O 1
ATOM 3509 N N . VAL B 1 155 ? 18.641 -17 -6.188 1 95.38 155 VAL B N 1
ATOM 3510 C CA . VAL B 1 155 ? 18.953 -16.922 -7.613 1 95.38 155 VAL B CA 1
ATOM 3511 C C . VAL B 1 155 ? 18.188 -15.758 -8.242 1 95.38 155 VAL B C 1
ATOM 3513 O O . VAL B 1 155 ? 16.984 -15.617 -8.039 1 95.38 155 VAL B O 1
ATOM 3516 N N . GLU B 1 156 ? 18.906 -14.969 -8.914 1 97.44 156 GLU B N 1
ATOM 3517 C CA . GLU B 1 156 ? 18.312 -13.797 -9.555 1 97.44 156 GLU B CA 1
ATOM 3518 C C . GLU B 1 156 ? 18.188 -13.992 -11.062 1 97.44 156 GLU B C 1
ATOM 3520 O O . GLU B 1 156 ? 19.094 -14.547 -11.695 1 97.44 156 GLU B O 1
ATOM 3525 N N . THR B 1 157 ? 17.062 -13.602 -11.703 1 97.81 157 THR B N 1
ATOM 3526 C CA . THR B 1 157 ? 16.844 -13.602 -13.141 1 97.81 157 THR B CA 1
ATOM 3527 C C . THR B 1 157 ? 16.297 -12.258 -13.602 1 97.81 157 THR B C 1
ATOM 3529 O O . THR B 1 157 ? 15.102 -11.969 -13.422 1 97.81 157 THR B O 1
ATOM 3532 N N . PRO B 1 158 ? 17.156 -11.422 -14.227 1 97.5 158 PRO B N 1
ATOM 3533 C CA . PRO B 1 158 ? 16.656 -10.133 -14.719 1 97.5 158 PRO B CA 1
ATOM 3534 C C . PRO B 1 158 ? 15.609 -10.289 -15.812 1 97.5 158 PRO B C 1
ATOM 3536 O O . PRO B 1 158 ? 15.727 -11.172 -16.672 1 97.5 158 PRO B O 1
ATOM 3539 N N . LEU B 1 159 ? 14.555 -9.469 -15.758 1 98.06 159 LEU B N 1
ATOM 3540 C CA . LEU B 1 159 ? 13.461 -9.57 -16.719 1 98.06 159 LEU B CA 1
ATOM 3541 C C . LEU B 1 159 ? 13.312 -8.266 -17.5 1 98.06 159 LEU B C 1
ATOM 3543 O O . LEU B 1 159 ? 13.039 -8.297 -18.703 1 98.06 159 LEU B O 1
ATOM 3547 N N . TYR B 1 160 ? 13.398 -7.117 -16.828 1 96.5 160 TYR B N 1
ATOM 3548 C CA . TYR B 1 160 ? 12.945 -5.871 -17.422 1 96.5 160 TYR B CA 1
ATOM 3549 C C . TYR B 1 160 ? 13.664 -4.676 -16.812 1 96.5 160 TYR B C 1
ATOM 3551 O O . TYR B 1 160 ? 13.82 -4.594 -15.594 1 96.5 160 TYR B O 1
ATOM 3559 N N . MET B 1 161 ? 14.164 -3.785 -17.625 1 95.56 161 MET B N 1
ATOM 3560 C CA . MET B 1 161 ? 14.695 -2.502 -17.172 1 95.56 161 MET B CA 1
ATOM 3561 C C . MET B 1 161 ? 13.609 -1.43 -17.188 1 95.56 161 MET B C 1
ATOM 3563 O O . MET B 1 161 ? 13.18 -0.985 -18.25 1 95.56 161 MET B O 1
ATOM 3567 N N . ASP B 1 162 ? 13.266 -0.999 -16 1 95.56 162 ASP B N 1
ATOM 3568 C CA . ASP B 1 162 ? 12.164 -0.059 -15.805 1 95.56 162 ASP B CA 1
ATOM 3569 C C . ASP B 1 162 ? 12.688 1.356 -15.578 1 95.56 162 ASP B C 1
ATOM 3571 O O . ASP B 1 162 ? 13.305 1.634 -14.547 1 95.56 162 ASP B O 1
ATOM 3575 N N . ARG B 1 163 ? 12.453 2.217 -16.531 1 95.44 163 ARG B N 1
ATOM 3576 C CA . ARG B 1 163 ? 12.969 3.58 -16.469 1 95.44 163 ARG B CA 1
ATOM 3577 C C . ARG B 1 163 ? 12.352 4.348 -15.305 1 95.44 163 ARG B C 1
ATOM 3579 O O . ARG B 1 163 ? 11.164 4.207 -15.023 1 95.44 163 ARG B O 1
ATOM 3586 N N . LEU B 1 164 ? 13.234 5.117 -14.641 1 94.69 164 LEU B N 1
ATOM 3587 C CA . LEU B 1 164 ? 12.727 6.102 -13.688 1 94.69 164 LEU B CA 1
ATOM 3588 C C . LEU B 1 164 ? 12.398 7.414 -14.398 1 94.69 164 LEU B C 1
ATOM 3590 O O . LEU B 1 164 ? 13.18 7.902 -15.203 1 94.69 164 LEU B O 1
ATOM 3594 N N . LEU B 1 165 ? 11.227 7.965 -14.109 1 95.62 165 LEU B N 1
ATOM 3595 C CA . LEU B 1 165 ? 10.727 9.18 -14.742 1 95.62 165 LEU B CA 1
ATOM 3596 C C . LEU B 1 165 ? 10.375 10.234 -13.695 1 95.62 165 LEU B C 1
ATOM 3598 O O . LEU B 1 165 ? 10.133 9.898 -12.531 1 95.62 165 LEU B O 1
ATOM 3602 N N . CYS B 1 166 ? 10.422 11.398 -14.078 1 95.38 166 CYS B N 1
ATOM 3603 C CA . CYS B 1 166 ? 9.992 12.508 -13.227 1 95.38 166 CYS B CA 1
ATOM 3604 C C . CYS B 1 166 ? 8.57 12.938 -13.586 1 95.38 166 CYS B C 1
ATOM 3606 O O . CYS B 1 166 ? 8.281 13.227 -14.75 1 95.38 166 CYS B O 1
ATOM 3608 N N . ILE B 1 167 ? 7.703 12.945 -12.617 1 95.31 167 ILE B N 1
ATOM 3609 C CA . ILE B 1 167 ? 6.355 13.453 -12.844 1 95.31 167 ILE B CA 1
ATOM 3610 C C . ILE B 1 167 ? 6.188 14.805 -12.148 1 95.31 167 ILE B C 1
ATOM 3612 O O . ILE B 1 167 ? 6.703 15.016 -11.047 1 95.31 167 ILE B O 1
ATOM 3616 N N . THR B 1 168 ? 5.566 15.688 -12.844 1 96.25 168 THR B N 1
ATOM 3617 C CA . THR B 1 168 ? 5.406 17.047 -12.359 1 96.25 168 THR B CA 1
ATOM 3618 C C . THR B 1 168 ? 3.979 17.547 -12.586 1 96.25 168 THR B C 1
ATOM 3620 O O . THR B 1 168 ? 3.24 16.969 -13.391 1 96.25 168 THR B O 1
ATOM 3623 N N . PRO B 1 169 ? 3.623 18.594 -11.812 1 95.94 169 PRO B N 1
ATOM 3624 C CA . PRO B 1 169 ? 2.379 19.266 -12.172 1 95.94 169 PRO B CA 1
ATOM 3625 C C . PRO B 1 169 ? 2.414 19.844 -13.586 1 95.94 169 PRO B C 1
ATOM 3627 O O . PRO B 1 169 ? 3.494 20.047 -14.148 1 95.94 169 PRO B O 1
ATOM 3630 N N . LYS B 1 170 ? 1.233 20.156 -14.117 1 95.44 170 LYS B N 1
ATOM 3631 C CA . LYS B 1 170 ? 1.105 20.609 -15.5 1 95.44 170 LYS B CA 1
ATOM 3632 C C . LYS B 1 170 ? 1.771 21.969 -15.711 1 95.44 170 LYS B C 1
ATOM 3634 O O . LYS B 1 170 ? 2.23 22.281 -16.812 1 95.44 170 LYS B O 1
ATOM 3639 N N . ASN B 1 171 ? 1.949 22.703 -14.695 1 94.38 171 ASN B N 1
ATOM 3640 C CA . ASN B 1 171 ? 2.498 24.047 -14.828 1 94.38 171 ASN B CA 1
ATOM 3641 C C . ASN B 1 171 ? 4.016 24.047 -14.672 1 94.38 171 ASN B C 1
ATOM 3643 O O . ASN B 1 171 ? 4.652 25.094 -14.789 1 94.38 171 ASN B O 1
ATOM 3647 N N . PHE B 1 172 ? 4.59 22.906 -14.391 1 94.94 172 PHE B N 1
ATOM 3648 C CA . PHE B 1 172 ? 6.043 22.812 -14.289 1 94.94 172 PHE B CA 1
ATOM 3649 C C . PHE B 1 172 ? 6.699 22.984 -15.656 1 94.94 172 PHE B C 1
ATOM 3651 O O . PHE B 1 172 ? 6.238 22.422 -16.641 1 94.94 172 PHE B O 1
ATOM 3658 N N . LYS B 1 173 ? 7.758 23.828 -15.719 1 93.62 173 LYS B N 1
ATOM 3659 C CA . LYS B 1 173 ? 8.484 24.078 -16.969 1 93.62 173 LYS B CA 1
ATOM 3660 C C . LYS B 1 173 ? 9.977 23.828 -16.781 1 93.62 173 LYS B C 1
ATOM 3662 O O . LYS B 1 173 ? 10.688 24.656 -16.219 1 93.62 173 LYS B O 1
ATOM 3667 N N . PRO B 1 174 ? 10.406 22.719 -17.281 1 93.88 174 PRO B N 1
ATOM 3668 C CA . PRO B 1 174 ? 11.852 22.484 -17.234 1 93.88 174 PRO B CA 1
ATOM 3669 C C . PRO B 1 174 ? 12.617 23.344 -18.234 1 93.88 174 PRO B C 1
ATOM 3671 O O . PRO B 1 174 ? 12.016 23.984 -19.094 1 93.88 174 PRO B O 1
ATOM 3674 N N . VAL B 1 175 ? 13.992 23.359 -18.047 1 93.69 175 VAL B N 1
ATOM 3675 C CA . VAL B 1 175 ? 14.859 24.109 -18.953 1 93.69 175 VAL B CA 1
ATOM 3676 C C . VAL B 1 175 ? 14.75 23.547 -20.359 1 93.69 175 VAL B C 1
ATOM 3678 O O . VAL B 1 175 ? 14.648 24.297 -21.328 1 93.69 175 VAL B O 1
ATOM 3681 N N . HIS B 1 176 ? 14.727 22.219 -20.391 1 92 176 HIS B N 1
ATOM 3682 C CA . HIS B 1 176 ? 14.562 21.516 -21.656 1 92 176 HIS B CA 1
ATOM 3683 C C . HIS B 1 176 ? 13.148 20.984 -21.828 1 92 176 HIS B C 1
ATOM 3685 O O . HIS B 1 176 ? 12.57 20.453 -20.875 1 92 176 HIS B O 1
ATOM 3691 N N . SER B 1 177 ? 12.406 21.234 -22.812 1 90.69 177 SER B N 1
ATOM 3692 C CA . SER B 1 177 ? 10.984 20.938 -23 1 90.69 177 SER B CA 1
ATOM 3693 C C . SER B 1 177 ? 10.727 19.438 -23.016 1 90.69 177 SER B C 1
ATOM 3695 O O . SER B 1 177 ? 9.609 19 -22.734 1 90.69 177 SER B O 1
ATOM 3697 N N . LYS B 1 178 ? 11.719 18.625 -23.219 1 94.25 178 LYS B N 1
ATOM 3698 C CA . LYS B 1 178 ? 11.43 17.203 -23.453 1 94.25 178 LYS B CA 1
ATOM 3699 C C . LYS B 1 178 ? 11.953 16.344 -22.312 1 94.25 178 LYS B C 1
ATOM 3701 O O . LYS B 1 178 ? 11.602 15.172 -22.203 1 94.25 178 LYS B O 1
ATOM 3706 N N . TYR B 1 179 ? 12.844 16.844 -21.484 1 96.88 179 TYR B N 1
ATOM 3707 C CA . TYR B 1 179 ? 13.422 16.078 -20.375 1 96.88 179 TYR B CA 1
ATOM 3708 C C . TYR B 1 179 ? 13.797 17 -19.219 1 96.88 179 TYR B C 1
ATOM 3710 O O . TYR B 1 179 ? 13.844 18.219 -19.375 1 96.88 179 TYR B O 1
ATOM 3718 N N . VAL B 1 180 ? 14.016 16.391 -18.062 1 96.75 180 VAL B N 1
ATOM 3719 C CA . VAL B 1 180 ? 14.492 17.156 -16.922 1 96.75 180 VAL B CA 1
ATOM 3720 C C . VAL B 1 180 ? 15.914 16.734 -16.562 1 96.75 180 VAL B C 1
ATOM 3722 O O . VAL B 1 180 ? 16.266 15.57 -16.703 1 96.75 180 VAL B O 1
ATOM 3725 N N . THR B 1 181 ? 16.656 17.703 -16.141 1 96.25 181 THR B N 1
ATOM 3726 C CA . THR B 1 181 ? 17.969 17.438 -15.578 1 96.25 181 THR B CA 1
ATOM 3727 C C . THR B 1 181 ? 17.922 17.453 -14.047 1 96.25 181 THR B C 1
ATOM 3729 O O . THR B 1 181 ? 16.906 17.828 -13.461 1 96.25 181 THR B O 1
ATOM 3732 N N . ILE B 1 182 ? 19.016 17.016 -13.477 1 94.44 182 ILE B N 1
ATOM 3733 C CA . ILE B 1 182 ? 19.109 17.031 -12.023 1 94.44 182 ILE B CA 1
ATOM 3734 C C . ILE B 1 182 ? 18.969 18.469 -11.516 1 94.44 182 ILE B C 1
ATOM 3736 O O . ILE B 1 182 ? 18.359 18.703 -10.469 1 94.44 182 ILE B O 1
ATOM 3740 N N . ASP B 1 183 ? 19.453 19.359 -12.211 1 93.5 183 ASP B N 1
ATOM 3741 C CA . ASP B 1 183 ? 19.375 20.75 -11.82 1 93.5 183 ASP B CA 1
ATOM 3742 C C . ASP B 1 183 ? 17.938 21.266 -11.867 1 93.5 183 ASP B C 1
ATOM 3744 O O . ASP B 1 183 ? 17.547 22.109 -11.062 1 93.5 183 ASP B O 1
ATOM 3748 N N . ASP B 1 184 ? 17.203 20.766 -12.805 1 94.44 184 ASP B N 1
ATOM 3749 C CA . ASP B 1 184 ? 15.812 21.156 -12.93 1 94.44 184 ASP B CA 1
ATOM 3750 C C . ASP B 1 184 ? 15.023 20.797 -11.672 1 94.44 184 ASP B C 1
ATOM 3752 O O . ASP B 1 184 ? 14.047 21.469 -11.328 1 94.44 184 ASP B O 1
ATOM 3756 N N . ILE B 1 185 ? 15.508 19.656 -10.992 1 91.88 185 ILE B N 1
ATOM 3757 C CA . ILE B 1 185 ? 14.625 19.109 -9.969 1 91.88 185 ILE B CA 1
ATOM 3758 C C . ILE B 1 185 ? 15.25 19.297 -8.586 1 91.88 185 ILE B C 1
ATOM 3760 O O . ILE B 1 185 ? 14.609 19.016 -7.57 1 91.88 185 ILE B O 1
ATOM 3764 N N . ARG B 1 186 ? 16.406 19.797 -8.398 1 89.5 186 ARG B N 1
ATOM 3765 C CA . ARG B 1 186 ? 17.188 19.875 -7.168 1 89.5 186 ARG B CA 1
ATOM 3766 C C . ARG B 1 186 ? 16.438 20.672 -6.102 1 89.5 186 ARG B C 1
ATOM 3768 O O . ARG B 1 186 ? 16.453 20.297 -4.926 1 89.5 186 ARG B O 1
ATOM 3775 N N . ASP B 1 187 ? 15.719 21.719 -6.359 1 85.88 187 ASP B N 1
ATOM 3776 C CA . ASP B 1 187 ? 15.094 22.562 -5.352 1 85.88 187 ASP B CA 1
ATOM 3777 C C . ASP B 1 187 ? 13.578 22.469 -5.414 1 85.88 187 ASP B C 1
ATOM 3779 O O . ASP B 1 187 ? 12.867 23.359 -4.93 1 85.88 187 ASP B O 1
ATOM 3783 N N . GLN B 1 188 ? 13.18 21.344 -5.922 1 88.25 188 GLN B N 1
ATOM 3784 C CA . GLN B 1 188 ? 11.734 21.141 -6.02 1 88.25 188 GLN B CA 1
ATOM 3785 C C . GLN B 1 188 ? 11.203 20.359 -4.816 1 88.25 188 GLN B C 1
ATOM 3787 O O . GLN B 1 188 ? 11.938 19.578 -4.207 1 88.25 188 GLN B O 1
ATOM 3792 N N . PRO B 1 189 ? 9.984 20.609 -4.414 1 87.94 189 PRO B N 1
ATOM 3793 C CA . PRO B 1 189 ? 9.375 19.781 -3.369 1 87.94 189 PRO B CA 1
ATOM 3794 C C . PRO B 1 189 ? 9.062 18.359 -3.84 1 87.94 189 PRO B C 1
ATOM 3796 O O . PRO B 1 189 ? 8.188 18.172 -4.688 1 87.94 189 PRO B O 1
ATOM 3799 N N . PHE B 1 190 ? 9.734 17.422 -3.174 1 87.88 190 PHE B N 1
ATOM 3800 C CA . PHE B 1 190 ? 9.57 16.047 -3.594 1 87.88 190 PHE B CA 1
ATOM 3801 C C . PHE B 1 190 ? 8.516 15.336 -2.75 1 87.88 190 PHE B C 1
ATOM 3803 O O . PHE B 1 190 ? 8.453 15.539 -1.534 1 87.88 190 PHE B O 1
ATOM 3810 N N . ILE B 1 191 ? 7.719 14.617 -3.451 1 87.81 191 ILE B N 1
ATOM 3811 C CA . ILE B 1 191 ? 6.824 13.656 -2.807 1 87.81 191 ILE B CA 1
ATOM 3812 C C . ILE B 1 191 ? 7.465 12.273 -2.812 1 87.81 191 ILE B C 1
ATOM 3814 O O . ILE B 1 191 ? 7.766 11.727 -3.875 1 87.81 191 ILE B O 1
ATOM 3818 N N . LEU B 1 192 ? 7.668 11.719 -1.605 1 80 192 LEU B N 1
ATOM 3819 C CA . LEU B 1 192 ? 8.406 10.469 -1.515 1 80 192 LEU B CA 1
ATOM 3820 C C . LEU B 1 192 ? 7.516 9.352 -0.978 1 80 192 LEU B C 1
ATOM 3822 O O . LEU B 1 192 ? 6.59 9.609 -0.205 1 80 192 LEU B O 1
ATOM 3826 N N . GLN B 1 193 ? 7.832 8.227 -1.526 1 78.38 193 GLN B N 1
ATOM 3827 C CA . GLN B 1 193 ? 7.211 7.039 -0.952 1 78.38 193 GLN B CA 1
ATOM 3828 C C . GLN B 1 193 ? 7.902 6.629 0.345 1 78.38 193 GLN B C 1
ATOM 3830 O O . GLN B 1 193 ? 9.102 6.836 0.506 1 78.38 193 GLN B O 1
ATOM 3835 N N . ARG B 1 194 ? 7.039 6.145 1.274 1 65.38 194 ARG B N 1
ATOM 3836 C CA . ARG B 1 194 ? 7.566 5.676 2.553 1 65.38 194 ARG B CA 1
ATOM 3837 C C . ARG B 1 194 ? 8.602 4.574 2.346 1 65.38 194 ARG B C 1
ATOM 3839 O O . ARG B 1 194 ? 8.57 3.871 1.335 1 65.38 194 ARG B O 1
ATOM 3846 N N . GLU B 1 195 ? 9.414 4.387 3.41 1 57.47 195 GLU B N 1
ATOM 3847 C CA . GLU B 1 195 ? 10.477 3.387 3.373 1 57.47 195 GLU B CA 1
ATOM 3848 C C . GLU B 1 195 ? 9.914 1.983 3.172 1 57.47 195 GLU B C 1
ATOM 3850 O O . GLU B 1 195 ? 8.82 1.677 3.646 1 57.47 195 GLU B O 1
ATOM 3855 N N . GLY B 1 196 ? 10.477 1.169 2.336 1 56.09 196 GLY B N 1
ATOM 3856 C CA . GLY B 1 196 ? 10.125 -0.195 1.972 1 56.09 196 GLY B CA 1
ATOM 3857 C C . GLY B 1 196 ? 9.773 -0.351 0.506 1 56.09 196 GLY B C 1
ATOM 3858 O O . GLY B 1 196 ? 9.961 -1.422 -0.075 1 56.09 196 GLY B O 1
ATOM 3859 N N . TYR B 1 197 ? 9.07 0.705 0.046 1 52.09 197 TYR B N 1
ATOM 3860 C CA . TYR B 1 197 ? 8.703 0.685 -1.365 1 52.09 197 TYR B CA 1
ATOM 3861 C C . TYR B 1 197 ? 9.688 1.49 -2.199 1 52.09 197 TYR B C 1
ATOM 3863 O O . TYR B 1 197 ? 9.617 1.494 -3.43 1 52.09 197 TYR B O 1
ATOM 3871 N N . ASN B 1 198 ? 10.625 2.24 -1.472 1 59.56 198 ASN B N 1
ATOM 3872 C CA . ASN B 1 198 ? 11.227 3.395 -2.127 1 59.56 198 ASN B CA 1
ATOM 3873 C C . ASN B 1 198 ? 12.727 3.188 -2.355 1 59.56 198 ASN B C 1
ATOM 3875 O O . ASN B 1 198 ? 13.477 4.156 -2.49 1 59.56 198 ASN B O 1
ATOM 3879 N N . SER B 1 199 ? 13.039 2.012 -2.537 1 64.12 199 SER B N 1
ATOM 3880 C CA . SER B 1 199 ? 14.492 1.88 -2.65 1 64.12 199 SER B CA 1
ATOM 3881 C C . SER B 1 199 ? 15.008 2.578 -3.902 1 64.12 199 SER B C 1
ATOM 3883 O O . SER B 1 199 ? 16.062 3.219 -3.869 1 64.12 199 SER B O 1
ATOM 3885 N N . ASP B 1 200 ? 14.117 2.656 -4.816 1 77.69 200 ASP B N 1
ATOM 3886 C CA . ASP B 1 200 ? 14.609 3.199 -6.074 1 77.69 200 ASP B CA 1
ATOM 3887 C C . ASP B 1 200 ? 14.695 4.723 -6.02 1 77.69 200 ASP B C 1
ATOM 3889 O O . ASP B 1 200 ? 15.719 5.309 -6.398 1 77.69 200 ASP B O 1
ATOM 3893 N N . THR B 1 201 ? 13.703 5.344 -5.52 1 77.94 201 THR B N 1
ATOM 3894 C CA . THR B 1 201 ? 13.656 6.797 -5.438 1 77.94 201 THR B CA 1
ATOM 3895 C C . THR B 1 201 ? 14.664 7.32 -4.422 1 77.94 201 THR B C 1
ATOM 3897 O O . THR B 1 201 ? 15.328 8.328 -4.656 1 77.94 201 THR B O 1
ATOM 3900 N N . ILE B 1 202 ? 14.766 6.57 -3.406 1 76.25 202 ILE B N 1
ATOM 3901 C CA . ILE B 1 202 ? 15.719 6.961 -2.371 1 76.25 202 ILE B CA 1
ATOM 3902 C C . ILE B 1 202 ? 17.141 6.836 -2.902 1 76.25 202 ILE B C 1
ATOM 3904 O O . ILE B 1 202 ? 17.984 7.699 -2.648 1 76.25 202 ILE B O 1
ATOM 3908 N N . SER B 1 203 ? 17.375 5.746 -3.561 1 80.56 203 SER B N 1
ATOM 3909 C CA . SER B 1 203 ? 18.688 5.559 -4.168 1 80.56 203 SER B CA 1
ATOM 3910 C C . SER B 1 203 ? 19 6.676 -5.152 1 80.56 203 SER B C 1
ATOM 3912 O O . SER B 1 203 ? 20.141 7.133 -5.234 1 80.56 203 SER B O 1
ATOM 3914 N N . PHE B 1 204 ? 18.016 7.074 -5.84 1 86.5 204 PHE B N 1
ATOM 3915 C CA . PHE B 1 204 ? 18.156 8.172 -6.789 1 86.5 204 PHE B CA 1
ATOM 3916 C C . PHE B 1 204 ? 18.516 9.469 -6.07 1 86.5 204 PHE B C 1
ATOM 3918 O O . PHE B 1 204 ? 19.453 10.172 -6.477 1 86.5 204 PHE B O 1
ATOM 3925 N N . ILE B 1 205 ? 17.828 9.703 -5.062 1 82.62 205 ILE B N 1
ATOM 3926 C CA . ILE B 1 205 ? 18.031 10.93 -4.293 1 82.62 205 ILE B CA 1
ATOM 3927 C C . ILE B 1 205 ? 19.422 10.945 -3.691 1 82.62 205 ILE B C 1
ATOM 3929 O O . ILE B 1 205 ? 20.109 11.977 -3.721 1 82.62 205 ILE B O 1
ATOM 3933 N N . LYS B 1 206 ? 19.812 9.844 -3.201 1 82.19 206 LYS B N 1
ATOM 3934 C CA . LYS B 1 206 ? 21.141 9.719 -2.607 1 82.19 206 LYS B CA 1
ATOM 3935 C C . LYS B 1 206 ? 22.234 9.867 -3.666 1 82.19 206 LYS B C 1
ATOM 3937 O O . LYS B 1 206 ? 23.234 10.562 -3.449 1 82.19 206 LYS B O 1
ATOM 3942 N N . LYS B 1 207 ? 22.078 9.25 -4.746 1 87.56 207 LYS B N 1
ATOM 3943 C CA . LYS B 1 207 ? 23.047 9.242 -5.836 1 87.56 207 LYS B CA 1
ATOM 3944 C C . LYS B 1 207 ? 23.344 10.656 -6.312 1 87.56 207 LYS B C 1
ATOM 3946 O O . LYS B 1 207 ? 24.5 10.984 -6.613 1 87.56 207 LYS B O 1
ATOM 3951 N N . TYR B 1 208 ? 22.344 11.5 -6.32 1 90.69 208 TYR B N 1
ATOM 3952 C CA . TYR B 1 208 ? 22.516 12.836 -6.887 1 90.69 208 TYR B CA 1
ATOM 3953 C C . TYR B 1 208 ? 22.516 13.898 -5.797 1 90.69 208 TYR B C 1
ATOM 3955 O O . TYR B 1 208 ? 22.422 15.094 -6.086 1 90.69 208 TYR B O 1
ATOM 3963 N N . ASN B 1 209 ? 22.484 13.484 -4.574 1 86 209 ASN B N 1
ATOM 3964 C CA . ASN B 1 209 ? 22.594 14.367 -3.416 1 86 209 ASN B CA 1
ATOM 3965 C C . ASN B 1 209 ? 21.516 15.43 -3.408 1 86 209 ASN B C 1
ATOM 3967 O O . ASN B 1 209 ? 21.797 16.625 -3.27 1 86 209 ASN B O 1
ATOM 3971 N N . LEU B 1 210 ? 20.359 14.977 -3.684 1 83.25 210 LEU B N 1
ATOM 3972 C CA . LEU B 1 210 ? 19.219 15.898 -3.633 1 83.25 210 LEU B CA 1
ATOM 3973 C C . LEU B 1 210 ? 18.797 16.141 -2.191 1 83.25 210 LEU B C 1
ATOM 3975 O O . LEU B 1 210 ? 18.797 15.219 -1.372 1 83.25 210 LEU B O 1
ATOM 3979 N N . SER B 1 211 ? 18.688 17.344 -1.801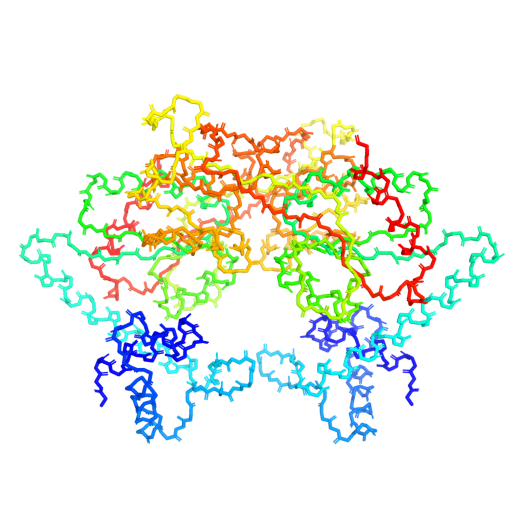 1 73.38 211 SER B N 1
ATOM 3980 C CA . SER B 1 211 ? 18.203 17.688 -0.472 1 73.38 211 SER B CA 1
ATOM 3981 C C . SER B 1 211 ? 16.672 17.688 -0.433 1 73.38 211 SER B C 1
ATOM 3983 O O . SER B 1 211 ? 16.031 18.562 -1.039 1 73.38 211 SER B O 1
ATOM 3985 N N . ILE B 1 212 ? 16.203 16.641 0.167 1 69.94 212 ILE B N 1
ATOM 3986 C CA . ILE B 1 212 ? 14.758 16.547 0.176 1 69.94 212 ILE B CA 1
ATOM 3987 C C . ILE B 1 212 ? 14.242 16.656 1.608 1 69.94 212 ILE B C 1
ATOM 3989 O O . ILE B 1 212 ? 14.883 16.172 2.545 1 69.94 212 ILE B O 1
ATOM 3993 N N . ARG B 1 213 ? 13.414 17.578 1.913 1 64.12 213 ARG B N 1
ATOM 3994 C CA . ARG B 1 213 ? 12.633 17.609 3.146 1 64.12 213 ARG B CA 1
ATOM 3995 C C . ARG B 1 213 ? 11.203 17.141 2.9 1 64.12 213 ARG B C 1
ATOM 3997 O O . ARG B 1 213 ? 10.328 17.953 2.559 1 64.12 213 ARG B O 1
ATOM 4004 N N . PRO B 1 214 ? 11.031 15.773 3.002 1 62.56 214 PRO B N 1
ATOM 4005 C CA . PRO B 1 214 ? 9.711 15.312 2.568 1 62.56 2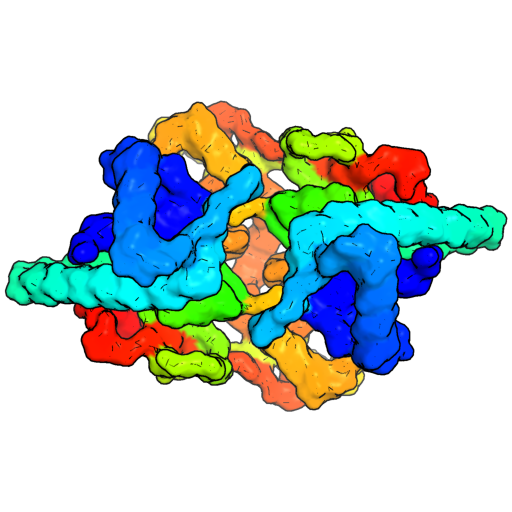14 PRO B CA 1
ATOM 4006 C C . PRO B 1 214 ? 8.594 15.711 3.537 1 62.56 214 PRO B C 1
ATOM 4008 O O . PRO B 1 214 ? 8.773 15.625 4.754 1 62.56 214 PRO B O 1
ATOM 4011 N N . GLN B 1 215 ? 7.57 16.375 3.025 1 70.06 215 GLN B N 1
ATOM 4012 C CA . GLN B 1 215 ? 6.344 16.672 3.754 1 70.06 215 GLN B CA 1
ATOM 4013 C C . GLN B 1 215 ? 5.301 15.586 3.564 1 70.06 215 GLN B C 1
ATOM 4015 O O . GLN B 1 215 ? 4.328 15.508 4.32 1 70.06 215 GLN B O 1
ATOM 4020 N N . PHE B 1 216 ? 5.566 14.727 2.676 1 75.81 216 PHE B N 1
ATOM 4021 C CA . PHE B 1 216 ? 4.613 13.68 2.318 1 75.81 216 PHE B CA 1
ATOM 4022 C C . PHE B 1 216 ? 5.277 12.305 2.35 1 75.81 216 PHE B C 1
ATOM 4024 O O . PHE B 1 216 ? 6.23 12.055 1.605 1 75.81 216 PHE B O 1
ATOM 4031 N N . PHE B 1 217 ? 4.793 11.516 3.283 1 77.31 217 PHE B N 1
ATOM 4032 C CA . PHE B 1 217 ? 5.172 10.109 3.289 1 77.31 217 PHE B CA 1
ATOM 4033 C C . PHE B 1 217 ? 4.02 9.234 2.811 1 77.31 217 PHE B C 1
ATOM 4035 O O . PHE B 1 217 ? 3.064 9 3.555 1 77.31 217 PHE B O 1
ATOM 4042 N N . ILE B 1 218 ? 4.188 8.883 1.588 1 82.69 218 ILE B N 1
ATOM 4043 C CA . ILE B 1 218 ? 3.068 8.258 0.89 1 82.69 218 ILE B CA 1
ATOM 4044 C C . ILE B 1 218 ? 3.406 6.805 0.567 1 82.69 218 ILE B C 1
ATOM 4046 O O . ILE B 1 218 ? 4.559 6.48 0.27 1 82.69 218 ILE B O 1
ATOM 4050 N N . ASP B 1 219 ? 2.4 5.957 0.632 1 77 219 ASP B N 1
ATOM 4051 C CA . ASP B 1 219 ? 2.625 4.52 0.526 1 77 219 ASP B CA 1
ATOM 4052 C C . ASP B 1 219 ? 2.283 4.016 -0.874 1 77 219 ASP B C 1
ATOM 4054 O O . ASP B 1 219 ? 2.812 2.99 -1.314 1 77 219 ASP B O 1
ATOM 4058 N N . ASP B 1 220 ? 1.374 4.754 -1.516 1 83.19 220 ASP B N 1
ATOM 4059 C CA . ASP B 1 220 ? 0.9 4.121 -2.744 1 83.19 220 ASP B CA 1
ATOM 4060 C C . ASP B 1 220 ? 1.016 5.074 -3.932 1 83.19 220 ASP B C 1
ATOM 4062 O O . ASP B 1 220 ? 0.931 6.293 -3.766 1 83.19 220 ASP B O 1
ATOM 4066 N N . ASP B 1 221 ? 1.13 4.492 -5.062 1 84 221 ASP B N 1
ATOM 4067 C CA . ASP B 1 221 ? 1.419 5.207 -6.301 1 84 221 ASP B CA 1
ATOM 4068 C C . ASP B 1 221 ? 0.281 6.16 -6.664 1 84 221 ASP B C 1
ATOM 4070 O O . ASP B 1 221 ? 0.521 7.258 -7.164 1 84 221 ASP B O 1
ATOM 4074 N N . GLN B 1 222 ? -0.843 5.742 -6.461 1 86.31 222 GLN B N 1
ATOM 4075 C CA . GLN B 1 222 ? -1.992 6.566 -6.82 1 86.31 222 GLN B CA 1
ATOM 4076 C C . GLN B 1 222 ? -2 7.871 -6.027 1 86.31 222 GLN B C 1
ATOM 4078 O O . GLN B 1 222 ? -2.303 8.938 -6.578 1 86.31 222 GLN B O 1
ATOM 4083 N N . SER B 1 223 ? -1.729 7.746 -4.77 1 89.38 223 SER B N 1
ATOM 4084 C CA . SER B 1 223 ? -1.687 8.938 -3.922 1 89.38 223 SER B CA 1
ATOM 4085 C C . SER B 1 223 ? -0.561 9.875 -4.344 1 89.38 223 SER B C 1
ATOM 4087 O O . SER B 1 223 ? -0.732 11.094 -4.348 1 89.38 223 SER B O 1
ATOM 4089 N N . ILE B 1 224 ? 0.566 9.312 -4.652 1 89.5 224 ILE B N 1
ATOM 4090 C CA . ILE B 1 224 ? 1.688 10.125 -5.121 1 89.5 224 ILE B CA 1
ATOM 4091 C C . ILE B 1 224 ? 1.269 10.93 -6.348 1 89.5 224 ILE B C 1
ATOM 4093 O O . ILE B 1 224 ? 1.48 12.141 -6.402 1 89.5 224 ILE B O 1
ATOM 4097 N N . ILE B 1 225 ? 0.662 10.289 -7.27 1 90.5 225 ILE B N 1
ATOM 4098 C CA . ILE B 1 225 ? 0.265 10.922 -8.523 1 90.5 225 ILE B CA 1
ATOM 4099 C C . ILE B 1 225 ? -0.767 12.016 -8.242 1 90.5 225 ILE B C 1
ATOM 4101 O O . ILE B 1 225 ? -0.675 13.117 -8.789 1 90.5 225 ILE B O 1
ATOM 4105 N N . ALA B 1 226 ? -1.729 11.711 -7.426 1 90.69 226 ALA B N 1
ATOM 4106 C CA . ALA B 1 226 ? -2.773 12.68 -7.094 1 90.69 226 ALA B CA 1
ATOM 4107 C C . ALA B 1 226 ? -2.178 13.93 -6.457 1 90.69 226 ALA B C 1
ATOM 4109 O O . ALA B 1 226 ? -2.609 15.047 -6.754 1 90.69 226 ALA B O 1
ATOM 4110 N N . ILE B 1 227 ? -1.268 13.727 -5.598 1 91.94 227 ILE B N 1
ATOM 4111 C CA . ILE B 1 227 ? -0.642 14.852 -4.906 1 91.94 227 ILE B CA 1
ATOM 4112 C C . ILE B 1 227 ? 0.185 15.672 -5.898 1 91.94 227 ILE B C 1
ATOM 4114 O O . ILE B 1 227 ? 0.133 16.906 -5.887 1 91.94 227 ILE B O 1
ATOM 4118 N N . VAL B 1 228 ? 0.891 15.031 -6.754 1 93.38 228 VAL B N 1
ATOM 4119 C CA . VAL B 1 228 ? 1.644 15.719 -7.793 1 93.38 228 VAL B CA 1
ATOM 4120 C C . VAL B 1 228 ? 0.687 16.516 -8.688 1 93.38 228 VAL B C 1
ATOM 4122 O O . VAL B 1 228 ? 0.943 17.672 -9.008 1 93.38 228 VAL B O 1
ATOM 4125 N N . GLU B 1 229 ? -0.385 15.891 -9.086 1 93.38 229 GLU B N 1
ATOM 4126 C CA . GLU B 1 229 ? -1.395 16.516 -9.945 1 93.38 229 GLU B CA 1
ATOM 4127 C C . GLU B 1 229 ? -1.914 17.812 -9.336 1 93.38 229 GLU B C 1
ATOM 4129 O O . GLU B 1 229 ? -2.244 18.75 -10.055 1 93.38 229 GLU B O 1
ATOM 4134 N N . SER B 1 230 ? -1.937 17.828 -8.086 1 92.12 230 SER B N 1
ATOM 4135 C CA . SER B 1 230 ? -2.529 18.953 -7.387 1 92.12 230 SER B CA 1
ATOM 4136 C C . SER B 1 230 ? -1.544 20.125 -7.273 1 92.12 230 SER B C 1
ATOM 4138 O O . SER B 1 230 ? -1.905 21.203 -6.82 1 92.12 230 SER B O 1
ATOM 4140 N N . GLY B 1 231 ? -0.314 19.844 -7.57 1 92.25 231 GLY B N 1
ATOM 4141 C CA . GLY B 1 231 ? 0.663 20.922 -7.609 1 92.25 231 GLY B CA 1
ATOM 4142 C C . GLY B 1 231 ? 1.483 21.016 -6.336 1 92.25 231 GLY B C 1
ATOM 4143 O O . GLY B 1 231 ? 2.191 22.016 -6.129 1 92.25 231 GLY B O 1
ATOM 4144 N N . LEU B 1 232 ? 1.43 20.016 -5.551 1 91 232 LEU B N 1
ATOM 4145 C CA . LEU B 1 232 ? 2.055 20.094 -4.238 1 91 232 LEU B CA 1
ATOM 4146 C C . LEU B 1 232 ? 3.518 19.672 -4.305 1 91 232 LEU B C 1
ATOM 4148 O O . LEU B 1 232 ? 4.266 19.859 -3.342 1 91 232 LEU B O 1
ATOM 4152 N N . GLY B 1 233 ? 3.902 19.125 -5.418 1 91.88 233 GLY B N 1
ATOM 4153 C CA . GLY B 1 233 ? 5.285 18.719 -5.582 1 91.88 233 GLY B CA 1
ATOM 4154 C C . GLY B 1 233 ? 5.516 17.859 -6.816 1 91.88 233 GLY B C 1
ATOM 4155 O O . GLY B 1 233 ? 4.645 17.766 -7.684 1 91.88 233 GLY B O 1
ATOM 4156 N N . ILE B 1 234 ? 6.758 17.406 -6.895 1 93 234 ILE B N 1
ATOM 4157 C CA . ILE B 1 234 ? 7.133 16.5 -7.977 1 93 234 ILE B CA 1
ATOM 4158 C C . ILE B 1 234 ? 7.551 15.148 -7.398 1 93 234 ILE B C 1
ATOM 4160 O O . ILE B 1 234 ? 7.707 15.008 -6.18 1 93 234 ILE B O 1
ATOM 4164 N N . SER B 1 235 ? 7.676 14.156 -8.219 1 92.25 235 SER B N 1
ATOM 4165 C CA . SER B 1 235 ? 8.133 12.844 -7.762 1 92.25 235 SER B CA 1
ATOM 4166 C C . SER B 1 235 ? 8.898 12.109 -8.859 1 92.25 235 SER B C 1
ATOM 4168 O O . SER B 1 235 ? 8.805 12.477 -10.039 1 92.25 235 SER B O 1
ATOM 4170 N N . ILE B 1 236 ? 9.773 11.234 -8.438 1 92.19 236 ILE B N 1
ATOM 4171 C CA . ILE B 1 236 ? 10.43 10.273 -9.32 1 92.19 236 ILE B CA 1
ATOM 4172 C C . ILE B 1 236 ? 9.766 8.906 -9.172 1 92.19 236 ILE B C 1
ATOM 4174 O O . ILE B 1 236 ? 9.672 8.375 -8.062 1 92.19 236 ILE B O 1
ATOM 4178 N N . VAL B 1 237 ? 9.273 8.398 -10.289 1 91.88 237 VAL B N 1
ATOM 4179 C CA . VAL B 1 237 ? 8.531 7.145 -10.211 1 91.88 237 VAL B CA 1
ATOM 4180 C C . VAL B 1 237 ? 9 6.203 -11.32 1 91.88 237 VAL B C 1
ATOM 4182 O O . VAL B 1 237 ? 9.461 6.652 -12.375 1 91.88 237 VAL B O 1
ATOM 4185 N N . PRO B 1 238 ? 8.875 4.863 -11.109 1 92.62 238 PRO B N 1
ATOM 4186 C CA . PRO B 1 238 ? 9.102 3.926 -12.211 1 92.62 238 PRO B CA 1
ATOM 4187 C C . PRO B 1 238 ? 8.055 4.043 -13.312 1 92.62 238 PRO B C 1
ATOM 4189 O O . PRO B 1 238 ? 6.871 4.254 -13.023 1 92.62 238 PRO B O 1
ATOM 4192 N N . GLU B 1 239 ? 8.477 3.873 -14.516 1 93.69 239 GLU B N 1
ATOM 4193 C CA . GLU B 1 239 ? 7.609 3.988 -15.688 1 93.69 239 GLU B CA 1
ATOM 4194 C C . GLU B 1 239 ? 6.441 3.012 -15.609 1 93.69 239 GLU B C 1
ATOM 4196 O O . GLU B 1 239 ? 5.32 3.344 -16 1 93.69 239 GLU B O 1
ATOM 4201 N N . LEU B 1 240 ? 6.676 1.859 -15.078 1 92.56 240 LEU B N 1
ATOM 4202 C CA . LEU B 1 240 ? 5.684 0.788 -15.055 1 92.56 240 LEU B CA 1
ATOM 4203 C C . LEU B 1 240 ? 4.449 1.208 -14.273 1 92.56 240 LEU B C 1
ATOM 4205 O O . LEU B 1 240 ? 3.338 0.759 -14.562 1 92.56 240 LEU B O 1
ATOM 4209 N N . ILE B 1 241 ? 4.578 2.088 -13.289 1 88.5 241 ILE B N 1
ATOM 4210 C CA . ILE B 1 241 ? 3.455 2.465 -12.438 1 88.5 241 ILE B CA 1
ATOM 4211 C C . ILE B 1 241 ? 2.514 3.393 -13.203 1 88.5 241 ILE B C 1
ATOM 4213 O O . ILE B 1 241 ? 1.367 3.596 -12.797 1 88.5 241 ILE B O 1
ATOM 4217 N N . LEU B 1 242 ? 2.957 4.004 -14.273 1 88.88 242 LEU B N 1
ATOM 4218 C CA . LEU B 1 242 ? 2.189 5.004 -15.008 1 88.88 242 LEU B CA 1
ATOM 4219 C C . LEU B 1 242 ? 1.301 4.344 -16.062 1 88.88 242 LEU B C 1
ATOM 4221 O O . LEU B 1 242 ? 0.422 4.992 -16.625 1 88.88 242 LEU B O 1
ATOM 4225 N N . ASN B 1 243 ? 1.476 3.115 -16.312 1 83.44 243 ASN B N 1
ATOM 4226 C CA . ASN B 1 243 ? 0.749 2.426 -17.375 1 83.44 243 ASN B CA 1
ATOM 4227 C C . ASN B 1 243 ? -0.724 2.246 -17.031 1 83.44 243 ASN B C 1
ATOM 4229 O O . ASN B 1 243 ? -1.581 2.211 -17.906 1 83.44 243 ASN B O 1
ATOM 4233 N N . LYS B 1 244 ? -1.124 2.15 -15.758 1 72.81 244 LYS B N 1
ATOM 4234 C CA . LYS B 1 244 ? -2.488 1.789 -15.383 1 72.81 244 LYS B CA 1
ATOM 4235 C C . LYS B 1 244 ? -3.164 2.92 -14.617 1 72.81 244 LYS B C 1
ATOM 4237 O O . LYS B 1 244 ? -4.207 2.713 -13.992 1 72.81 244 LYS B O 1
ATOM 4242 N N . VAL B 1 245 ? -2.582 4.047 -14.672 1 70 245 VAL B N 1
ATOM 4243 C CA . VAL B 1 245 ? -3.154 5.109 -13.859 1 70 245 VAL B CA 1
ATOM 4244 C C . VAL B 1 245 ? -3.527 6.297 -14.742 1 70 245 VAL B C 1
ATOM 4246 O O . VAL B 1 245 ? -2.85 6.582 -15.734 1 70 245 VAL B O 1
ATOM 4249 N N . ARG B 1 246 ? -4.727 6.801 -14.414 1 69.94 246 ARG B N 1
ATOM 4250 C CA . ARG B 1 246 ? -5.074 8.102 -14.969 1 69.94 246 ARG B CA 1
ATOM 4251 C C . ARG B 1 246 ? -4.273 9.219 -14.305 1 69.94 246 ARG B C 1
ATOM 4253 O O . ARG B 1 246 ? -4.281 9.344 -13.078 1 69.94 246 ARG B O 1
ATOM 4260 N N . CYS B 1 247 ? -3.424 9.766 -15.188 1 76.25 247 CYS B N 1
ATOM 4261 C CA . CYS B 1 247 ? -2.58 10.781 -14.57 1 76.25 247 CYS B CA 1
ATOM 4262 C C . CYS B 1 247 ? -2.688 12.109 -15.312 1 76.25 247 CYS B C 1
ATOM 4264 O O . CYS B 1 247 ? -2.607 12.148 -16.531 1 76.25 247 CYS B O 1
ATOM 4266 N N . ASN B 1 248 ? -3.135 13.07 -14.586 1 87.62 248 ASN B N 1
ATOM 4267 C CA . ASN B 1 248 ? -3.07 14.414 -15.148 1 87.62 248 ASN B CA 1
ATOM 4268 C C . ASN B 1 248 ? -1.812 15.148 -14.695 1 87.62 248 ASN B C 1
ATOM 4270 O O . ASN B 1 248 ? -1.898 16.203 -14.047 1 87.62 248 ASN B O 1
ATOM 4274 N N . VAL B 1 249 ? -0.644 14.539 -15.086 1 95.12 249 VAL B N 1
ATOM 4275 C CA . VAL B 1 249 ? 0.667 15.094 -14.758 1 95.12 249 VAL B CA 1
ATOM 4276 C C . VAL B 1 249 ? 1.544 15.117 -16.016 1 95.12 249 VAL B C 1
ATOM 4278 O O . VAL B 1 249 ? 1.215 14.492 -17.016 1 95.12 249 VAL B O 1
ATOM 4281 N N . ASN B 1 250 ? 2.582 15.969 -16.016 1 96.06 250 ASN B N 1
ATOM 4282 C CA . ASN B 1 250 ? 3.643 15.82 -17 1 96.06 250 ASN B CA 1
ATOM 4283 C C . ASN B 1 250 ? 4.582 14.672 -16.656 1 96.06 250 ASN B C 1
ATOM 4285 O O . ASN B 1 250 ? 4.887 14.453 -15.477 1 96.06 250 ASN B O 1
ATOM 4289 N N . VAL B 1 251 ? 4.977 13.969 -17.641 1 95.94 251 VAL B N 1
ATOM 4290 C CA . VAL B 1 251 ? 5.93 12.883 -17.469 1 95.94 251 VAL B CA 1
ATOM 4291 C C . VAL B 1 251 ? 7.203 13.172 -18.266 1 95.94 251 VAL B C 1
ATOM 4293 O O . VAL B 1 251 ? 7.16 13.312 -19.484 1 95.94 251 VAL B O 1
ATOM 4296 N N . TYR B 1 252 ? 8.344 13.281 -17.578 1 96.94 252 TYR B N 1
ATOM 4297 C CA . TYR B 1 252 ? 9.602 13.617 -18.234 1 96.94 252 TYR B CA 1
ATOM 4298 C C . TYR B 1 252 ? 10.633 12.523 -18.031 1 96.94 252 TYR B C 1
ATOM 4300 O O . TYR B 1 252 ? 10.812 12.031 -16.906 1 96.94 252 TYR B O 1
ATOM 4308 N N . PRO B 1 253 ? 11.344 12.195 -19.062 1 97.19 253 PRO B N 1
ATOM 4309 C CA . PRO B 1 253 ? 12.602 11.484 -18.828 1 97.19 253 PRO B CA 1
ATOM 4310 C C . PRO B 1 253 ? 13.617 12.305 -18.031 1 97.19 253 PRO B C 1
ATOM 4312 O O . PRO B 1 253 ? 13.609 13.539 -18.125 1 97.19 253 PRO B O 1
ATOM 4315 N N . ILE B 1 254 ? 14.383 11.594 -17.297 1 96.19 254 ILE B N 1
ATOM 4316 C CA . ILE B 1 254 ? 15.445 12.242 -16.547 1 96.19 254 ILE B CA 1
ATOM 4317 C C . ILE B 1 254 ? 16.781 12.039 -17.25 1 96.19 254 ILE B C 1
ATOM 4319 O O . ILE B 1 254 ? 17.078 10.945 -17.75 1 96.19 254 ILE B O 1
ATOM 4323 N N . VAL B 1 255 ? 17.562 13.109 -17.234 1 95.38 255 VAL B N 1
ATOM 4324 C CA . VAL B 1 255 ? 18.922 13.023 -17.766 1 95.38 255 VAL B CA 1
ATOM 4325 C C . VAL B 1 255 ? 19.938 13.32 -16.656 1 95.38 255 VAL B C 1
ATOM 4327 O O . VAL B 1 255 ? 19.922 14.414 -16.078 1 95.38 255 VAL B O 1
ATOM 4330 N N . PRO B 1 256 ? 20.781 12.328 -16.453 1 94.75 256 PRO B N 1
ATOM 4331 C CA . PRO B 1 256 ? 21 11.047 -17.125 1 94.75 256 PRO B CA 1
ATOM 4332 C C . PRO B 1 256 ? 19.891 10.039 -16.828 1 94.75 256 PRO B C 1
ATOM 4334 O O . PRO B 1 256 ? 19.25 10.117 -15.781 1 94.75 256 PRO B O 1
ATOM 4337 N N . ASN B 1 257 ? 19.859 9.086 -17.703 1 95.06 257 ASN B N 1
ATOM 4338 C CA . ASN B 1 257 ? 18.844 8.047 -17.547 1 95.06 257 ASN B CA 1
ATOM 4339 C C . ASN B 1 257 ? 19.125 7.176 -16.328 1 95.06 257 ASN B C 1
ATOM 4341 O O . ASN B 1 257 ? 20.281 6.84 -16.047 1 95.06 257 ASN B O 1
ATOM 4345 N N . GLU B 1 258 ? 18 6.895 -15.609 1 93.56 258 GLU B N 1
ATOM 4346 C CA . GLU B 1 258 ? 18.047 5.98 -14.469 1 93.56 258 GLU B CA 1
ATOM 4347 C C . GLU B 1 258 ? 17.016 4.867 -14.617 1 93.56 258 GLU B C 1
ATOM 4349 O O . GLU B 1 258 ? 15.953 5.074 -15.211 1 93.56 258 GLU B O 1
ATOM 4354 N N . PHE B 1 259 ? 17.438 3.678 -14.086 1 94.5 259 PHE B N 1
ATOM 4355 C CA . PHE B 1 259 ? 16.562 2.514 -14.211 1 94.5 259 PHE B CA 1
ATOM 4356 C C . PHE B 1 259 ? 16.562 1.697 -12.93 1 94.5 259 PHE B C 1
ATOM 4358 O O . PHE B 1 259 ? 17.516 1.751 -12.148 1 94.5 259 PHE B O 1
ATOM 4365 N N . ARG B 1 260 ? 15.414 1.04 -12.75 1 93.44 260 ARG B N 1
ATOM 4366 C CA . ARG B 1 260 ? 15.438 -0.132 -11.875 1 93.44 260 ARG B CA 1
ATOM 4367 C C . ARG B 1 260 ? 15.352 -1.419 -12.695 1 93.44 260 ARG B C 1
ATOM 4369 O O . ARG B 1 260 ? 14.766 -1.439 -13.773 1 93.44 260 ARG B O 1
ATOM 4376 N N . THR B 1 261 ? 16 -2.438 -12.234 1 95.31 261 THR B N 1
ATOM 4377 C CA . THR B 1 261 ? 15.93 -3.742 -12.883 1 95.31 261 THR B CA 1
ATOM 4378 C C . THR B 1 261 ? 14.945 -4.656 -12.164 1 95.31 261 THR B C 1
ATOM 4380 O O . THR B 1 261 ? 15.172 -5.043 -11.016 1 95.31 261 THR B O 1
ATOM 4383 N N . ILE B 1 262 ? 13.867 -4.957 -12.859 1 96.94 262 ILE B N 1
ATOM 4384 C CA . ILE B 1 262 ? 12.906 -5.906 -12.32 1 96.94 262 ILE B CA 1
ATOM 4385 C C . ILE B 1 262 ? 13.289 -7.324 -12.727 1 96.94 262 ILE B C 1
ATOM 4387 O O . ILE B 1 262 ? 13.617 -7.574 -13.891 1 96.94 262 ILE B O 1
ATOM 4391 N N . GLY B 1 263 ? 13.328 -8.164 -11.734 1 97.88 263 GLY B N 1
ATOM 4392 C CA . GLY B 1 263 ? 13.625 -9.562 -12.008 1 97.88 263 GLY B CA 1
ATOM 4393 C C . GLY B 1 263 ? 12.922 -10.523 -11.07 1 97.88 263 GLY B C 1
ATOM 4394 O O . GLY B 1 263 ? 12.102 -10.102 -10.25 1 97.88 263 GLY B O 1
ATOM 4395 N N . LEU B 1 264 ? 13.203 -11.805 -11.297 1 98.31 264 LEU B N 1
ATOM 4396 C CA . LEU B 1 264 ? 12.719 -12.859 -10.414 1 98.31 264 LEU B CA 1
ATOM 4397 C C . LEU B 1 264 ? 13.797 -13.258 -9.406 1 98.31 264 LEU B C 1
ATOM 4399 O O . LEU B 1 264 ? 14.984 -13.25 -9.727 1 98.31 264 LEU B O 1
ATOM 4403 N N . VAL B 1 265 ? 13.328 -13.531 -8.234 1 97.38 265 VAL B N 1
ATOM 4404 C CA . VAL B 1 265 ? 14.18 -14.18 -7.242 1 97.38 265 VAL B CA 1
ATOM 4405 C C . VAL B 1 265 ? 13.562 -15.508 -6.809 1 97.38 265 VAL B C 1
ATOM 4407 O O . VAL B 1 265 ? 12.359 -15.586 -6.562 1 97.38 265 VAL B O 1
ATOM 4410 N N . THR B 1 266 ? 14.359 -16.5 -6.77 1 94.94 266 THR B N 1
ATOM 4411 C CA . THR B 1 266 ? 13.945 -17.844 -6.348 1 94.94 266 THR B CA 1
ATOM 4412 C C . THR B 1 266 ? 15.07 -18.531 -5.586 1 94.94 266 THR B C 1
ATOM 4414 O O . THR B 1 266 ? 16.203 -18.062 -5.57 1 94.94 266 THR B O 1
ATOM 4417 N N . HIS B 1 267 ? 14.656 -19.641 -4.867 1 87.56 267 HIS B N 1
ATOM 4418 C CA . HIS B 1 267 ? 15.695 -20.594 -4.465 1 87.56 267 HIS B CA 1
ATOM 4419 C C . HIS B 1 267 ? 16.297 -21.297 -5.672 1 87.56 267 HIS B C 1
ATOM 4421 O O . HIS B 1 267 ? 15.836 -21.109 -6.801 1 87.56 267 HIS B O 1
ATOM 4427 N N . LYS B 1 268 ? 17.344 -22.109 -5.402 1 86.94 268 LYS B N 1
ATOM 4428 C CA . LYS B 1 268 ? 17.984 -22.859 -6.48 1 86.94 268 LYS B CA 1
ATOM 4429 C C . LYS B 1 268 ? 16.984 -23.75 -7.203 1 86.94 268 LYS B C 1
ATOM 4431 O O . LYS B 1 268 ? 16.094 -24.328 -6.578 1 86.94 268 LYS B O 1
ATOM 4436 N N . LYS B 1 269 ? 17.156 -23.844 -8.438 1 83.19 269 LYS B N 1
ATOM 4437 C CA . LYS B 1 269 ? 16.203 -24.531 -9.312 1 83.19 269 LYS B CA 1
ATOM 4438 C C . LYS B 1 269 ? 15.945 -25.953 -8.836 1 83.19 269 LYS B C 1
ATOM 4440 O O . LYS B 1 269 ? 14.836 -26.469 -8.969 1 83.19 269 LYS B O 1
ATOM 4445 N N . GLN B 1 270 ? 16.953 -26.562 -8.32 1 77.25 270 GLN B N 1
ATOM 4446 C CA . GLN B 1 270 ? 16.828 -27.953 -7.871 1 77.25 270 GLN B CA 1
ATOM 4447 C C . GLN B 1 270 ? 15.82 -28.078 -6.73 1 77.25 270 GLN B C 1
ATOM 4449 O O . GLN B 1 270 ? 15.273 -29.156 -6.492 1 77.25 270 GLN B O 1
ATOM 4454 N N . LEU B 1 271 ? 15.508 -26.969 -6.172 1 74.44 271 LEU B N 1
ATOM 4455 C CA . LEU B 1 271 ? 14.609 -26.969 -5.02 1 74.44 271 LEU B CA 1
ATOM 4456 C C . LEU B 1 271 ? 13.195 -26.578 -5.422 1 74.44 271 LEU B C 1
ATOM 4458 O O . LEU B 1 271 ? 12.266 -26.656 -4.613 1 74.44 271 LEU B O 1
ATOM 4462 N N . LEU B 1 272 ? 13.023 -26.234 -6.688 1 84.12 272 LEU B N 1
ATOM 4463 C CA . LEU B 1 272 ? 11.711 -25.766 -7.129 1 84.12 272 LEU B CA 1
ATOM 4464 C C . LEU B 1 272 ? 10.844 -26.938 -7.57 1 84.12 272 LEU B C 1
ATOM 4466 O O . LEU B 1 272 ? 11.336 -27.875 -8.203 1 84.12 272 LEU B O 1
ATOM 4470 N N . SER B 1 273 ? 9.586 -26.875 -7.207 1 81.94 273 SER B N 1
ATOM 4471 C CA . SER B 1 273 ? 8.633 -27.891 -7.672 1 81.94 273 SER B CA 1
ATOM 4472 C C . SER B 1 273 ? 8.43 -27.797 -9.18 1 81.94 273 SER B C 1
ATOM 4474 O O . SER B 1 273 ? 8.703 -26.766 -9.789 1 81.94 273 SER B O 1
ATOM 4476 N N . PRO B 1 274 ? 7.922 -28.844 -9.82 1 85 274 PRO B N 1
ATOM 4477 C CA . PRO B 1 274 ? 7.625 -28.797 -11.258 1 85 274 PRO B CA 1
ATOM 4478 C C . PRO B 1 274 ? 6.656 -27.672 -11.625 1 85 274 PRO B C 1
ATOM 4480 O O . PRO B 1 274 ? 6.859 -26.984 -12.625 1 85 274 PRO B O 1
ATOM 4483 N N . ALA B 1 275 ? 5.625 -27.484 -10.828 1 88.62 275 ALA B N 1
ATOM 4484 C CA . ALA B 1 275 ? 4.668 -26.406 -11.07 1 88.62 275 ALA B CA 1
ATOM 4485 C C . ALA B 1 275 ? 5.355 -25.047 -11.031 1 88.62 275 ALA B C 1
ATOM 4487 O O . ALA B 1 275 ? 5.094 -24.188 -11.875 1 88.62 275 ALA B O 1
ATOM 4488 N N . THR B 1 276 ? 6.254 -24.859 -10.039 1 92.12 276 THR B N 1
ATOM 4489 C CA . THR B 1 276 ? 6.984 -23.609 -9.891 1 92.12 276 THR B CA 1
ATOM 4490 C C . THR B 1 276 ? 7.906 -23.359 -11.078 1 92.12 276 THR B C 1
ATOM 4492 O O . THR B 1 276 ? 8.008 -22.234 -11.578 1 92.12 276 THR B O 1
ATOM 4495 N N . LEU B 1 277 ? 8.547 -24.422 -11.523 1 91.81 277 LEU B N 1
ATOM 4496 C CA . LEU B 1 277 ? 9.438 -24.312 -12.672 1 91.81 277 LEU B CA 1
ATOM 4497 C C . LEU B 1 277 ? 8.664 -23.922 -13.93 1 91.81 277 LEU B C 1
ATOM 4499 O O . LEU B 1 277 ? 9.133 -23.125 -14.734 1 91.81 277 LEU B O 1
ATOM 4503 N N . LYS B 1 278 ? 7.523 -24.5 -14.086 1 93.75 278 LYS B N 1
ATOM 4504 C CA . LYS B 1 278 ? 6.684 -24.141 -15.227 1 93.75 278 LYS B CA 1
ATOM 4505 C C . LYS B 1 278 ? 6.262 -22.688 -15.172 1 93.75 278 LYS B C 1
ATOM 4507 O O . LYS B 1 278 ? 6.285 -21.984 -16.188 1 93.75 278 LYS B O 1
ATOM 4512 N N . MET B 1 279 ? 5.852 -22.25 -14.023 1 96.25 279 MET B N 1
ATOM 4513 C CA . MET B 1 279 ? 5.48 -20.844 -13.852 1 96.25 279 MET B CA 1
ATOM 4514 C C . MET B 1 279 ? 6.676 -19.938 -14.102 1 96.25 279 MET B C 1
ATOM 4516 O O . MET B 1 279 ? 6.543 -18.891 -14.758 1 96.25 279 MET B O 1
ATOM 4520 N N . PHE B 1 280 ? 7.832 -20.328 -13.547 1 97 280 PHE B N 1
ATOM 4521 C CA . PHE B 1 280 ? 9.062 -19.578 -13.75 1 97 280 PHE B CA 1
ATOM 4522 C C . PHE B 1 280 ? 9.336 -19.391 -15.234 1 97 280 PHE B C 1
ATOM 4524 O O . PHE B 1 280 ? 9.547 -18.266 -15.695 1 97 280 PHE B O 1
ATOM 4531 N N . ASP B 1 281 ? 9.297 -20.438 -15.961 1 96.69 281 ASP B N 1
ATOM 4532 C CA . ASP B 1 281 ? 9.555 -20.391 -17.391 1 96.69 281 ASP B CA 1
ATOM 4533 C C . ASP B 1 281 ? 8.508 -19.531 -18.109 1 96.69 281 ASP B C 1
ATOM 4535 O O . ASP B 1 281 ? 8.828 -18.812 -19.062 1 96.69 281 ASP B O 1
ATOM 4539 N N . HIS B 1 282 ? 7.289 -19.656 -17.703 1 97.44 282 HIS B N 1
ATOM 4540 C CA . HIS B 1 282 ? 6.199 -18.891 -18.297 1 97.44 282 HIS B CA 1
ATOM 4541 C C . HIS B 1 282 ? 6.418 -17.391 -18.109 1 97.44 282 HIS B C 1
ATOM 4543 O O . HIS B 1 282 ? 6.211 -16.609 -19.047 1 97.44 282 HIS B O 1
ATOM 4549 N N . ILE B 1 283 ? 6.848 -16.969 -16.891 1 98.31 283 ILE B N 1
ATOM 4550 C CA . ILE B 1 283 ? 7.086 -15.562 -16.594 1 98.31 283 ILE B CA 1
ATOM 4551 C C . ILE B 1 283 ? 8.25 -15.039 -17.438 1 98.31 283 ILE B C 1
ATOM 4553 O O . ILE B 1 283 ? 8.172 -13.938 -18 1 98.31 283 ILE B O 1
ATOM 4557 N N . VAL B 1 284 ? 9.32 -15.812 -17.5 1 97.69 284 VAL B N 1
ATOM 4558 C CA . VAL B 1 284 ? 10.492 -15.406 -18.281 1 97.69 284 VAL B CA 1
ATOM 4559 C C . VAL B 1 284 ? 10.102 -15.227 -19.734 1 97.69 284 VAL B C 1
ATOM 4561 O O . VAL B 1 284 ? 10.523 -14.258 -20.375 1 97.69 284 VAL B O 1
ATOM 4564 N N . SER B 1 285 ? 9.305 -16.125 -20.266 1 96.88 285 SER B N 1
ATOM 4565 C CA . SER B 1 285 ? 8.836 -16.031 -21.641 1 96.88 285 SER B CA 1
ATOM 4566 C C . SER B 1 285 ? 7.961 -14.797 -21.844 1 96.88 285 SER B C 1
ATOM 4568 O O . SER B 1 285 ? 8.047 -14.133 -22.875 1 96.88 285 SER B O 1
ATOM 4570 N N . TYR B 1 286 ? 7.094 -14.523 -20.891 1 95.88 286 TYR B N 1
ATOM 4571 C CA . TYR B 1 286 ? 6.215 -13.359 -20.922 1 95.88 286 TYR B CA 1
ATOM 4572 C C . TYR B 1 286 ? 7.023 -12.07 -21.016 1 95.88 286 TYR B C 1
ATOM 4574 O O . TYR B 1 286 ? 6.672 -11.164 -21.766 1 95.88 286 TYR B O 1
ATOM 4582 N N . ALA B 1 287 ? 8.094 -11.977 -20.219 1 94.69 287 ALA B N 1
ATOM 4583 C CA . ALA B 1 287 ? 8.891 -10.758 -20.141 1 94.69 287 ALA B CA 1
ATOM 4584 C C . ALA B 1 287 ? 9.695 -10.539 -21.422 1 94.69 287 ALA B C 1
ATOM 4586 O O . ALA B 1 287 ? 10.094 -9.414 -21.719 1 94.69 287 ALA B O 1
ATOM 4587 N N . LYS B 1 288 ? 10.031 -11.586 -22.156 1 89.75 288 LYS B N 1
ATOM 4588 C CA . LYS B 1 288 ? 10.781 -11.492 -23.406 1 89.75 288 LYS B CA 1
ATOM 4589 C C . LYS B 1 288 ? 9.906 -10.977 -24.547 1 89.75 288 LYS B C 1
ATOM 4591 O O . LYS B 1 288 ? 10.406 -10.453 -25.547 1 89.75 288 LYS B O 1
ATOM 4596 N N . GLU B 1 289 ? 8.633 -11.102 -24.5 1 78.31 289 GLU B N 1
ATOM 4597 C CA . GLU B 1 289 ? 7.715 -10.633 -25.547 1 78.31 289 GLU B CA 1
ATOM 4598 C C . GLU B 1 289 ? 7.473 -9.125 -25.422 1 78.31 289 GLU B C 1
ATOM 4600 O O . GLU B 1 289 ? 7.32 -8.438 -26.438 1 78.31 289 GLU B O 1
#

Sequence (578 aa):
MSLFSYQIFDAVAKQQSFLRAAEVMNLTPSAVSHSISSLESKLGFPLFLRSRTGVKLTGEGELMLMHVREILNCEEQLQQKAAEINGLEKGTVIIGTFSSVCANWIPDIVKSFRNLYPNIDINIMQGDYEDVLFWTKTGVVDIGFATLPVKEDLVETPLYMDRLLCITPKNFKPVHSKYVTIDDIRDQPFILQREGYNSDTISFIKKYNLSIRPQFFIDDDQSIIAIVESGLGISIVPELILNKVRCNVNVYPIVPNEFRTIGLVTHKKQLLSPATLKMFDHIVSYAKEMSLFSYQIFDAVAKQQSFLRAAEVMNLTPSAVSHSISSLESKLGFPLFLRSRTGVKLTGEGELMLMHVREILNCEEQLQQKAAEINGLEKGTVIIGTFSSVCANWIPDIVKSFRNLYPNIDINIMQGDYEDVLFWTKTGVVDIGFATLPVKEDLVETPLYMDRLLCITPKNFKPVHSKYVTIDDIRDQPFILQREGYNSDTISFIKKYNLSIRPQFFIDDDQSIIAIVESGLGISIVPELILNKVRCNVNVYPIVPNEFRTIGLVTHKKQLLSPATLKMFDHIVSYAKE

Solvent-accessible surface area (backbone atoms only — not comparable to full-atom values): 30354 Å² total; per-residue (Å²): 140,49,73,64,48,45,51,49,48,51,36,26,64,74,56,36,24,58,59,54,24,8,58,76,67,72,46,49,46,66,56,45,50,48,44,49,50,51,52,20,60,76,71,69,46,67,40,60,44,79,54,96,88,41,46,41,70,29,75,62,21,51,57,49,45,34,54,43,36,49,50,52,45,49,52,50,25,53,53,32,49,57,33,39,76,67,69,38,69,44,42,69,34,33,37,20,24,30,67,48,50,40,37,66,43,43,38,59,53,52,54,56,45,39,71,76,38,73,55,42,44,67,33,41,41,46,38,41,57,59,50,16,51,51,30,29,74,36,52,74,16,62,38,11,45,38,66,55,82,68,100,57,100,50,45,74,45,85,55,43,78,36,43,40,26,36,36,28,20,74,84,64,76,52,92,45,93,74,37,35,42,60,77,66,50,44,88,49,50,46,50,39,58,34,88,56,71,24,65,63,51,51,49,50,35,60,74,67,65,49,71,72,81,66,43,35,34,32,74,47,70,64,32,52,50,35,33,18,41,64,59,73,25,29,34,66,42,54,48,62,55,56,75,69,44,64,68,74,50,40,78,24,50,36,52,74,81,46,69,47,35,37,19,39,34,26,62,58,69,92,70,50,30,65,53,41,49,53,52,50,54,50,52,55,54,59,56,72,106,138,50,74,63,49,45,52,49,49,51,35,25,64,73,55,36,25,57,59,56,23,9,58,76,66,73,46,50,46,66,57,45,51,48,43,49,49,51,51,21,60,74,71,71,48,66,39,61,45,79,53,96,88,42,46,42,70,29,75,63,20,50,57,48,45,34,52,43,36,50,49,51,45,49,52,50,27,51,52,29,48,56,33,40,76,68,68,38,67,42,42,71,36,33,36,19,26,30,67,47,51,40,36,67,43,43,38,60,52,53,54,57,45,39,72,75,38,73,53,42,46,66,32,41,40,47,38,42,56,59,51,16,50,50,30,30,76,38,53,74,19,62,38,12,46,38,66,56,82,70,99,57,101,50,45,76,44,85,55,44,80,36,43,39,26,37,38,30,19,73,82,63,77,54,93,46,90,75,36,34,41,61,78,66,51,43,88,50,51,47,50,39,57,34,89,55,71,22,63,64,51,50,48,51,34,60,74,68,66,47,72,71,81,67,42,35,34,31,74,47,69,64,31,52,51,35,33,17,42,64,58,75,23,28,35,65,44,54,49,63,56,56,74,69,46,64,68,75,48,40,78,25,49,36,53,75,79,46,69,46,34,37,19,40,34,26,63,57,71,90,70,50,30,67,51,40,48,52,50,51,52,49,52,55,54,58,55,72,107

InterPro domains:
  IPR000847 LysR, HTH, N-terminal domain [PF00126] (6-62)
  IPR000847 LysR, HTH, N-terminal domain [PR00039] (18-29)
  IPR000847 LysR, HTH, N-terminal domain [PR00039] (29-39)
  IPR000847 LysR, HTH, N-terminal domain [PR00039] (39-50)
  IPR000847 LysR, HTH, N-terminal domain [PS50931] (1-58)
  IPR005119 LysR, substrate-binding [PF03466] (87-285)
  IPR036388 Winged helix-like DNA-binding domain superfamily [G3DSA:1.10.10.10] (1-90)
  IPR036390 Winged helix DNA-binding domain superfamily [SSF46785] (5-110)
  IPR050950 HTH-type LysR transcriptional regulators [PTHR30419] (1-288)

Organism: NCBI:txid2716538

Secondary structure (DSSP, 8-state):
--HHHHHHHHHHHHHT-HHHHHHHHT--HHHHHHHHHHHHHHHTS-SEEEETTEEEE-HHHHHHHHHHHHHHHHHHHHHHHHHHHTT---EEEEEEE-HHHHHHTHHHHHHHHHHH-TTEEEEEEE--HHHHHHHHHTTS-SEEEEEEP-SSSSEEEEEEEEEEEEEE-TT---SSSS-EEHHHHTTSPBPEEPTTS-HHHHHHHHHTT-----SEEE-SHHHHHHHHHTTS-BEEEEGGGGTTB---SEEEEEES--EEEEEEEES-GGGS-HHHHHHHHHHHHHHH-/--HHHHHHHHHHHHHT-HHHHHHHHT--HHHHHHHHHHHHHHHTS-SEEEETTEEEE-HHHHHHHHHHHHHHHHHHHHHHHHHHHTT---EEEEEEE-HHHHHHTHHHHHHHHHHH-TTEEEEEEE--HHHHHHHHHTTS-SEEEEEEP-SSSSEEEEEEEEEEEEEE-TT---SSSS-EEHHHHTTSPBPEEPTTS-HHHHHHHHHTT-----SEEE-SHHHHHHHHHTTS-BEEEEGGGGTTB---SEEEEEES--EEEEEEEES-GGGS-HHHHHHHHHHHHHHH-

Foldseek 3Di:
DDLVLLQLLLLCQVVLALCVSCVVVVHDSVVSVVSQVVVCVVVVHHQWDDDPVTIHGDPVNLVVLLVSLLVNLQVQQVVCVVCVVVVQNAEEAEEEEEDLCVVFPVVVLVVVVCVVHVRYHYHYDYDFQVVQVSCQSSNVGAKYKHWDDDPDQWDKDWQDWWWKKKWAAPPQDAPDNAAHECVSAQPWAEAAEAPRRGPQQVVVCVVSVRDYDHPHHHHDDQVRQVCRHVHVTMYIDTPSNVPPDDHNIDIHAYPPIDTITIIMIHHDPVSHHPSSVSSNVSSNVSSVD/DDLVLLQLLLLCAVVLALCVSCVVVVHDSVVSVVSQVVVCVVVVHHQWDDDPVTIHGDPVNLVVLLVSLLVNLQVQQVVQVVCVVVVQNAEEAEEEEEDLCVVFPVVVLVVVVCVVHVRYHYHY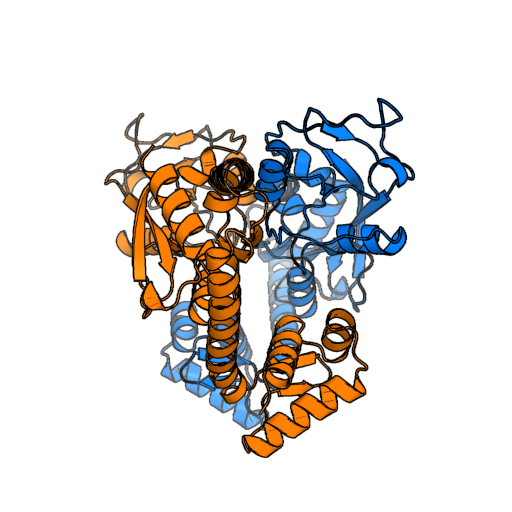DYDFQVVQVSCQSSNVGAKYKHWDDDPDPWDKDWQDWWWKKKKAAPPQDAPDNAAHECVSAQPWAEAAEAPRRGPQQVVVCVVSVRDYDHPHHHHDDQVRQVCRHVHNTMYIDTPSNVPPDDHNIDIHAYPPIDTITIIMIHHDPVSHHPSSVSSNVSSNVSSVD

pLDDT: mean 85.67, std 10.21, range [52.09, 98.38]